Protein AF-0000000067285996 (afdb_homodimer)

Radius of gyration: 26.03 Å; Cα contacts (8 Å, |Δi|>4): 715; chains: 2; bounding box: 60×91×58 Å

pLDDT: mean 80.39, std 13.48, range [35.53, 97.31]

Solvent-accessible surface area (backbone atoms only — not comparable to full-atom values): 30098 Å² total; per-residue (Å²): 131,58,70,68,56,52,49,50,49,49,51,52,22,50,51,48,36,58,74,63,41,40,65,49,49,14,27,18,41,25,42,35,34,70,61,9,48,38,36,42,49,50,52,30,30,53,57,38,12,72,75,68,32,52,69,53,30,47,50,54,50,44,55,53,36,25,64,70,54,32,63,59,27,27,48,53,48,48,51,46,34,54,61,64,65,50,62,49,90,51,72,65,44,39,52,50,44,49,51,49,28,56,58,27,33,35,46,32,46,51,47,48,25,50,47,46,14,56,71,71,39,24,39,70,49,84,89,41,63,67,63,49,50,53,50,48,50,52,50,34,51,49,48,48,50,48,51,29,47,53,49,48,53,48,48,50,51,51,51,52,48,50,52,49,43,64,65,37,55,82,72,45,94,58,51,63,59,55,45,52,50,50,51,49,51,51,52,46,52,51,44,19,50,48,46,22,47,48,65,52,62,53,26,53,40,45,65,58,66,70,45,36,46,55,20,12,45,51,25,31,51,53,45,53,52,45,49,54,54,47,33,55,45,54,73,66,41,52,51,37,71,75,46,37,52,34,29,15,51,52,47,45,39,51,50,41,26,50,52,35,43,42,49,51,47,20,51,36,36,25,50,52,45,12,62,72,77,48,62,60,77,38,52,28,94,67,25,36,44,44,74,60,45,57,53,52,56,47,53,47,56,74,72,93,131,58,70,66,56,52,51,51,50,48,51,51,22,50,52,49,37,57,73,64,41,40,68,49,48,15,27,18,41,24,42,34,34,70,60,9,48,38,37,41,48,51,52,31,29,53,57,34,13,73,74,68,32,50,69,54,30,45,49,53,52,44,54,52,35,27,65,68,54,33,64,58,28,27,48,53,50,50,52,45,33,53,62,64,63,50,62,49,90,51,71,63,44,38,51,49,43,49,51,48,30,57,58,27,35,35,48,32,46,51,46,48,26,52,45,45,13,57,71,70,39,24,38,70,46,85,88,42,64,67,62,51,50,53,50,47,50,52,49,34,51,50,48,47,49,48,50,29,46,53,49,47,52,49,49,51,52,50,51,51,48,51,52,48,43,65,66,38,57,83,72,44,94,59,51,64,58,56,44,52,50,52,52,49,51,49,51,45,50,51,44,18,50,50,45,22,47,47,65,54,62,53,27,52,40,45,65,57,65,72,44,37,45,54,20,12,43,52,25,31,52,52,45,54,51,44,50,53,52,46,36,54,45,54,74,64,42,52,53,36,70,75,46,37,52,34,30,15,51,53,47,46,39,50,48,41,26,51,52,35,44,42,48,51,47,19,51,36,36,26,51,51,43,12,62,74,76,49,63,60,75,39,52,26,93,68,24,37,44,44,75,60,46,56,54,53,56,49,54,46,55,73,72,92

Foldseek 3Di:
DDPVVVVVLLVQLVVLCVVLPLLVLLLQLLVLCLQQVLLLLLVLLVVLCVPVNSVVSLVLVLVVQCLQQNNLLSVLSVVSNVVLPPQPPDPVSNVVSVVSSLVSNLRNLVSLQVSLCSSLQKFFDPDPVVVVVVVSSVLSVVLSVLVSVLSNVLVVVVVVLVVVCVVCVVPDDCSVVVSVVVNVVSQLVSQLVSLLCSLCPRYQKHDDSVLSSVLSNQLSVVVVVVSVVVSVVSVPDCQCVVVPSVSSSVSSSVSSSSSSSSSSSSSSSSQSCCVPPRPHIGGHPRMDGNVVVVVVVVVVVVVD/DDPVVVVVLLVQLVVLCVVLPLLVLLLQLLVLCLQQVLLLLLVLLVVLCVPVNSVVSLVLVLVVQCLQQNNLLSVLSVVSNVVLPPQDPDPVSNVVSVVSSLVSNLRNLVSLQVSLCSSLQKFFDPPPVVVVVVVSSVLSVVLSVLVSVLSNVLVVVVVVLVVVCVVCVVPDDCSVVVSVVVNVVSQLVSQLVSLLCSLCPRYQKHDDSVLSSVLSNQLSVVLVVVSVVVSVCNVPDCQCVVVPSVSSSVSSSVSSSSSSSSSSSSSSSSQSCCVPPRPHIGGHPRMDGNVVVVVVVVVVVVVD

Organism: NCBI:txid741277

Structure (mmCIF, N/CA/C/O backbone):
data_AF-0000000067285996-model_v1
#
loop_
_entity.id
_entity.type
_entity.pdbx_description
1 polymer 'Ribonuclease BN'
#
loop_
_atom_site.group_PDB
_atom_site.id
_atom_site.type_symbol
_atom_site.label_atom_id
_atom_site.label_alt_id
_atom_site.label_comp_id
_atom_site.label_asym_id
_atom_site.label_entity_id
_atom_site.label_seq_id
_atom_site.pdbx_PDB_ins_code
_atom_site.Cartn_x
_atom_site.Cartn_y
_atom_site.Cartn_z
_atom_site.occupancy
_atom_site.B_iso_or_equiv
_atom_site.auth_seq_id
_atom_site.auth_comp_id
_atom_site.auth_asym_id
_atom_site.auth_atom_id
_atom_site.pdbx_PDB_model_num
ATOM 1 N N . MET A 1 1 ? 18.703 -31.875 -0.59 1 63.88 1 MET A N 1
ATOM 2 C CA . MET A 1 1 ? 19.344 -30.812 0.192 1 63.88 1 MET A CA 1
ATOM 3 C C . MET A 1 1 ? 19.156 -31.047 1.686 1 63.88 1 MET A C 1
ATOM 5 O O . MET A 1 1 ? 18.078 -31.5 2.113 1 63.88 1 MET A O 1
ATOM 9 N N . LYS A 1 2 ? 20.156 -31.047 2.496 1 77.06 2 LYS A N 1
ATOM 10 C CA . LYS A 1 2 ? 20.094 -31.266 3.938 1 77.06 2 LYS A CA 1
ATOM 11 C C . LYS A 1 2 ? 19.25 -30.203 4.625 1 77.06 2 LYS A C 1
ATOM 13 O O . LYS A 1 2 ? 19.156 -29.078 4.145 1 77.06 2 LYS A O 1
ATOM 18 N N . LEU A 1 3 ? 18.484 -30.578 5.629 1 82.88 3 LEU A N 1
ATOM 19 C CA . LEU A 1 3 ? 17.609 -29.719 6.402 1 82.88 3 LEU A CA 1
ATOM 20 C C . LEU A 1 3 ? 18.344 -28.484 6.902 1 82.88 3 LEU A C 1
ATOM 22 O O . LEU A 1 3 ? 17.781 -27.391 6.941 1 82.88 3 LEU A O 1
ATOM 26 N N . THR A 1 4 ? 19.547 -28.672 7.191 1 85.06 4 THR A N 1
ATOM 27 C CA . THR A 1 4 ? 20.359 -27.562 7.699 1 85.06 4 THR A CA 1
ATOM 28 C C . THR A 1 4 ? 20.578 -26.516 6.617 1 85.06 4 THR A C 1
ATOM 30 O O . THR A 1 4 ? 20.609 -25.312 6.902 1 85.06 4 THR A O 1
ATOM 33 N N . VAL A 1 5 ? 20.719 -27.047 5.441 1 84 5 VAL A N 1
ATOM 34 C CA . VAL A 1 5 ? 20.953 -26.141 4.316 1 84 5 VAL A CA 1
ATOM 35 C C . VAL A 1 5 ? 19.688 -25.344 4.027 1 84 5 VAL A C 1
ATOM 37 O O . VAL A 1 5 ? 19.766 -24.125 3.791 1 84 5 VAL A O 1
ATOM 40 N N . ILE A 1 6 ? 18.609 -25.984 4.195 1 85.19 6 ILE A N 1
ATOM 41 C CA . ILE A 1 6 ? 17.328 -25.328 3.949 1 85.19 6 ILE A CA 1
ATOM 42 C C . ILE A 1 6 ? 17.094 -24.234 5.004 1 85.19 6 ILE A C 1
ATOM 44 O O . ILE A 1 6 ? 16.609 -23.156 4.688 1 85.19 6 ILE A O 1
ATOM 48 N N . TRP A 1 7 ? 17.469 -24.578 6.184 1 88.88 7 TRP A N 1
ATOM 49 C CA . TRP A 1 7 ? 17.297 -23.625 7.281 1 88.88 7 TRP A CA 1
ATOM 50 C C . TRP A 1 7 ? 18.156 -22.375 7.062 1 88.88 7 TRP A C 1
ATOM 52 O O . TRP A 1 7 ? 17.703 -21.25 7.305 1 88.88 7 TRP A O 1
ATOM 62 N N . ASP A 1 8 ? 19.312 -22.641 6.621 1 90.25 8 ASP A N 1
ATOM 63 C CA . ASP A 1 8 ? 20.219 -21.531 6.352 1 90.25 8 ASP A CA 1
ATOM 64 C C . ASP A 1 8 ? 19.688 -20.656 5.211 1 90.25 8 ASP A C 1
ATOM 66 O O . ASP A 1 8 ? 19.812 -19.438 5.254 1 90.25 8 ASP A O 1
ATOM 70 N N . LEU A 1 9 ? 19.219 -21.328 4.273 1 90.69 9 LEU A N 1
ATOM 71 C CA . LEU A 1 9 ? 18.641 -20.609 3.143 1 90.69 9 LEU A CA 1
ATOM 72 C C . LEU A 1 9 ? 17.453 -19.75 3.584 1 90.69 9 LEU A C 1
ATOM 74 O O . LEU A 1 9 ? 17.312 -18.609 3.154 1 90.69 9 LEU A O 1
ATOM 78 N N . LEU A 1 10 ? 16.672 -20.266 4.465 1 92.56 10 LEU A N 1
ATOM 79 C CA . LEU A 1 10 ? 15.484 -19.562 4.941 1 92.56 10 LEU A CA 1
ATOM 80 C C . LEU A 1 10 ? 15.875 -18.375 5.809 1 92.56 10 LEU A C 1
ATOM 82 O O . LEU A 1 10 ? 15.242 -17.312 5.738 1 92.56 10 LEU A O 1
ATOM 86 N N . LYS A 1 11 ? 16.859 -18.547 6.574 1 92.62 11 LYS A N 1
ATOM 87 C CA . LYS A 1 11 ? 17.328 -17.469 7.434 1 92.62 11 LYS A CA 1
ATOM 88 C C . LYS A 1 11 ? 17.859 -16.312 6.605 1 92.62 11 LYS A C 1
ATOM 90 O O . LYS A 1 11 ? 17.562 -15.141 6.887 1 92.62 11 LYS A O 1
ATOM 95 N N . GLU A 1 12 ? 18.641 -16.672 5.676 1 92.88 12 GLU A N 1
ATOM 96 C CA . GLU A 1 12 ? 19.172 -15.633 4.797 1 92.88 12 GLU A CA 1
ATOM 97 C C . GLU A 1 12 ? 18.062 -14.961 3.998 1 92.88 12 GLU A C 1
ATOM 99 O O . GLU A 1 12 ? 18.094 -13.742 3.777 1 92.88 12 GLU A O 1
ATOM 104 N N . THR A 1 13 ? 17.172 -15.781 3.578 1 94.5 13 THR A N 1
ATOM 105 C CA . THR A 1 13 ? 16.031 -15.258 2.844 1 94.5 13 THR A CA 1
ATOM 106 C C . THR A 1 13 ? 15.242 -14.266 3.699 1 94.5 13 THR A C 1
ATOM 108 O O . THR A 1 13 ? 14.867 -13.195 3.229 1 94.5 13 THR A O 1
ATOM 111 N N . PHE A 1 14 ? 15.047 -14.609 4.91 1 93.31 14 PHE A N 1
ATOM 112 C CA . PHE A 1 14 ? 14.297 -13.758 5.824 1 93.31 14 PHE A CA 1
ATOM 113 C C . PHE A 1 14 ? 15.047 -12.453 6.082 1 93.31 14 PHE A C 1
ATOM 115 O O . PHE A 1 14 ? 14.43 -11.383 6.141 1 93.31 14 PHE A O 1
ATOM 122 N N . ASN A 1 15 ? 16.312 -12.523 6.258 1 90.19 15 ASN A N 1
ATOM 123 C CA . ASN A 1 15 ? 17.125 -11.328 6.461 1 90.19 15 ASN A CA 1
ATOM 124 C C . ASN A 1 15 ? 17.047 -10.391 5.258 1 90.19 15 ASN A C 1
ATOM 126 O O . ASN A 1 15 ? 16.906 -9.18 5.418 1 90.19 15 ASN A O 1
ATOM 130 N N . GLU A 1 16 ? 17.125 -10.93 4.098 1 91.62 16 GLU A N 1
ATOM 131 C CA . GLU A 1 16 ? 17.047 -10.125 2.881 1 91.62 16 GLU A CA 1
ATOM 132 C C . GLU A 1 16 ? 15.641 -9.547 2.688 1 91.62 16 GLU A C 1
ATOM 134 O O . GLU A 1 16 ? 15.492 -8.43 2.203 1 91.62 16 GLU A O 1
ATOM 139 N N . TRP A 1 17 ? 14.727 -10.43 3.018 1 93.12 17 TRP A N 1
ATOM 140 C CA . TRP A 1 17 ? 13.328 -10 2.963 1 93.12 17 TRP A CA 1
ATOM 141 C C . TRP A 1 17 ? 13.102 -8.781 3.846 1 93.12 17 TRP A C 1
ATOM 143 O O . TRP A 1 17 ? 12.391 -7.852 3.457 1 93.12 17 TRP A O 1
ATOM 153 N N . GLN A 1 18 ? 13.742 -8.719 4.977 1 88.88 18 GLN A N 1
ATOM 154 C CA . GLN A 1 18 ? 13.656 -7.594 5.895 1 88.88 18 GLN A CA 1
ATOM 155 C C . GLN A 1 18 ? 14.43 -6.391 5.359 1 88.88 18 GLN A C 1
ATOM 157 O O . GLN A 1 18 ? 13.938 -5.262 5.406 1 88.88 18 GLN A O 1
ATOM 162 N N . GLN A 1 19 ? 15.523 -6.633 4.867 1 85.38 19 GLN A N 1
ATOM 163 C CA . GLN A 1 19 ? 16.406 -5.57 4.387 1 85.38 19 GLN A CA 1
ATOM 164 C C . GLN A 1 19 ? 15.797 -4.863 3.174 1 85.38 19 GLN A C 1
ATOM 166 O O . GLN A 1 19 ? 15.961 -3.654 3.008 1 85.38 19 GLN A O 1
ATOM 171 N N . ASP A 1 20 ? 15.117 -5.676 2.406 1 90.5 20 ASP A N 1
ATOM 172 C CA . ASP A 1 20 ? 14.539 -5.121 1.188 1 90.5 20 ASP A CA 1
ATOM 173 C C . ASP A 1 20 ? 13.172 -4.504 1.462 1 90.5 20 ASP A C 1
ATOM 175 O O . ASP A 1 20 ? 12.484 -4.062 0.536 1 90.5 20 ASP A O 1
ATOM 179 N N . LYS A 1 21 ? 12.789 -4.465 2.721 1 91.81 21 LYS A N 1
ATOM 180 C CA . LYS A 1 21 ? 11.508 -3.895 3.129 1 91.81 21 LYS A CA 1
ATOM 181 C C . LYS A 1 21 ? 10.359 -4.492 2.324 1 91.81 21 LYS A C 1
ATOM 183 O O . LYS A 1 21 ? 9.539 -3.762 1.769 1 91.81 21 LYS A O 1
ATOM 188 N N . ALA A 1 22 ? 10.375 -5.832 2.271 1 94.5 22 ALA A N 1
ATOM 189 C CA . ALA A 1 22 ? 9.398 -6.559 1.465 1 94.5 22 ALA A CA 1
ATOM 190 C C . ALA A 1 22 ? 7.977 -6.297 1.96 1 94.5 22 ALA A C 1
ATOM 192 O O . ALA A 1 22 ? 7.023 -6.332 1.178 1 94.5 22 ALA A O 1
ATOM 193 N N . SER A 1 23 ? 7.848 -5.992 3.217 1 94.75 23 SER A N 1
ATOM 194 C CA . SER A 1 23 ? 6.531 -5.691 3.764 1 94.75 23 SER A CA 1
ATOM 195 C C . SER A 1 23 ? 5.961 -4.41 3.16 1 94.75 23 SER A C 1
ATOM 197 O O . SER A 1 23 ? 4.762 -4.32 2.9 1 94.75 23 SER A O 1
ATOM 199 N N . ARG A 1 24 ? 6.809 -3.453 2.943 1 94.62 24 ARG A N 1
ATOM 200 C CA . ARG A 1 24 ? 6.395 -2.215 2.291 1 94.62 24 ARG A CA 1
ATOM 201 C C . ARG A 1 24 ? 5.98 -2.469 0.846 1 94.62 24 ARG A C 1
ATOM 203 O O . ARG A 1 24 ? 4.977 -1.928 0.377 1 94.62 24 ARG A O 1
ATOM 210 N N . LEU A 1 25 ? 6.777 -3.27 0.142 1 96.44 25 LEU A N 1
ATOM 211 C CA . LEU A 1 25 ? 6.457 -3.629 -1.236 1 96.44 25 LEU A CA 1
ATOM 212 C C . LEU A 1 25 ? 5.113 -4.344 -1.315 1 96.44 25 LEU A C 1
ATOM 214 O O . LEU A 1 25 ? 4.312 -4.07 -2.213 1 96.44 25 LEU A O 1
ATOM 218 N N . ALA A 1 26 ? 4.914 -5.215 -0.333 1 97.19 26 ALA A N 1
ATOM 219 C CA . ALA A 1 26 ? 3.668 -5.98 -0.293 1 97.19 26 ALA A CA 1
ATOM 220 C C . ALA A 1 26 ? 2.471 -5.062 -0.044 1 97.19 26 ALA A C 1
ATOM 222 O O . ALA A 1 26 ? 1.406 -5.25 -0.637 1 97.19 26 ALA A O 1
ATOM 223 N N . ALA A 1 27 ? 2.664 -4.094 0.838 1 96.62 27 ALA A N 1
ATOM 224 C CA . ALA A 1 27 ? 1.597 -3.145 1.139 1 96.62 27 ALA A CA 1
ATOM 225 C C . ALA A 1 27 ? 1.241 -2.312 -0.092 1 96.62 27 ALA A C 1
ATOM 227 O O . ALA A 1 27 ? 0.062 -2.1 -0.385 1 96.62 27 ALA A O 1
ATOM 228 N N . ALA A 1 28 ? 2.234 -1.868 -0.782 1 96.81 28 ALA A N 1
ATOM 229 C CA . ALA A 1 28 ? 2.004 -1.102 -2.004 1 96.81 28 ALA A CA 1
ATOM 230 C C . ALA A 1 28 ? 1.27 -1.939 -3.047 1 96.81 28 ALA A C 1
ATOM 232 O O . ALA A 1 28 ? 0.35 -1.451 -3.709 1 96.81 28 ALA A O 1
ATOM 233 N N . LEU A 1 29 ? 1.683 -3.141 -3.137 1 96.31 29 LEU A N 1
ATOM 234 C CA . LEU A 1 29 ? 1.046 -4.031 -4.102 1 96.31 29 LEU A CA 1
ATOM 235 C C . LEU A 1 29 ? -0.42 -4.258 -3.748 1 96.31 29 LEU A C 1
ATOM 237 O O . LEU A 1 29 ? -1.272 -4.336 -4.637 1 96.31 29 LEU A O 1
ATOM 241 N N . ALA A 1 30 ? -0.668 -4.449 -2.508 1 96.5 30 ALA A N 1
ATOM 242 C CA . ALA A 1 30 ? -2.047 -4.625 -2.057 1 96.5 30 ALA A CA 1
ATOM 243 C C . ALA A 1 30 ? -2.904 -3.418 -2.436 1 96.5 30 ALA A C 1
ATOM 245 O O . ALA A 1 30 ? -4.043 -3.574 -2.877 1 96.5 30 ALA A O 1
ATOM 246 N N . TYR A 1 31 ? -2.367 -2.281 -2.299 1 95.25 31 TYR A N 1
ATOM 247 C CA . TYR A 1 31 ? -3.076 -1.064 -2.676 1 95.25 31 TYR A CA 1
ATOM 248 C C . TYR A 1 31 ? -3.4 -1.061 -4.164 1 95.25 31 TYR A C 1
ATOM 250 O O . TYR A 1 31 ? -4.555 -0.869 -4.555 1 95.25 31 TYR A O 1
ATOM 258 N N . TYR A 1 32 ? -2.43 -1.292 -4.996 1 93.69 32 TYR A N 1
ATOM 259 C CA . TYR A 1 32 ? -2.625 -1.23 -6.438 1 93.69 32 TYR A CA 1
ATOM 260 C C . TYR A 1 32 ? -3.555 -2.344 -6.91 1 93.69 32 TYR A C 1
ATOM 262 O O . TYR A 1 32 ? -4.277 -2.18 -7.895 1 93.69 32 TYR A O 1
ATOM 270 N N . THR A 1 33 ? -3.541 -3.416 -6.227 1 93.62 33 THR A N 1
ATOM 271 C CA . THR A 1 33 ? -4.422 -4.523 -6.594 1 93.62 33 THR A CA 1
ATOM 272 C C . THR A 1 33 ? -5.887 -4.109 -6.484 1 93.62 33 THR A C 1
ATOM 274 O O . THR A 1 33 ? -6.707 -4.484 -7.32 1 93.62 33 THR A O 1
ATOM 277 N N . ILE A 1 34 ? -6.207 -3.369 -5.438 1 91 34 ILE A N 1
ATOM 278 C CA . ILE A 1 34 ? -7.59 -2.951 -5.219 1 91 34 ILE A CA 1
ATOM 279 C C . ILE A 1 34 ? -8.109 -2.221 -6.457 1 91 34 ILE A C 1
ATOM 281 O O . ILE A 1 34 ? -9.258 -2.398 -6.855 1 91 34 ILE A O 1
ATOM 285 N N . PHE A 1 35 ? -7.293 -1.519 -7.137 1 87.88 35 PHE A N 1
ATOM 286 C CA . PHE A 1 35 ? -7.723 -0.696 -8.266 1 87.88 35 PHE A CA 1
ATOM 287 C C . PHE A 1 35 ? -7.586 -1.458 -9.578 1 87.88 35 PHE A C 1
ATOM 289 O O . PHE A 1 35 ? -8.234 -1.123 -10.562 1 87.88 35 PHE A O 1
ATOM 296 N N . SER A 1 36 ? -6.82 -2.457 -9.531 1 89.94 36 SER A N 1
ATOM 297 C CA . SER A 1 36 ? -6.527 -3.162 -10.781 1 89.94 36 SER A CA 1
ATOM 298 C C . SER A 1 36 ? -7.371 -4.426 -10.914 1 89.94 36 SER A C 1
ATOM 300 O O . SER A 1 36 ? -7.531 -4.957 -12.008 1 89.94 36 SER A O 1
ATOM 302 N N . ILE A 1 37 ? -7.844 -4.934 -9.828 1 88.69 37 ILE A N 1
ATOM 303 C CA . ILE A 1 37 ? -8.438 -6.266 -9.812 1 88.69 37 ILE A CA 1
ATOM 304 C C . ILE A 1 37 ? -9.656 -6.293 -10.727 1 88.69 37 ILE A C 1
ATOM 306 O O . ILE A 1 37 ? -9.852 -7.246 -11.484 1 88.69 37 ILE A O 1
ATOM 310 N N . ALA A 1 38 ? -10.5 -5.258 -10.656 1 85.75 38 ALA A N 1
ATOM 311 C CA . ALA A 1 38 ? -11.719 -5.25 -11.461 1 85.75 38 ALA A CA 1
ATOM 312 C C . ALA A 1 38 ? -11.391 -5.199 -12.953 1 85.75 38 ALA A C 1
ATOM 314 O O . ALA A 1 38 ? -11.828 -6.062 -13.719 1 85.75 38 ALA A O 1
ATOM 315 N N . PRO A 1 39 ? -10.617 -4.25 -13.352 1 84.75 39 PRO A N 1
ATOM 316 C CA . PRO A 1 39 ? -10.242 -4.227 -14.766 1 84.75 39 PRO A CA 1
ATOM 317 C C . PRO A 1 39 ? -9.57 -5.523 -15.219 1 84.75 39 PRO A C 1
ATOM 319 O O . PRO A 1 39 ? -9.836 -6.008 -16.328 1 84.75 39 PRO A O 1
ATOM 322 N N . LEU A 1 40 ? -8.758 -6.086 -14.453 1 86.12 40 LEU A N 1
ATOM 323 C CA . LEU A 1 40 ? -8.047 -7.312 -14.797 1 86.12 40 LEU A CA 1
ATOM 324 C C . LEU A 1 40 ? -9.016 -8.469 -14.992 1 86.12 40 LEU A C 1
ATOM 326 O O . LEU A 1 40 ? -8.906 -9.227 -15.961 1 86.12 40 LEU A O 1
ATOM 330 N N . LEU A 1 41 ? -9.922 -8.609 -14.086 1 87.75 41 LEU A N 1
ATOM 331 C CA . LEU A 1 41 ? -10.852 -9.734 -14.148 1 87.75 41 LEU A CA 1
ATOM 332 C C . LEU A 1 41 ? -11.812 -9.578 -15.312 1 87.75 41 LEU A C 1
ATOM 334 O O . LEU A 1 41 ? -12.258 -10.57 -15.898 1 87.75 41 LEU A O 1
ATOM 338 N N . ILE A 1 42 ? -12.125 -8.312 -15.617 1 85.19 42 ILE A N 1
ATOM 339 C CA . ILE A 1 42 ? -12.961 -8.07 -16.797 1 85.19 42 ILE A CA 1
ATOM 340 C C . ILE A 1 42 ? -12.266 -8.609 -18.031 1 85.19 42 ILE A C 1
ATOM 342 O O . ILE A 1 42 ? -12.891 -9.281 -18.859 1 85.19 42 ILE A O 1
ATOM 346 N N . ILE A 1 43 ? -11.008 -8.352 -18.141 1 83.12 43 ILE A N 1
ATOM 347 C CA . ILE A 1 43 ? -10.242 -8.82 -19.297 1 83.12 43 ILE A CA 1
ATOM 348 C C . ILE A 1 43 ? -10.148 -10.344 -19.281 1 83.12 43 ILE A C 1
ATOM 350 O O . ILE A 1 43 ? -10.336 -11 -20.297 1 83.12 43 ILE A O 1
ATOM 354 N N . VAL A 1 44 ? -9.914 -10.914 -18.172 1 85.75 44 VAL A N 1
ATOM 355 C CA . VAL A 1 44 ? -9.789 -12.359 -18.031 1 85.75 44 VAL A CA 1
ATOM 356 C C . VAL A 1 44 ? -11.117 -13.031 -18.391 1 85.75 44 VAL A C 1
ATOM 358 O O . VAL A 1 44 ? -11.141 -14.062 -19.047 1 85.75 44 VAL A O 1
ATOM 361 N N . ILE A 1 45 ? -12.188 -12.477 -17.906 1 85.25 45 ILE A N 1
ATOM 362 C CA . ILE A 1 45 ? -13.508 -13.023 -18.172 1 85.25 45 ILE A CA 1
ATOM 363 C C . ILE A 1 45 ? -13.805 -12.93 -19.672 1 85.25 45 ILE A C 1
ATOM 365 O O . ILE A 1 45 ? -14.406 -13.844 -20.25 1 85.25 45 ILE A O 1
ATOM 369 N N . ALA A 1 46 ? -13.406 -11.789 -20.219 1 83.69 46 ALA A N 1
ATOM 370 C CA . ALA A 1 46 ? -13.602 -11.625 -21.656 1 83.69 46 ALA A CA 1
ATOM 371 C C . ALA A 1 46 ? -12.852 -12.703 -22.438 1 83.69 46 ALA A C 1
ATOM 373 O O . ALA A 1 46 ? -13.391 -13.289 -23.375 1 83.69 46 ALA A O 1
ATOM 374 N N . ILE A 1 47 ? -11.711 -13 -22.078 1 82.62 47 ILE A N 1
ATOM 375 C CA . ILE A 1 47 ? -10.875 -13.977 -22.766 1 82.62 47 ILE A CA 1
ATOM 376 C C . ILE A 1 47 ? -11.438 -15.375 -22.547 1 82.62 47 ILE A C 1
ATOM 378 O O . ILE A 1 47 ? -11.641 -16.125 -23.5 1 82.62 47 ILE A O 1
ATOM 382 N N . ALA A 1 48 ? -11.633 -15.75 -21.328 1 82.38 48 ALA A N 1
ATOM 383 C CA . ALA A 1 48 ? -12.164 -17.078 -21.016 1 82.38 48 ALA A CA 1
ATOM 384 C C . ALA A 1 48 ? -13.586 -17.234 -21.562 1 82.38 48 ALA A C 1
ATOM 386 O O . ALA A 1 48 ? -13.977 -18.328 -21.969 1 82.38 48 ALA A O 1
ATOM 387 N N . GLY A 1 49 ? -14.289 -16.125 -21.453 1 85.31 49 GLY A N 1
ATOM 388 C CA . GLY A 1 49 ? -15.656 -16.141 -21.953 1 85.31 49 GLY A CA 1
ATOM 389 C C . GLY A 1 49 ? -15.758 -16.359 -23.438 1 85.31 49 GLY A C 1
ATOM 390 O O . GLY A 1 49 ? -16.734 -16.938 -23.922 1 85.31 49 GLY A O 1
ATOM 391 N N . ALA A 1 50 ? -14.781 -15.922 -24.125 1 83.88 50 ALA A N 1
ATOM 392 C CA . ALA A 1 50 ? -14.75 -16.125 -25.578 1 83.88 50 ALA A CA 1
ATOM 393 C C . ALA A 1 50 ? -14.656 -17.609 -25.922 1 83.88 50 ALA A C 1
ATOM 395 O O . ALA A 1 50 ? -15.133 -18.031 -26.969 1 83.88 50 ALA A O 1
ATOM 396 N N . VAL A 1 51 ? -14.18 -18.406 -25.016 1 81.25 51 VAL A N 1
ATOM 397 C CA . VAL A 1 51 ? -13.977 -19.828 -25.266 1 81.25 51 VAL A CA 1
ATOM 398 C C . VAL A 1 51 ? -15.07 -20.641 -24.578 1 81.25 51 VAL A C 1
ATOM 400 O O . VAL A 1 51 ? -15.656 -21.531 -25.188 1 81.25 51 VAL A O 1
ATOM 403 N N . PHE A 1 52 ? -15.492 -20.312 -23.375 1 79.62 52 PHE A N 1
ATOM 404 C CA . PHE A 1 52 ? -16.375 -21.156 -22.578 1 79.62 52 PHE A CA 1
ATOM 405 C C . PHE A 1 52 ? -17.734 -20.469 -22.375 1 79.62 52 PHE A C 1
ATOM 407 O O . PHE A 1 52 ? -18.656 -21.078 -21.828 1 79.62 52 PHE A O 1
ATOM 414 N N . GLY A 1 53 ? -17.781 -19.266 -22.844 1 82.31 53 GLY A N 1
ATOM 415 C CA . GLY A 1 53 ? -18.969 -18.484 -22.531 1 82.31 53 GLY A CA 1
ATOM 416 C C . GLY A 1 53 ? -18.766 -17.547 -21.359 1 82.31 53 GLY A C 1
ATOM 417 O O . GLY A 1 53 ? -18.078 -17.891 -20.391 1 82.31 53 GLY A O 1
ATOM 418 N N . GLU A 1 54 ? -19.328 -16.391 -21.438 1 85.25 54 GLU A N 1
ATOM 419 C CA . GLU A 1 54 ? -19.125 -15.359 -20.422 1 85.25 54 GLU A CA 1
ATOM 420 C C . GLU A 1 54 ? -19.641 -15.805 -19.062 1 85.25 54 GLU A C 1
ATOM 422 O O . GLU A 1 54 ? -18.984 -15.602 -18.047 1 85.25 54 GLU A O 1
ATOM 427 N N . ALA A 1 55 ? -20.875 -16.391 -19.062 1 86.56 55 ALA A N 1
ATOM 428 C CA . ALA A 1 55 ? -21.5 -16.812 -17.812 1 86.56 55 ALA A CA 1
ATOM 429 C C . ALA A 1 55 ? -20.656 -17.875 -17.109 1 86.56 55 ALA A C 1
ATOM 431 O O . ALA A 1 55 ? -20.484 -17.844 -15.891 1 86.56 55 ALA A O 1
ATOM 432 N N . ALA A 1 56 ? -20.188 -18.766 -17.906 1 83 56 ALA A N 1
ATOM 433 C CA . ALA A 1 56 ? -19.359 -19.828 -17.359 1 83 56 ALA A CA 1
ATOM 434 C C . ALA A 1 56 ? -18.062 -19.266 -16.781 1 83 56 ALA A C 1
ATOM 436 O O . ALA A 1 56 ? -17.625 -19.672 -15.695 1 83 56 ALA A O 1
ATOM 437 N N . ALA A 1 57 ? -17.469 -18.359 -17.516 1 84.25 57 ALA A N 1
ATOM 438 C CA . ALA A 1 57 ? -16.219 -17.75 -17.062 1 84.25 57 ALA A CA 1
ATOM 439 C C . ALA A 1 57 ? -16.438 -16.953 -15.789 1 84.25 57 ALA A C 1
ATOM 441 O O . ALA A 1 57 ? -15.656 -17.047 -14.844 1 84.25 57 ALA A O 1
ATOM 442 N N . ARG A 1 58 ? -17.469 -16.219 -15.75 1 87.81 58 ARG A N 1
ATOM 443 C CA . ARG A 1 58 ? -17.781 -15.391 -14.586 1 87.81 58 ARG A CA 1
ATOM 444 C C . ARG A 1 58 ? -18.047 -16.25 -13.359 1 87.81 58 ARG A C 1
ATOM 446 O O . ARG A 1 58 ? -17.578 -15.938 -12.266 1 87.81 58 ARG A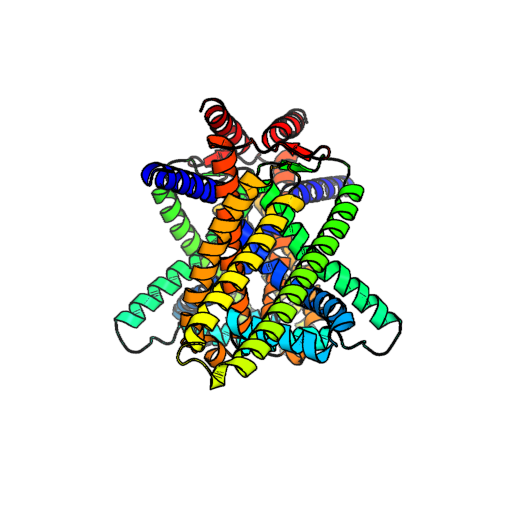 O 1
ATOM 453 N N . ASN A 1 59 ? -18.781 -17.266 -13.562 1 85.62 59 ASN A N 1
ATOM 454 C CA . ASN A 1 59 ? -19.094 -18.156 -12.453 1 85.62 59 ASN A CA 1
ATOM 455 C C . ASN A 1 59 ? -17.828 -18.844 -11.922 1 85.62 59 ASN A C 1
ATOM 457 O O . ASN A 1 59 ? -17.688 -19.031 -10.711 1 85.62 59 ASN A O 1
ATOM 461 N N . ALA A 1 60 ? -17.047 -19.266 -12.82 1 82.12 60 ALA A N 1
ATOM 462 C CA . ALA A 1 60 ? -15.797 -19.922 -12.414 1 82.12 60 ALA A CA 1
ATOM 463 C C . ALA A 1 60 ? -14.922 -18.984 -11.594 1 82.12 60 ALA A C 1
ATOM 465 O O . ALA A 1 60 ? -14.359 -19.375 -10.57 1 82.12 60 ALA A O 1
ATOM 466 N N . ILE A 1 61 ? -14.852 -17.75 -12.008 1 87.06 61 ILE A N 1
ATOM 467 C CA . ILE A 1 61 ? -14.039 -16.75 -11.328 1 87.06 61 ILE A CA 1
ATOM 468 C C . ILE A 1 61 ? -14.656 -16.438 -9.969 1 87.06 61 ILE A C 1
ATOM 470 O O . ILE A 1 61 ? -13.938 -16.344 -8.961 1 87.06 61 ILE A O 1
ATOM 474 N N . PHE A 1 62 ? -15.938 -16.328 -9.953 1 86.88 62 PHE A N 1
ATOM 475 C CA . PHE A 1 62 ? -16.625 -16.031 -8.711 1 86.88 62 PHE A CA 1
ATOM 476 C C . PHE A 1 62 ? -16.422 -17.141 -7.688 1 86.88 62 PHE A C 1
ATOM 478 O O . PHE A 1 62 ? -16.188 -16.875 -6.508 1 86.88 62 PHE A O 1
ATOM 485 N N . THR A 1 63 ? -16.547 -18.328 -8.117 1 82.31 63 THR A N 1
ATOM 486 C CA . THR A 1 63 ? -16.375 -19.484 -7.23 1 82.31 63 THR A CA 1
ATOM 487 C C . THR A 1 63 ? -14.961 -19.516 -6.664 1 82.31 63 THR A C 1
ATOM 489 O O . THR A 1 63 ? -14.766 -19.781 -5.48 1 82.31 63 THR A O 1
ATOM 492 N N . GLN A 1 64 ? -14.023 -19.203 -7.504 1 78.19 64 GLN A N 1
ATOM 493 C CA . GLN A 1 64 ? -12.633 -19.172 -7.055 1 78.19 64 GLN A CA 1
ATOM 494 C C . GLN A 1 64 ? -12.422 -18.047 -6.035 1 78.19 64 GLN A C 1
ATOM 496 O O . GLN A 1 64 ? -11.719 -18.25 -5.039 1 78.19 64 GLN A O 1
ATOM 501 N N . LEU A 1 65 ? -12.961 -16.891 -6.27 1 85.94 65 LEU A N 1
ATOM 502 C CA . LEU A 1 65 ? -12.82 -15.758 -5.371 1 85.94 65 LEU A CA 1
ATOM 503 C C . LEU A 1 65 ? -13.445 -16.047 -4.012 1 85.94 65 LEU A C 1
ATOM 505 O O . LEU A 1 65 ? -12.898 -15.68 -2.977 1 85.94 65 LEU A O 1
ATOM 509 N N . GLN A 1 66 ? -14.602 -16.719 -4.062 1 84.12 66 GLN A N 1
ATOM 510 C CA . GLN A 1 66 ? -15.266 -17.078 -2.816 1 84.12 66 GLN A CA 1
ATOM 511 C C . GLN A 1 66 ? -14.383 -17.969 -1.944 1 84.12 66 GLN A C 1
ATOM 513 O O . GLN A 1 66 ? -14.383 -17.844 -0.718 1 84.12 66 GLN A O 1
ATOM 518 N N . GLY A 1 67 ? -13.711 -18.859 -2.564 1 78.62 67 GLY A N 1
ATOM 519 C CA . GLY A 1 67 ? -12.82 -19.734 -1.838 1 78.62 67 GLY A CA 1
ATOM 520 C C . GLY A 1 67 ? -11.617 -19.016 -1.244 1 78.62 67 GLY A C 1
ATOM 521 O O . GLY A 1 67 ? -11.078 -19.453 -0.222 1 78.62 67 GLY A O 1
ATOM 522 N N . LEU A 1 68 ? -11.25 -17.891 -1.817 1 79.56 68 LEU A N 1
ATOM 523 C CA . LEU A 1 68 ? -10.039 -17.203 -1.41 1 79.56 68 LEU A CA 1
ATOM 524 C C . LEU A 1 68 ? -10.352 -16.109 -0.385 1 79.56 68 LEU A C 1
ATOM 526 O O . LEU A 1 68 ? -9.641 -15.969 0.613 1 79.56 68 LEU A O 1
ATOM 530 N N . ILE A 1 69 ? -11.445 -15.328 -0.608 1 82.38 69 ILE A N 1
ATOM 531 C CA . ILE A 1 69 ? -11.664 -14.133 0.211 1 82.38 69 ILE A CA 1
ATOM 532 C C . ILE A 1 69 ? -13.062 -14.172 0.821 1 82.38 69 ILE A C 1
ATOM 534 O O . ILE A 1 69 ? -13.5 -13.211 1.454 1 82.38 69 ILE A O 1
ATOM 538 N N . GLY A 1 70 ? -13.867 -15.305 0.626 1 79.31 70 GLY A N 1
ATOM 539 C CA . GLY A 1 70 ? -15.203 -15.438 1.178 1 79.31 70 GLY A CA 1
ATOM 540 C C . GLY A 1 70 ? -16.281 -14.867 0.278 1 79.31 70 GLY A C 1
ATOM 541 O O . GLY A 1 70 ? -15.984 -14.125 -0.662 1 79.31 70 GLY A O 1
ATOM 542 N N . PRO A 1 71 ? -17.5 -15.219 0.559 1 82.5 71 PRO A N 1
ATOM 543 C CA . PRO A 1 71 ? -18.609 -14.781 -0.294 1 82.5 71 PRO A CA 1
ATOM 544 C C . PRO A 1 71 ? -18.766 -13.266 -0.331 1 82.5 71 PRO A C 1
ATOM 546 O O . PRO A 1 71 ? -19.016 -12.695 -1.393 1 82.5 71 PRO A O 1
ATOM 549 N N . ALA A 1 72 ? -18.594 -12.633 0.78 1 83.06 72 ALA A N 1
ATOM 550 C CA . ALA A 1 72 ? -18.75 -11.188 0.838 1 83.06 72 ALA A CA 1
ATOM 551 C C . ALA A 1 72 ? -17.672 -10.484 0.027 1 83.06 72 ALA A C 1
ATOM 553 O O . ALA A 1 72 ? -17.938 -9.5 -0.67 1 83.06 72 ALA A O 1
ATOM 554 N N . GLY A 1 73 ? -16.484 -10.945 0.167 1 85.12 73 GLY A N 1
ATOM 555 C CA . GLY A 1 73 ? -15.406 -10.398 -0.631 1 85.12 73 GLY A CA 1
ATOM 556 C C . GLY A 1 73 ? -15.594 -10.609 -2.121 1 85.12 73 GLY A C 1
ATOM 557 O O . GLY A 1 73 ? -15.359 -9.695 -2.918 1 85.12 73 GLY A O 1
ATOM 558 N N . ALA A 1 74 ? -16.062 -11.805 -2.465 1 87.31 74 ALA A N 1
ATOM 559 C CA . ALA A 1 74 ? -16.312 -12.117 -3.871 1 87.31 74 ALA A CA 1
ATOM 560 C C . ALA A 1 74 ? -17.406 -11.219 -4.438 1 87.31 74 ALA A C 1
ATOM 562 O O . ALA A 1 74 ? -17.328 -10.781 -5.59 1 87.31 74 ALA A O 1
ATOM 563 N N . GLU A 1 75 ? -18.359 -10.961 -3.658 1 86.06 75 GLU A N 1
ATOM 564 C CA . GLU A 1 75 ? -19.469 -10.102 -4.078 1 86.06 75 GLU A CA 1
ATOM 565 C C . GLU A 1 75 ? -18.984 -8.672 -4.336 1 86.06 75 GLU A C 1
ATOM 567 O O . GLU A 1 75 ? -19.453 -8.016 -5.266 1 86.06 75 GLU A O 1
ATOM 572 N N . VAL A 1 76 ? -18.125 -8.219 -3.52 1 83.94 76 VAL A N 1
ATOM 573 C CA . VAL A 1 76 ? -17.578 -6.883 -3.697 1 83.94 76 VAL A CA 1
ATOM 574 C C . VAL A 1 76 ? -16.875 -6.789 -5.051 1 83.94 76 VAL A C 1
ATOM 576 O O . VAL A 1 76 ? -17.047 -5.816 -5.785 1 83.94 76 VAL A O 1
ATOM 579 N N . ILE A 1 77 ? -16.109 -7.777 -5.375 1 86.5 77 ILE A N 1
ATOM 580 C CA . ILE A 1 77 ? -15.383 -7.789 -6.637 1 86.5 77 ILE A CA 1
ATOM 581 C C . ILE A 1 77 ? -16.359 -7.914 -7.801 1 86.5 77 ILE A C 1
ATOM 583 O O . ILE A 1 77 ? -16.219 -7.242 -8.828 1 86.5 77 ILE A O 1
ATOM 587 N N . GLN A 1 78 ? -17.344 -8.742 -7.605 1 85.94 78 GLN A N 1
ATOM 588 C CA . GLN A 1 78 ? -18.359 -8.891 -8.641 1 85.94 78 GLN A CA 1
ATOM 589 C C . GLN A 1 78 ? -19.078 -7.57 -8.898 1 85.94 78 GLN A C 1
ATOM 591 O O . GLN A 1 78 ? -19.344 -7.219 -10.055 1 85.94 78 GLN A O 1
ATOM 596 N N . ASN A 1 79 ? -19.422 -6.883 -7.891 1 83.31 79 ASN A N 1
ATOM 597 C CA . ASN A 1 79 ? -20.062 -5.578 -8.031 1 83.31 79 ASN A CA 1
ATOM 598 C C . ASN A 1 79 ? -19.156 -4.582 -8.734 1 83.31 79 ASN A C 1
ATOM 600 O O . ASN A 1 79 ? -19.625 -3.77 -9.539 1 83.31 79 ASN A O 1
ATOM 604 N N . ALA A 1 80 ? -17.953 -4.668 -8.43 1 80.5 80 ALA A N 1
ATOM 605 C CA . ALA A 1 80 ? -16.984 -3.789 -9.078 1 80.5 80 ALA A CA 1
ATOM 606 C C . ALA A 1 80 ? -16.891 -4.082 -10.57 1 80.5 80 ALA A C 1
ATOM 608 O O . ALA A 1 80 ? -16.812 -3.164 -11.391 1 80.5 80 ALA A O 1
ATOM 609 N N . ILE A 1 81 ? -16.906 -5.324 -10.906 1 83.75 81 ILE A N 1
ATOM 610 C CA . ILE A 1 81 ? -16.875 -5.75 -12.297 1 83.75 81 ILE A CA 1
ATOM 611 C C . ILE A 1 81 ? -18.125 -5.25 -13.023 1 83.75 81 ILE A C 1
ATOM 613 O O . ILE A 1 81 ? -18.047 -4.715 -14.125 1 83.75 81 ILE A O 1
ATOM 617 N N . GLU A 1 82 ? -19.234 -5.414 -12.406 1 80.62 82 GLU A N 1
ATOM 618 C CA . GLU A 1 82 ? -20.5 -5.016 -13.008 1 80.62 82 GLU A CA 1
ATOM 619 C C . GLU A 1 82 ? -20.562 -3.506 -13.219 1 80.62 82 GLU A C 1
ATOM 621 O O . GLU A 1 82 ? -21.078 -3.033 -14.234 1 80.62 82 GLU A O 1
ATOM 626 N N . SER A 1 83 ? -20.031 -2.814 -12.336 1 74.25 83 SER A N 1
ATOM 627 C CA . SER A 1 83 ? -20.031 -1.359 -12.43 1 74.25 83 SER A CA 1
ATOM 628 C C . SER A 1 83 ? -19.078 -0.881 -13.523 1 74.25 83 SER A C 1
ATOM 630 O O . SER A 1 83 ? -19.328 0.13 -14.18 1 74.25 83 SER A O 1
ATOM 632 N N . ALA A 1 84 ? -18.062 -1.588 -13.656 1 69.12 84 ALA A N 1
ATOM 633 C CA . ALA A 1 84 ? -17.047 -1.201 -14.633 1 69.12 84 ALA A CA 1
ATOM 634 C C . ALA A 1 84 ? -17.453 -1.631 -16.031 1 69.12 84 ALA A C 1
ATOM 636 O O . ALA A 1 84 ? -16.969 -1.065 -17.031 1 69.12 84 ALA A O 1
ATOM 637 N N . SER A 1 85 ? -18.172 -2.676 -16.125 1 66.31 85 SER A N 1
ATOM 638 C CA . SER A 1 85 ? -18.547 -3.234 -17.406 1 66.31 85 SER A CA 1
ATOM 639 C C . SER A 1 85 ? -19.766 -2.512 -17.984 1 66.31 85 SER A C 1
ATOM 641 O O . SER A 1 85 ? -20.109 -2.684 -19.156 1 66.31 85 SER A O 1
ATOM 643 N N . GLN A 1 86 ? -20.453 -1.768 -17.109 1 60.59 86 GLN A N 1
ATOM 644 C CA . GLN A 1 86 ? -21.656 -1.13 -17.641 1 60.59 86 GLN A CA 1
ATOM 645 C C . GLN A 1 86 ? -21.297 0.059 -18.531 1 60.59 86 GLN A C 1
ATOM 647 O O . GLN A 1 86 ? -20.75 1.054 -18.062 1 60.59 86 GLN A O 1
ATOM 652 N N . PRO A 1 87 ? -21.141 -0.215 -19.812 1 51.69 87 PRO A N 1
ATOM 653 C CA . PRO A 1 87 ? -20.938 0.906 -20.719 1 51.69 87 PRO A CA 1
ATOM 654 C C . PRO A 1 87 ? -21.906 2.057 -20.484 1 51.69 87 PRO A C 1
ATOM 656 O O . PRO A 1 87 ? -23.094 1.827 -20.25 1 51.69 87 PRO A O 1
ATOM 659 N N . ARG A 1 88 ? -21.516 2.994 -19.594 1 50.91 88 ARG A N 1
ATOM 660 C CA . ARG A 1 88 ? -22.453 4.105 -19.703 1 50.91 88 ARG A CA 1
ATOM 661 C C . ARG A 1 88 ? -22.797 4.387 -21.156 1 50.91 88 ARG A C 1
ATOM 663 O O . ARG A 1 88 ? -22 4.125 -22.062 1 50.91 88 ARG A O 1
ATOM 670 N N . ALA A 1 89 ? -24.047 4.742 -21.312 1 51.69 89 ALA A N 1
ATOM 671 C CA . ALA A 1 89 ? -24.578 5.168 -22.594 1 51.69 89 ALA A CA 1
ATOM 672 C C . ALA A 1 89 ? -23.766 6.305 -23.188 1 51.69 89 ALA A C 1
ATOM 674 O O . ALA A 1 89 ? -23.438 7.27 -22.5 1 51.69 89 ALA A O 1
ATOM 675 N N . GLY A 1 90 ? -23.062 6 -24.344 1 58.12 90 GLY A N 1
ATOM 676 C CA . GLY A 1 90 ? -22.406 6.953 -25.219 1 58.12 90 GLY A CA 1
ATOM 677 C C . GLY A 1 90 ? -20.984 6.566 -25.547 1 58.12 90 GLY A C 1
ATOM 678 O O . GLY A 1 90 ? -20.328 5.848 -24.781 1 58.12 90 GLY A O 1
ATOM 679 N N . THR A 1 91 ? -20.609 6.668 -26.641 1 55.44 91 THR A N 1
ATOM 680 C CA . THR A 1 91 ? -19.328 6.34 -27.266 1 55.44 91 THR A CA 1
ATOM 681 C C . THR A 1 91 ? -18.156 6.848 -26.422 1 55.44 91 THR A C 1
ATOM 683 O O . THR A 1 91 ? -17.188 6.137 -26.203 1 55.44 91 THR A O 1
ATOM 686 N N . ILE A 1 92 ? -18.422 7.93 -25.828 1 58.44 92 ILE A N 1
ATOM 687 C CA . ILE A 1 92 ? -17.328 8.547 -25.094 1 58.44 92 ILE A CA 1
ATOM 688 C C . ILE A 1 92 ? -17.141 7.824 -23.75 1 58.44 92 ILE A C 1
ATOM 690 O O . ILE A 1 92 ? -16 7.578 -23.328 1 58.44 92 ILE A O 1
ATOM 694 N N . ALA A 1 93 ? -18.203 7.465 -23.266 1 58.72 93 ALA A N 1
ATOM 695 C CA . ALA A 1 93 ? -18.141 6.766 -21.984 1 58.72 93 ALA A CA 1
ATOM 696 C C . ALA A 1 93 ? -17.5 5.395 -22.141 1 58.72 93 ALA A C 1
ATOM 698 O O . ALA A 1 93 ? -16.734 4.961 -21.266 1 58.72 93 ALA A O 1
ATOM 699 N N . SER A 1 94 ? -17.781 4.879 -23.25 1 62.59 94 SER A N 1
ATOM 700 C CA . SER A 1 94 ? -17.203 3.574 -23.547 1 62.59 94 SER A CA 1
ATOM 701 C C . SER A 1 94 ? -15.695 3.672 -23.734 1 62.59 94 SER A C 1
ATOM 703 O O . SER A 1 94 ? -14.945 2.818 -23.25 1 62.59 94 SER A O 1
ATOM 705 N N . LEU A 1 95 ? -15.32 4.672 -24.406 1 63.47 95 LEU A N 1
ATOM 706 C CA . LEU A 1 95 ? -13.891 4.859 -24.641 1 63.47 95 LEU A CA 1
ATOM 707 C C . LEU A 1 95 ? -13.164 5.148 -23.328 1 63.47 95 LEU A C 1
ATOM 709 O O . LEU A 1 95 ? -12.062 4.633 -23.109 1 63.47 95 LEU A O 1
ATOM 713 N N . ILE A 1 96 ? -13.773 5.824 -22.516 1 64.88 96 ILE A N 1
ATOM 714 C CA . ILE A 1 96 ? -13.18 6.164 -21.219 1 64.88 96 ILE A CA 1
ATOM 715 C C . ILE A 1 96 ? -13.055 4.906 -20.359 1 64.88 96 ILE A C 1
ATOM 717 O O . ILE A 1 96 ? -12.039 4.695 -19.703 1 64.88 96 ILE A O 1
ATOM 721 N N . SER A 1 97 ? -14.109 4.16 -20.609 1 64.38 97 SER A N 1
ATOM 722 C CA . SER A 1 97 ? -14.102 2.924 -19.828 1 64.38 97 SER A CA 1
ATOM 723 C C . SER A 1 97 ? -12.953 2.014 -20.25 1 64.38 97 SER A C 1
ATOM 725 O O . SER A 1 97 ? -12.328 1.372 -19.406 1 64.38 97 SER A O 1
ATOM 727 N N . ILE A 1 98 ? -12.703 2.037 -21.5 1 69.69 98 ILE A N 1
ATOM 728 C CA . ILE A 1 98 ? -11.625 1.206 -22.016 1 69.69 98 ILE A CA 1
ATOM 729 C C . ILE A 1 98 ? -10.281 1.728 -21.516 1 69.69 98 ILE A C 1
ATOM 731 O O . ILE A 1 98 ? -9.43 0.949 -21.078 1 69.69 98 ILE A O 1
ATOM 735 N N . VAL A 1 99 ? -10.164 2.961 -21.547 1 70.69 99 VAL A N 1
ATOM 736 C CA . VAL A 1 99 ? -8.922 3.584 -21.109 1 70.69 99 VAL A CA 1
ATOM 737 C C . VAL A 1 99 ? -8.719 3.322 -19.609 1 70.69 99 VAL A C 1
ATOM 739 O O . VAL A 1 99 ? -7.625 2.951 -19.188 1 70.69 99 VAL A O 1
ATOM 742 N N . VAL A 1 100 ? -9.781 3.359 -18.906 1 68.69 100 VAL A N 1
ATOM 743 C CA . VAL A 1 100 ? -9.727 3.139 -17.453 1 68.69 100 VAL A CA 1
ATOM 744 C C . VAL A 1 100 ? -9.391 1.676 -17.172 1 68.69 100 VAL A C 1
ATOM 746 O O . VAL A 1 100 ? -8.633 1.375 -16.25 1 68.69 100 VAL A O 1
ATOM 749 N N . LEU A 1 101 ? -9.898 0.95 -18.078 1 71.44 101 LEU A N 1
ATOM 750 C CA . LEU A 1 101 ? -9.656 -0.477 -17.906 1 71.44 101 LEU A CA 1
ATOM 751 C C . LEU A 1 101 ? -8.195 -0.817 -18.172 1 71.44 101 LEU A C 1
ATOM 753 O O . LEU A 1 101 ? -7.562 -1.539 -17.406 1 71.44 101 LEU A O 1
ATOM 757 N N . ILE A 1 102 ? -7.715 -0.264 -19.219 1 72.31 102 ILE A N 1
ATOM 758 C CA . ILE A 1 102 ? -6.348 -0.579 -19.625 1 72.31 102 ILE A CA 1
ATOM 759 C C . ILE A 1 102 ? -5.359 -0.006 -18.625 1 72.31 102 ILE A C 1
ATOM 761 O O . ILE A 1 102 ? -4.473 -0.714 -18.141 1 72.31 102 ILE A O 1
ATOM 765 N N . PHE A 1 103 ? -5.59 1.19 -18.219 1 74.31 103 PHE A N 1
ATOM 766 C CA . PHE A 1 103 ? -4.688 1.839 -17.266 1 74.31 103 PHE A CA 1
ATOM 767 C C . PHE A 1 103 ? -4.859 1.261 -15.875 1 74.31 103 PHE A C 1
ATOM 769 O O . PHE A 1 103 ? -3.883 1.106 -15.133 1 74.31 103 PHE A O 1
ATOM 776 N N . GLY A 1 104 ? -6.059 0.882 -15.672 1 76 104 GLY A N 1
ATOM 777 C CA . GLY A 1 104 ? -6.352 0.347 -14.352 1 76 104 GLY A CA 1
ATOM 778 C C . GLY A 1 104 ? -5.758 -1.029 -14.117 1 76 104 GLY A C 1
ATOM 779 O O . GLY A 1 104 ? -5.344 -1.352 -13.008 1 76 104 GLY A O 1
ATOM 780 N N . ALA A 1 105 ? -5.594 -1.734 -15.219 1 79.69 105 ALA A N 1
ATOM 781 C CA . ALA A 1 105 ? -5.121 -3.111 -15.102 1 79.69 105 ALA A CA 1
ATOM 782 C C . ALA A 1 105 ? -3.6 -3.162 -15 1 79.69 105 ALA A C 1
ATOM 784 O O . ALA A 1 105 ? -3.039 -4.141 -14.5 1 79.69 105 ALA A O 1
ATOM 785 N N . THR A 1 106 ? -2.947 -2.098 -15.383 1 84.62 106 THR A N 1
ATOM 786 C CA . THR A 1 106 ? -1.497 -2.164 -15.531 1 84.62 106 THR A CA 1
ATOM 787 C C . THR A 1 106 ? -0.805 -1.809 -14.219 1 84.62 106 THR A C 1
ATOM 789 O O . THR A 1 106 ? 0.346 -2.189 -13.992 1 84.62 106 THR A O 1
ATOM 792 N N . GLY A 1 107 ? -1.494 -1.13 -13.328 1 86.56 107 GLY A N 1
ATOM 793 C CA . GLY A 1 107 ? -0.875 -0.644 -12.109 1 86.56 107 GLY A CA 1
ATOM 794 C C . GLY A 1 107 ? -0.297 -1.753 -11.25 1 86.56 107 GLY A C 1
ATOM 795 O O . GLY A 1 107 ? 0.818 -1.633 -10.742 1 86.56 107 GLY A O 1
ATOM 796 N N . LEU A 1 108 ? -1.05 -2.795 -11.148 1 90.62 108 LEU A N 1
ATOM 797 C CA . LEU A 1 108 ? -0.627 -3.92 -10.32 1 90.62 108 LEU A CA 1
ATOM 798 C C . LEU A 1 108 ? 0.63 -4.57 -10.891 1 90.62 108 LEU A C 1
ATOM 800 O O . LEU A 1 108 ? 1.552 -4.906 -10.141 1 90.62 108 LEU A O 1
ATOM 804 N N . PHE A 1 109 ? 0.748 -4.754 -12.164 1 90.62 109 PHE A N 1
ATOM 805 C CA . PHE A 1 109 ? 1.876 -5.445 -12.773 1 90.62 109 PHE A CA 1
ATOM 806 C C . PHE A 1 109 ? 3.111 -4.555 -12.797 1 90.62 109 PHE A C 1
ATOM 808 O O . PHE A 1 109 ? 4.238 -5.039 -12.664 1 90.62 109 PHE A O 1
ATOM 815 N N . THR A 1 110 ? 2.83 -3.283 -12.977 1 89.75 110 THR A N 1
ATOM 816 C CA . THR A 1 110 ? 3.945 -2.348 -12.898 1 89.75 110 THR A CA 1
ATOM 817 C C . THR A 1 110 ? 4.574 -2.373 -11.508 1 89.75 110 THR A C 1
ATOM 819 O O . THR A 1 110 ? 5.801 -2.43 -11.375 1 89.75 110 THR A O 1
ATOM 822 N N . GLU A 1 111 ? 3.738 -2.33 -10.539 1 92.62 111 GLU A N 1
ATOM 823 C CA . GLU A 1 111 ? 4.234 -2.389 -9.164 1 92.62 111 GLU A CA 1
ATOM 824 C C . GLU A 1 111 ? 4.902 -3.729 -8.875 1 92.62 111 GLU A C 1
ATOM 826 O O . GLU A 1 111 ? 5.938 -3.781 -8.211 1 92.62 111 GLU A O 1
ATOM 831 N N . LEU A 1 112 ? 4.27 -4.762 -9.352 1 94.44 112 LEU A N 1
ATOM 832 C CA . LEU A 1 112 ? 4.824 -6.094 -9.148 1 94.44 112 LEU A CA 1
ATOM 833 C C . LEU A 1 112 ? 6.199 -6.215 -9.789 1 94.44 112 LEU A C 1
ATOM 835 O O . LEU A 1 112 ? 7.137 -6.727 -9.164 1 94.44 112 LEU A O 1
ATOM 839 N N . GLN A 1 113 ? 6.305 -5.797 -10.992 1 92.75 113 GLN A N 1
ATOM 840 C CA . GLN A 1 113 ? 7.59 -5.82 -11.68 1 92.75 113 GLN A CA 1
ATOM 841 C C . GLN A 1 113 ? 8.633 -5.004 -10.93 1 92.75 113 GLN A C 1
ATOM 843 O O . GLN A 1 113 ? 9.766 -5.465 -10.727 1 92.75 113 GLN A O 1
ATOM 848 N N . ASP A 1 114 ? 8.266 -3.822 -10.57 1 92.12 114 ASP A N 1
ATOM 849 C CA . ASP A 1 114 ? 9.195 -2.943 -9.867 1 92.12 114 ASP A CA 1
ATOM 850 C C . ASP A 1 114 ? 9.625 -3.553 -8.539 1 92.12 114 ASP A C 1
ATOM 852 O O . ASP A 1 114 ? 10.773 -3.406 -8.125 1 92.12 114 ASP A O 1
ATOM 856 N N . SER A 1 115 ? 8.711 -4.125 -7.832 1 95.5 115 SER A N 1
ATOM 857 C CA . SER A 1 115 ? 9.023 -4.781 -6.566 1 95.5 115 SER A CA 1
ATOM 858 C C . SER A 1 115 ? 10.008 -5.93 -6.762 1 95.5 115 SER A C 1
ATOM 860 O O . SER A 1 115 ? 10.977 -6.059 -6.008 1 95.5 115 SER A O 1
ATOM 862 N N . LEU A 1 116 ? 9.781 -6.742 -7.773 1 94.88 116 LEU A N 1
ATOM 863 C CA . LEU A 1 116 ? 10.672 -7.863 -8.047 1 94.88 116 LEU A CA 1
ATOM 864 C C . LEU A 1 116 ? 12.047 -7.367 -8.477 1 94.88 116 LEU A C 1
ATOM 866 O O . LEU A 1 116 ? 13.07 -7.957 -8.109 1 94.88 116 LEU A O 1
ATOM 870 N N . ASN A 1 117 ? 12.055 -6.285 -9.305 1 92.56 117 ASN A N 1
ATOM 871 C CA . ASN A 1 117 ? 13.32 -5.66 -9.672 1 92.56 117 ASN A CA 1
ATOM 872 C C . ASN A 1 117 ? 14.094 -5.188 -8.438 1 92.56 117 ASN A C 1
ATOM 874 O O . ASN A 1 117 ? 15.312 -5.328 -8.375 1 92.56 117 ASN A O 1
ATOM 878 N N . THR A 1 118 ? 13.367 -4.609 -7.516 1 91.88 118 THR A N 1
ATOM 879 C CA . THR A 1 118 ? 13.984 -4.145 -6.277 1 91.88 118 THR A CA 1
ATOM 880 C C . THR A 1 118 ? 14.578 -5.316 -5.496 1 91.88 118 THR A C 1
ATOM 882 O O . THR A 1 118 ? 15.711 -5.234 -5.016 1 91.88 118 THR A O 1
ATOM 885 N N . ILE A 1 119 ? 13.859 -6.367 -5.422 1 92.94 119 ILE A N 1
ATOM 886 C CA . ILE A 1 119 ? 14.289 -7.551 -4.68 1 92.94 119 ILE A CA 1
ATOM 887 C C . ILE A 1 119 ? 15.508 -8.172 -5.355 1 92.94 119 ILE A C 1
ATOM 889 O O . ILE A 1 119 ? 16.453 -8.578 -4.684 1 92.94 119 ILE A O 1
ATOM 893 N N . TRP A 1 120 ? 15.492 -8.234 -6.625 1 91.69 120 TRP A N 1
ATOM 894 C CA . TRP A 1 120 ? 16.578 -8.875 -7.363 1 91.69 120 TRP A CA 1
ATOM 895 C C . TRP A 1 120 ? 17.672 -7.867 -7.707 1 91.69 120 TRP A C 1
ATOM 897 O O . TRP A 1 120 ? 18.641 -8.203 -8.391 1 91.69 120 TRP A O 1
ATOM 907 N N . GLU A 1 121 ? 17.438 -6.566 -7.293 1 89.12 121 GLU A N 1
ATOM 908 C CA . GLU A 1 121 ? 18.438 -5.512 -7.363 1 89.12 121 GLU A CA 1
ATOM 909 C C . GLU A 1 121 ? 18.781 -5.164 -8.812 1 89.12 121 GLU A C 1
ATOM 911 O O . GLU A 1 121 ? 19.953 -5.078 -9.172 1 89.12 121 GLU A O 1
ATOM 916 N N . VAL A 1 122 ? 17.797 -5.102 -9.609 1 88 122 VAL A N 1
ATOM 917 C CA . VAL A 1 122 ? 17.938 -4.668 -10.992 1 88 122 VAL A CA 1
ATOM 918 C C . VAL A 1 122 ? 17 -3.5 -11.273 1 88 122 VAL A C 1
ATOM 920 O O . VAL A 1 122 ? 16.031 -3.281 -10.531 1 88 122 VAL A O 1
ATOM 923 N N . GLN A 1 123 ? 17.297 -2.717 -12.219 1 84.44 123 GLN A N 1
ATOM 924 C CA . GLN A 1 123 ? 16.438 -1.622 -12.648 1 84.44 123 GLN A CA 1
ATOM 925 C C . GLN A 1 123 ? 16.562 -1.381 -14.156 1 84.44 123 GLN A C 1
ATOM 927 O O . GLN A 1 123 ? 17.609 -1.66 -14.742 1 84.44 123 GLN A O 1
ATOM 932 N N . PRO A 1 124 ? 15.445 -0.862 -14.688 1 81.12 124 PRO A N 1
ATOM 933 C CA . PRO A 1 124 ? 15.562 -0.529 -16.109 1 81.12 124 PRO A CA 1
ATOM 934 C C . PRO A 1 124 ? 16.578 0.57 -16.375 1 81.12 124 PRO A C 1
ATOM 936 O O . PRO A 1 124 ? 16.781 1.449 -15.539 1 81.12 124 PRO A O 1
ATOM 939 N N . LYS A 1 125 ? 17.234 0.403 -17.484 1 79.44 125 LYS A N 1
ATOM 940 C CA . LYS A 1 125 ? 18.188 1.43 -17.859 1 79.44 125 LYS A CA 1
ATOM 941 C C . LYS A 1 125 ? 17.547 2.811 -17.891 1 79.44 125 LYS A C 1
ATOM 943 O O . LYS A 1 125 ? 16.406 2.959 -18.328 1 79.44 125 LYS A O 1
ATOM 948 N N . PRO A 1 126 ? 18.281 3.729 -17.375 1 73.12 126 PRO A N 1
ATOM 949 C CA . PRO A 1 126 ? 17.75 5.094 -17.344 1 73.12 126 PRO A CA 1
ATOM 950 C C . PRO A 1 126 ? 17.562 5.688 -18.734 1 73.12 126 PRO A C 1
ATOM 952 O O . PRO A 1 126 ? 18.281 5.324 -19.672 1 73.12 126 PRO A O 1
ATOM 955 N N . GLY A 1 127 ? 16.578 6.594 -18.969 1 68.25 127 GLY A N 1
ATOM 956 C CA . GLY A 1 127 ? 16.438 7.367 -20.188 1 68.25 127 GLY A CA 1
ATOM 957 C C . GLY A 1 127 ? 15.43 6.777 -21.156 1 68.25 127 GLY A C 1
ATOM 958 O O . GLY A 1 127 ? 15.141 7.367 -22.203 1 68.25 127 GLY A O 1
ATOM 959 N N . LYS A 1 128 ? 15.062 5.672 -20.938 1 68.75 128 LYS A N 1
ATOM 960 C CA . LYS A 1 128 ? 14.125 5.082 -21.891 1 68.75 128 LYS A CA 1
ATOM 961 C C . LYS A 1 128 ? 12.742 4.898 -21.266 1 68.75 128 LYS A C 1
ATOM 963 O O . LYS A 1 128 ? 12.188 3.797 -21.281 1 68.75 128 LYS A O 1
ATOM 968 N N . MET A 1 129 ? 12.25 5.973 -20.812 1 71.12 129 MET A N 1
ATOM 969 C CA . MET A 1 129 ? 11 5.934 -20.062 1 71.12 129 MET A CA 1
ATOM 970 C C . MET A 1 129 ? 9.859 5.406 -20.922 1 71.12 129 MET A C 1
ATOM 972 O O . MET A 1 129 ? 9.086 4.559 -20.469 1 71.12 129 MET A O 1
ATOM 976 N N . VAL A 1 130 ? 9.883 5.891 -22.172 1 72.69 130 VAL A N 1
ATOM 977 C CA . VAL A 1 130 ? 8.781 5.531 -23.062 1 72.69 130 VAL A CA 1
ATOM 978 C C . VAL A 1 130 ? 8.859 4.043 -23.406 1 72.69 130 VAL A C 1
ATOM 980 O O . VAL A 1 130 ? 7.844 3.34 -23.375 1 72.69 130 VAL A O 1
ATOM 983 N N . LYS A 1 131 ? 10.008 3.592 -23.734 1 75.69 131 LYS A N 1
ATOM 984 C CA . LYS A 1 131 ? 10.188 2.186 -24.078 1 75.69 131 LYS A CA 1
ATOM 985 C C . LYS A 1 131 ? 9.844 1.278 -22.906 1 75.69 131 LYS A C 1
ATOM 987 O O . LYS A 1 131 ? 9.242 0.219 -23.078 1 75.69 131 LYS A O 1
ATOM 992 N N . ASN A 1 132 ? 10.18 1.783 -21.781 1 79.12 132 ASN A N 1
ATOM 993 C CA . ASN A 1 132 ? 9.891 1.015 -20.578 1 79.12 132 ASN A CA 1
ATOM 994 C C . ASN A 1 132 ? 8.398 0.942 -20.297 1 79.12 132 ASN A C 1
ATOM 996 O O . ASN A 1 132 ? 7.887 -0.099 -19.875 1 79.12 132 ASN A O 1
ATOM 1000 N N . MET A 1 133 ? 7.777 2.004 -20.609 1 77.12 133 MET A N 1
ATOM 1001 C CA . MET A 1 133 ? 6.332 2.043 -20.406 1 77.12 133 MET A CA 1
ATOM 1002 C C . MET A 1 133 ? 5.621 1.088 -21.359 1 77.12 133 MET A C 1
ATOM 1004 O O . MET A 1 133 ? 4.688 0.388 -20.969 1 77.12 133 MET A O 1
ATOM 1008 N N . VAL A 1 134 ? 6.043 1.078 -22.562 1 81.44 134 VAL A N 1
ATOM 1009 C CA . VAL A 1 134 ? 5.445 0.208 -23.562 1 81.44 134 VAL A CA 1
ATOM 1010 C C . VAL A 1 134 ? 5.699 -1.254 -23.203 1 81.44 134 VAL A C 1
ATOM 1012 O O . VAL A 1 134 ? 4.809 -2.096 -23.328 1 81.44 134 VAL A O 1
ATOM 1015 N N . ARG A 1 135 ? 6.84 -1.488 -22.828 1 82.12 135 ARG A N 1
ATOM 1016 C CA . ARG A 1 135 ? 7.188 -2.846 -22.422 1 82.12 135 ARG A CA 1
ATOM 1017 C C . ARG A 1 135 ? 6.336 -3.293 -21.234 1 82.12 135 ARG A C 1
ATOM 1019 O O . ARG A 1 135 ? 5.879 -4.438 -21.188 1 82.12 135 ARG A O 1
ATOM 1026 N N . GLN A 1 136 ? 6.152 -2.434 -20.359 1 79.62 136 GLN A N 1
ATOM 1027 C CA . GLN A 1 136 ? 5.359 -2.734 -19.172 1 79.62 136 GLN A CA 1
ATOM 1028 C C . GLN A 1 136 ? 3.918 -3.07 -19.531 1 79.62 136 GLN A C 1
ATOM 1030 O O . GLN A 1 136 ? 3.307 -3.955 -18.938 1 79.62 136 GLN A O 1
ATOM 1035 N N . ARG A 1 137 ? 3.465 -2.379 -20.453 1 78.38 137 ARG A N 1
ATOM 1036 C CA . ARG A 1 137 ? 2.096 -2.629 -20.891 1 78.38 137 ARG A CA 1
ATOM 1037 C C . ARG A 1 137 ? 1.977 -3.992 -21.562 1 78.38 137 ARG A C 1
ATOM 1039 O O . ARG A 1 137 ? 1.02 -4.73 -21.328 1 78.38 137 ARG A O 1
ATOM 1046 N N . PHE A 1 138 ? 2.924 -4.293 -22.344 1 83.69 138 PHE A N 1
ATOM 1047 C CA . PHE A 1 138 ? 2.934 -5.586 -23.031 1 83.69 138 PHE A CA 1
ATOM 1048 C C . PHE A 1 138 ? 3.07 -6.723 -22.016 1 83.69 138 PHE A C 1
ATOM 1050 O O . PHE A 1 138 ? 2.412 -7.754 -22.156 1 83.69 138 PHE A O 1
ATOM 1057 N N . LEU A 1 139 ? 3.912 -6.504 -21.094 1 83.94 139 LEU A N 1
ATOM 1058 C CA . LEU A 1 139 ? 4.109 -7.52 -20.062 1 83.94 139 LEU A CA 1
ATOM 1059 C C . LEU A 1 139 ? 2.83 -7.73 -19.266 1 83.94 139 LEU A C 1
ATOM 1061 O O . LEU A 1 139 ? 2.471 -8.867 -18.953 1 83.94 139 LEU A O 1
ATOM 1065 N N . SER A 1 140 ? 2.258 -6.633 -18.969 1 80.81 140 SER A N 1
ATOM 1066 C CA . SER A 1 140 ? 0.994 -6.719 -18.234 1 80.81 140 SER A CA 1
ATOM 1067 C C . SER A 1 140 ? -0.045 -7.504 -19.031 1 80.81 140 SER A C 1
ATOM 1069 O O . SER A 1 140 ? -0.723 -8.375 -18.484 1 80.81 140 SER A O 1
ATOM 1071 N N . PHE A 1 141 ? -0.093 -7.242 -20.219 1 80.94 141 PHE A N 1
ATOM 1072 C CA . PHE A 1 141 ? -1.028 -7.941 -21.094 1 80.94 141 PHE A CA 1
ATOM 1073 C C . PHE A 1 141 ? -0.683 -9.422 -21.172 1 80.94 141 PHE A C 1
ATOM 1075 O O . PHE A 1 141 ? -1.571 -10.281 -21.125 1 80.94 141 PHE A O 1
ATOM 1082 N N . ALA A 1 142 ? 0.53 -9.656 -21.281 1 84.75 142 ALA A N 1
ATOM 1083 C CA . ALA A 1 142 ? 0.975 -11.047 -21.359 1 84.75 142 ALA A CA 1
ATOM 1084 C C . ALA A 1 142 ? 0.624 -11.805 -20.078 1 84.75 142 ALA A C 1
ATOM 1086 O O . ALA A 1 142 ? 0.218 -12.969 -20.125 1 84.75 142 ALA A O 1
ATOM 1087 N N . MET A 1 143 ? 0.802 -11.125 -19 1 85.75 143 MET A N 1
ATOM 1088 C CA . MET A 1 143 ? 0.497 -11.758 -17.719 1 85.75 143 MET A CA 1
ATOM 1089 C C . MET A 1 143 ? -0.999 -12.016 -17.594 1 85.75 143 MET A C 1
ATOM 1091 O O . MET A 1 143 ? -1.406 -13.07 -17.094 1 85.75 143 MET A O 1
ATOM 1095 N N . VAL A 1 144 ? -1.775 -11.117 -18 1 82.94 144 VAL A N 1
ATOM 1096 C CA . VAL A 1 144 ? -3.225 -11.281 -17.969 1 82.94 144 VAL A CA 1
ATOM 1097 C C . VAL A 1 144 ? -3.639 -12.469 -18.828 1 82.94 144 VAL A C 1
ATOM 1099 O O . VAL A 1 144 ? -4.488 -13.266 -18.438 1 82.94 144 VAL A O 1
ATOM 1102 N N . LEU A 1 145 ? -3.031 -12.57 -19.953 1 83.38 145 LEU A N 1
ATOM 1103 C CA . LEU A 1 145 ? -3.289 -13.695 -20.859 1 83.38 145 LEU A CA 1
ATOM 1104 C C . LEU A 1 145 ? -2.857 -15.008 -20.219 1 83.38 145 LEU A C 1
ATOM 1106 O O . LEU A 1 145 ? -3.557 -16.016 -20.344 1 83.38 145 LEU A O 1
ATOM 1110 N N . ALA A 1 146 ? -1.73 -14.93 -19.625 1 84.62 146 ALA A N 1
ATOM 1111 C CA . ALA A 1 146 ? -1.23 -16.125 -18.969 1 84.62 146 ALA A CA 1
ATOM 1112 C C . ALA A 1 146 ? -2.17 -16.578 -17.844 1 84.62 146 ALA A C 1
ATOM 1114 O O . ALA A 1 146 ? -2.473 -17.766 -17.719 1 84.62 146 ALA A O 1
ATOM 1115 N N . ILE A 1 147 ? -2.598 -15.672 -17.109 1 82.12 147 ILE A N 1
ATOM 1116 C CA . ILE A 1 147 ? -3.533 -15.953 -16.031 1 82.12 147 ILE A CA 1
ATOM 1117 C C . ILE A 1 147 ? -4.836 -16.516 -16.594 1 82.12 147 ILE A C 1
ATOM 1119 O O . ILE A 1 147 ? -5.348 -17.516 -16.125 1 82.12 147 ILE A O 1
ATOM 1123 N N . GLY A 1 148 ? -5.328 -15.82 -17.562 1 77.19 148 GLY A N 1
ATOM 1124 C CA . GLY A 1 148 ? -6.52 -16.312 -18.234 1 77.19 148 GLY A CA 1
ATOM 1125 C C . GLY A 1 148 ? -6.355 -17.719 -18.781 1 77.19 148 GLY A C 1
ATOM 1126 O O . GLY A 1 148 ? -7.242 -18.562 -18.625 1 77.19 148 GLY A O 1
ATOM 1127 N N . PHE A 1 149 ? -5.223 -17.969 -19.328 1 81.94 149 PHE A N 1
ATOM 1128 C CA . PHE A 1 149 ? -4.941 -19.281 -19.891 1 81.94 149 PHE A CA 1
ATOM 1129 C C . PHE A 1 149 ? -4.891 -20.328 -18.781 1 81.94 149 PHE A C 1
ATOM 1131 O O . PHE A 1 149 ? -5.465 -21.422 -18.922 1 81.94 149 PHE A O 1
ATOM 1138 N N . LEU A 1 150 ? -4.164 -20.016 -17.75 1 81.75 150 LEU A N 1
ATOM 1139 C CA . LEU A 1 150 ? -4.059 -20.969 -16.656 1 81.75 150 LEU A CA 1
ATOM 1140 C C . LEU A 1 150 ? -5.43 -21.234 -16.031 1 81.75 150 LEU A C 1
ATOM 1142 O O . LEU A 1 150 ? -5.719 -22.375 -15.633 1 81.75 150 LEU A O 1
ATOM 1146 N N . LEU A 1 151 ? -6.211 -20.219 -15.992 1 74.75 151 LEU A N 1
ATOM 1147 C CA . LEU A 1 151 ? -7.582 -20.391 -15.523 1 74.75 151 LEU A CA 1
ATOM 1148 C C . LEU A 1 151 ? -8.352 -21.344 -16.453 1 74.75 151 LEU A C 1
ATOM 1150 O O . LEU A 1 151 ? -9.078 -22.219 -15.977 1 74.75 151 LEU A O 1
ATOM 1154 N N . LEU A 1 152 ? -8.266 -21.141 -17.766 1 79.31 152 LEU A N 1
ATOM 1155 C CA . LEU A 1 152 ? -8.922 -22 -18.75 1 79.31 152 LEU A CA 1
ATOM 1156 C C . LEU A 1 152 ? -8.484 -23.453 -18.594 1 79.31 152 LEU A C 1
ATOM 1158 O O . LEU A 1 152 ? -9.32 -24.359 -18.594 1 79.31 152 LEU A O 1
ATOM 1162 N N . VAL A 1 153 ? -7.242 -23.578 -18.469 1 81 153 VAL A N 1
ATOM 1163 C CA . VAL A 1 153 ? -6.703 -24.922 -18.281 1 81 153 VAL A CA 1
ATOM 1164 C C . VAL A 1 153 ? -7.27 -25.547 -17.016 1 81 153 VAL A C 1
ATOM 1166 O O . VAL A 1 153 ? -7.648 -26.719 -17 1 81 153 VAL A O 1
ATOM 1169 N N . SER A 1 154 ? -7.289 -24.719 -15.984 1 75.75 154 SER A N 1
ATOM 1170 C CA . SER A 1 154 ? -7.836 -25.188 -14.711 1 75.75 154 SER A CA 1
ATOM 1171 C C . SER A 1 154 ? -9.297 -25.594 -14.859 1 75.75 154 SER A C 1
ATOM 1173 O O . SER A 1 154 ? -9.719 -26.609 -14.32 1 75.75 154 SER A O 1
ATOM 1175 N N . LEU A 1 155 ? -10.023 -24.859 -15.57 1 71.56 155 LEU A N 1
ATOM 1176 C CA . LEU A 1 155 ? -11.438 -25.125 -15.781 1 71.56 155 LEU A CA 1
ATOM 1177 C C . LEU A 1 155 ? -11.641 -26.391 -16.594 1 71.56 155 LEU A C 1
ATOM 1179 O O . LEU A 1 155 ? -12.508 -27.203 -16.281 1 71.56 155 LEU A O 1
ATOM 1183 N N . VAL A 1 156 ? -10.938 -26.531 -17.594 1 77.25 156 VAL A N 1
ATOM 1184 C CA . VAL A 1 156 ? -11.031 -27.719 -18.453 1 77.25 156 VAL A CA 1
ATOM 1185 C C . VAL A 1 156 ? -10.711 -28.969 -17.641 1 77.25 156 VAL A C 1
ATOM 1187 O O . VAL A 1 156 ? -11.461 -29.953 -17.672 1 77.25 156 VAL A O 1
ATOM 1190 N N . ILE A 1 157 ? -9.656 -28.891 -16.922 1 77.94 157 ILE A N 1
ATOM 1191 C CA . ILE A 1 157 ? -9.242 -30.031 -16.141 1 77.94 157 ILE A CA 1
ATOM 1192 C C . ILE A 1 157 ? -10.305 -30.344 -15.078 1 77.94 157 ILE A C 1
ATOM 1194 O O . ILE A 1 157 ? -10.641 -31.5 -14.852 1 77.94 157 ILE A O 1
ATOM 1198 N N . SER A 1 158 ? -10.758 -29.266 -14.453 1 70.88 158 SER A N 1
ATOM 1199 C CA . SER A 1 158 ? -11.781 -29.438 -13.438 1 70.88 158 SER A CA 1
ATOM 1200 C C . SER A 1 158 ? -13.039 -30.078 -14.016 1 70.88 158 SER A C 1
ATOM 1202 O O . SER A 1 158 ? -13.656 -30.938 -13.375 1 70.88 158 SER A O 1
ATOM 1204 N N . THR A 1 159 ? -13.414 -29.703 -15.203 1 70.81 159 THR A N 1
ATOM 1205 C CA . THR A 1 159 ? -14.594 -30.234 -15.875 1 70.81 159 THR A CA 1
ATOM 1206 C C . THR A 1 159 ? -14.391 -31.703 -16.25 1 70.81 159 THR A C 1
ATOM 1208 O O . THR A 1 159 ? -15.289 -32.531 -16.062 1 70.81 159 THR A O 1
ATOM 1211 N N . VAL A 1 160 ? -13.273 -31.953 -16.75 1 76.19 160 VAL A N 1
ATOM 1212 C CA . VAL A 1 160 ? -12.953 -33.312 -17.156 1 76.19 160 VAL A CA 1
ATOM 1213 C C . VAL A 1 160 ? -12.945 -34.219 -15.922 1 76.19 160 VAL A C 1
ATOM 1215 O O . VAL A 1 160 ? -13.492 -35.344 -15.953 1 76.19 160 VAL A O 1
ATOM 1218 N N . LEU A 1 161 ? -12.305 -33.75 -14.891 1 74.62 161 LEU A N 1
ATOM 1219 C CA . LEU A 1 161 ? -12.234 -34.5 -13.656 1 74.62 161 LEU A CA 1
ATOM 1220 C C . LEU A 1 161 ? -13.625 -34.75 -13.07 1 74.62 161 LEU A C 1
ATOM 1222 O O . LEU A 1 161 ? -13.93 -35.812 -12.586 1 74.62 161 LEU A O 1
ATOM 1226 N N . ALA A 1 162 ? -14.375 -33.719 -13.047 1 72.56 162 ALA A N 1
ATOM 1227 C CA . ALA A 1 162 ? -15.75 -33.875 -12.57 1 72.56 162 ALA A CA 1
ATOM 1228 C C . ALA A 1 162 ? -16.516 -34.906 -13.383 1 72.56 162 ALA A C 1
ATOM 1230 O O . ALA A 1 162 ? -17.281 -35.688 -12.828 1 72.56 162 ALA A O 1
ATOM 1231 N N . ALA A 1 163 ? -16.328 -34.875 -14.633 1 73.75 163 ALA A N 1
ATOM 1232 C CA . ALA A 1 163 ? -17 -35.812 -15.516 1 73.75 163 ALA A CA 1
ATOM 1233 C C . ALA A 1 163 ? -16.531 -37.25 -15.227 1 73.75 163 ALA A C 1
ATOM 1235 O O . ALA A 1 163 ? -17.344 -38.188 -15.227 1 73.75 163 ALA A O 1
ATOM 1236 N N . LEU A 1 164 ? -15.297 -37.344 -14.969 1 74.94 164 LEU A N 1
ATOM 1237 C CA . LEU A 1 164 ? -14.734 -38.656 -14.68 1 74.94 164 LEU A CA 1
ATOM 1238 C C . LEU A 1 164 ? -15.25 -39.188 -13.352 1 74.94 164 LEU A C 1
ATOM 1240 O O . LEU A 1 164 ? -15.547 -40.406 -13.227 1 74.94 164 LEU A O 1
ATOM 1244 N N . VAL A 1 165 ? -15.281 -38.375 -12.328 1 74.25 165 VAL A N 1
ATOM 1245 C CA . VAL A 1 165 ? -15.789 -38.75 -11.016 1 74.25 165 VAL A CA 1
ATOM 1246 C C . VAL A 1 165 ? -17.25 -39.188 -11.133 1 74.25 165 VAL A C 1
ATOM 1248 O O . VAL A 1 165 ? -17.656 -40.188 -10.547 1 74.25 165 VAL A O 1
ATOM 1251 N N . ASN A 1 166 ? -17.953 -38.344 -11.836 1 72.56 166 ASN A N 1
ATOM 1252 C CA . ASN A 1 166 ? -19.359 -38.688 -12.031 1 72.56 166 ASN A CA 1
ATOM 1253 C C . ASN A 1 166 ? -19.531 -40.031 -12.75 1 72.56 166 ASN A C 1
ATOM 1255 O O . ASN A 1 166 ? -20.453 -40.781 -12.445 1 72.56 166 ASN A O 1
ATOM 1259 N N . TYR A 1 167 ? -18.656 -40.219 -13.57 1 71.62 167 TYR A N 1
ATOM 1260 C CA . TYR A 1 167 ? -18.719 -41.469 -14.328 1 71.62 167 TYR A CA 1
ATOM 1261 C C . TYR A 1 167 ? -18.312 -42.656 -13.461 1 71.62 167 TYR A C 1
ATOM 1263 O O . TYR A 1 167 ? -18.938 -43.719 -13.516 1 71.62 167 TYR A O 1
ATOM 1271 N N . PHE A 1 168 ? -17.328 -42.375 -12.617 1 66.19 168 PHE A N 1
ATOM 1272 C CA . PHE A 1 168 ? -16.781 -43.5 -11.836 1 66.19 168 PHE A CA 1
ATOM 1273 C C . PHE A 1 168 ? -17.422 -43.562 -10.461 1 66.19 168 PHE A C 1
ATOM 1275 O O . PHE A 1 168 ? -17.188 -44.5 -9.695 1 66.19 168 PHE A O 1
ATOM 1282 N N . GLN A 1 169 ? -17.953 -42.406 -9.914 1 64.19 169 GLN A N 1
ATOM 1283 C CA . GLN A 1 169 ? -18.562 -42.344 -8.594 1 64.19 169 GLN A CA 1
ATOM 1284 C C . GLN A 1 169 ? -19.359 -43.625 -8.305 1 64.19 169 GLN A C 1
ATOM 1286 O O . GLN A 1 169 ? -19.406 -44.062 -7.16 1 64.19 169 GLN A O 1
ATOM 1291 N N . ASN A 1 170 ? -20.016 -44.156 -9.219 1 61.75 170 ASN A N 1
ATOM 1292 C CA . ASN A 1 170 ? -20.797 -45.375 -8.977 1 61.75 170 ASN A CA 1
ATOM 1293 C C . ASN A 1 170 ? -19.906 -46.594 -8.883 1 61.75 170 ASN A C 1
ATOM 1295 O O . ASN A 1 170 ? -20.344 -47.656 -8.391 1 61.75 170 ASN A O 1
ATOM 1299 N N . LEU A 1 171 ? -18.812 -46.531 -9.383 1 56.28 171 LEU A N 1
ATOM 1300 C CA . LEU A 1 171 ? -18.047 -47.75 -9.484 1 56.28 171 LEU A CA 1
ATOM 1301 C C . LEU A 1 171 ? -17.047 -47.875 -8.328 1 56.28 171 LEU A C 1
ATOM 1303 O O . LEU A 1 171 ? -16.609 -48.969 -8 1 56.28 171 LEU A O 1
ATOM 1307 N N . LEU A 1 172 ? -16.375 -46.969 -7.719 1 58.28 172 LEU A N 1
ATOM 1308 C CA . LEU A 1 172 ? -15.312 -47.125 -6.734 1 58.28 172 LEU A CA 1
ATOM 1309 C C . LEU A 1 172 ? -15.562 -46.219 -5.52 1 58.28 172 LEU A C 1
ATOM 1311 O O . LEU A 1 172 ? -15.742 -45.031 -5.656 1 58.28 172 LEU A O 1
ATOM 1315 N N . PRO A 1 173 ? -15.805 -46.781 -4.344 1 57.31 173 PRO A N 1
ATOM 1316 C CA . PRO A 1 173 ? -15.789 -46.188 -3.01 1 57.31 173 PRO A CA 1
ATOM 1317 C C . PRO A 1 173 ? -14.461 -45.5 -2.689 1 57.31 173 PRO A C 1
ATOM 1319 O O . PRO A 1 173 ? -13.398 -46.031 -3.023 1 57.31 173 PRO A O 1
ATOM 1322 N N . GLY A 1 174 ? -14.266 -44.062 -2.604 1 62.22 174 GLY A N 1
ATOM 1323 C CA . GLY A 1 174 ? -13.016 -43.375 -2.279 1 62.22 174 GLY A CA 1
ATOM 1324 C C . GLY A 1 174 ? -12.586 -42.375 -3.34 1 62.22 174 GLY A C 1
ATOM 1325 O O . GLY A 1 174 ? -11.539 -41.75 -3.213 1 62.22 174 GLY A O 1
ATOM 1326 N N . VAL A 1 175 ? -13.352 -42.5 -4.305 1 63.72 175 VAL A N 1
ATOM 1327 C CA . VAL A 1 175 ? -13.102 -41.625 -5.457 1 63.72 175 VAL A CA 1
ATOM 1328 C C . VAL A 1 175 ? -13.047 -40.156 -5.012 1 63.72 175 VAL A C 1
ATOM 1330 O O . VAL A 1 175 ? -12.273 -39.375 -5.559 1 63.72 175 VAL A O 1
ATOM 1333 N N . ASP A 1 176 ? -13.719 -39.969 -3.859 1 71.81 176 ASP A N 1
ATOM 1334 C CA . ASP A 1 176 ? -13.742 -38.594 -3.369 1 71.81 176 ASP A CA 1
ATOM 1335 C C . ASP A 1 176 ? -12.359 -38.156 -2.877 1 71.81 176 ASP A C 1
ATOM 1337 O O . ASP A 1 176 ? -11.93 -37.031 -3.117 1 71.81 176 ASP A O 1
ATOM 1341 N N . PHE A 1 177 ? -11.75 -39.125 -2.174 1 76.69 177 PHE A N 1
ATOM 1342 C CA . PHE A 1 177 ? -10.422 -38.812 -1.658 1 76.69 177 PHE A CA 1
ATOM 1343 C C . PHE A 1 177 ? -9.438 -38.594 -2.799 1 76.69 177 PHE A C 1
ATOM 1345 O O . PHE A 1 177 ? -8.609 -37.688 -2.752 1 76.69 177 PHE A O 1
ATOM 1352 N N . VAL A 1 178 ? -9.477 -39.5 -3.781 1 77.25 178 VAL A N 1
ATOM 1353 C CA . VAL A 1 178 ? -8.594 -39.375 -4.938 1 77.25 178 VAL A CA 1
ATOM 1354 C C . VAL A 1 178 ? -8.836 -38.062 -5.656 1 77.25 178 VAL A C 1
ATOM 1356 O O . VAL A 1 178 ? -7.887 -37.406 -6.082 1 77.25 178 VAL A O 1
ATOM 1359 N N . TRP A 1 179 ? -10.062 -37.688 -5.57 1 75.06 179 TRP A N 1
ATOM 1360 C CA . TRP A 1 179 ? -10.445 -36.406 -6.195 1 75.06 179 TRP A CA 1
ATOM 1361 C C . TRP A 1 179 ? -9.828 -35.219 -5.457 1 75.06 179 TRP A C 1
ATOM 1363 O O . TRP A 1 179 ? -9.359 -34.281 -6.082 1 75.06 179 TRP A O 1
ATOM 1373 N N . GLN A 1 180 ? -9.859 -35.344 -4.281 1 78.12 180 GLN A N 1
ATOM 1374 C CA . GLN A 1 180 ? -9.289 -34.25 -3.467 1 78.12 180 GLN A CA 1
ATOM 1375 C C . GLN A 1 180 ? -7.785 -34.125 -3.701 1 78.12 180 GLN A C 1
ATOM 1377 O O . GLN A 1 180 ? -7.258 -33.031 -3.77 1 78.12 180 GLN A O 1
ATOM 1382 N N . ILE A 1 181 ? -7.188 -35.219 -3.879 1 84.12 181 ILE A N 1
ATOM 1383 C CA . ILE A 1 181 ? -5.746 -35.219 -4.086 1 84.12 181 ILE A CA 1
ATOM 1384 C C . ILE A 1 181 ? -5.422 -34.656 -5.469 1 84.12 181 ILE A C 1
ATOM 1386 O O . ILE A 1 181 ? -4.492 -33.875 -5.625 1 84.12 181 ILE A O 1
ATOM 1390 N N . ILE A 1 182 ? -6.172 -35.094 -6.426 1 82.56 182 ILE A N 1
ATOM 1391 C CA . ILE A 1 182 ? -5.945 -34.625 -7.793 1 82.56 182 ILE A CA 1
ATOM 1392 C C . ILE A 1 182 ? -6.172 -33.125 -7.879 1 82.56 182 ILE A C 1
ATOM 1394 O O . ILE A 1 182 ? -5.387 -32.406 -8.508 1 82.56 182 ILE A O 1
ATOM 1398 N N . ASN A 1 183 ? -7.203 -32.625 -7.207 1 77.31 183 ASN A N 1
ATOM 1399 C CA . ASN A 1 183 ? -7.488 -31.203 -7.195 1 77.31 183 ASN A CA 1
ATOM 1400 C C . ASN A 1 183 ? -6.371 -30.406 -6.52 1 77.31 183 ASN A C 1
ATOM 1402 O O . ASN A 1 183 ? -6.027 -29.312 -6.965 1 77.31 183 ASN A O 1
ATOM 1406 N N . PHE A 1 184 ? -5.848 -30.953 -5.555 1 82.81 184 PHE A N 1
ATOM 1407 C CA . PHE A 1 184 ? -4.758 -30.297 -4.844 1 82.81 184 PHE A CA 1
ATOM 1408 C C . PHE A 1 184 ? -3.512 -30.219 -5.715 1 82.81 184 PHE A C 1
ATOM 1410 O O . PHE A 1 184 ? -2.867 -29.172 -5.793 1 82.81 184 PHE A O 1
ATOM 1417 N N . ILE A 1 185 ? -3.219 -31.312 -6.359 1 88.12 185 ILE A N 1
ATOM 1418 C CA . ILE A 1 185 ? -2.029 -31.375 -7.203 1 88.12 185 ILE A CA 1
ATOM 1419 C C . ILE A 1 185 ? -2.188 -30.422 -8.391 1 88.12 185 ILE A C 1
ATOM 1421 O O . ILE A 1 185 ? -1.247 -29.719 -8.75 1 88.12 185 ILE A O 1
ATOM 1425 N N . LEU A 1 186 ? -3.334 -30.453 -8.922 1 84.06 186 LEU A N 1
ATOM 1426 C CA . LEU A 1 186 ? -3.6 -29.562 -10.055 1 84.06 186 LEU A CA 1
ATOM 1427 C C . LEU A 1 186 ? -3.469 -28.109 -9.648 1 84.06 186 LEU A C 1
ATOM 1429 O O . LEU A 1 186 ? -2.846 -27.312 -10.352 1 84.06 186 LEU A O 1
ATOM 1433 N N . GLY A 1 187 ? -4.098 -27.781 -8.531 1 84.75 187 GLY A N 1
ATOM 1434 C CA . GLY A 1 187 ? -3.975 -26.422 -8.016 1 84.75 187 GLY A CA 1
ATOM 1435 C C . GLY A 1 187 ? -2.539 -26.016 -7.742 1 84.75 187 GLY A C 1
ATOM 1436 O O . GLY A 1 187 ? -2.129 -24.906 -8.078 1 84.75 187 GLY A O 1
ATOM 1437 N N . PHE A 1 188 ? -1.851 -26.969 -7.223 1 90.31 188 PHE A N 1
ATOM 1438 C CA . PHE A 1 188 ? -0.453 -26.719 -6.883 1 90.31 188 PHE A CA 1
ATOM 1439 C C . PHE A 1 188 ? 0.375 -26.484 -8.141 1 90.31 188 PHE A C 1
ATOM 1441 O O . PHE A 1 188 ? 1.188 -25.562 -8.195 1 90.31 188 PHE A O 1
ATOM 1448 N N . VAL A 1 189 ? 0.17 -27.297 -9.125 1 91.94 189 VAL A N 1
ATOM 1449 C CA . VAL A 1 189 ? 0.924 -27.188 -10.375 1 91.94 189 VAL A CA 1
ATOM 1450 C C . VAL A 1 189 ? 0.586 -25.875 -11.07 1 91.94 189 VAL A C 1
ATOM 1452 O O . VAL A 1 189 ? 1.478 -25.188 -11.57 1 91.94 189 VAL A O 1
ATOM 1455 N N . ILE A 1 190 ? -0.642 -25.516 -11.078 1 87.62 190 ILE A N 1
ATOM 1456 C CA . ILE A 1 190 ? -1.085 -24.297 -11.742 1 87.62 190 ILE A CA 1
ATOM 1457 C C . ILE A 1 190 ? -0.481 -23.078 -11.047 1 87.62 190 ILE A C 1
ATOM 1459 O O . ILE A 1 190 ? 0.043 -22.188 -11.703 1 87.62 190 ILE A O 1
ATOM 1463 N N . THR A 1 191 ? -0.537 -23.078 -9.734 1 90.56 191 THR A N 1
ATOM 1464 C CA . THR A 1 191 ? 0.003 -21.938 -8.992 1 90.56 191 THR A CA 1
ATOM 1465 C C . THR A 1 191 ? 1.521 -21.875 -9.133 1 90.56 191 THR A C 1
ATOM 1467 O O . THR A 1 191 ? 2.096 -20.781 -9.203 1 90.56 191 THR A O 1
ATOM 1470 N N . THR A 1 192 ? 2.129 -23.047 -9.156 1 94.88 192 THR A N 1
ATOM 1471 C CA . THR A 1 192 ? 3.576 -23.078 -9.344 1 94.88 192 THR A CA 1
ATOM 1472 C C . THR A 1 192 ? 3.959 -22.5 -10.695 1 94.88 192 THR A C 1
ATOM 1474 O O . THR A 1 192 ? 4.918 -21.734 -10.805 1 94.88 192 THR A O 1
ATOM 1477 N N . LEU A 1 193 ? 3.197 -22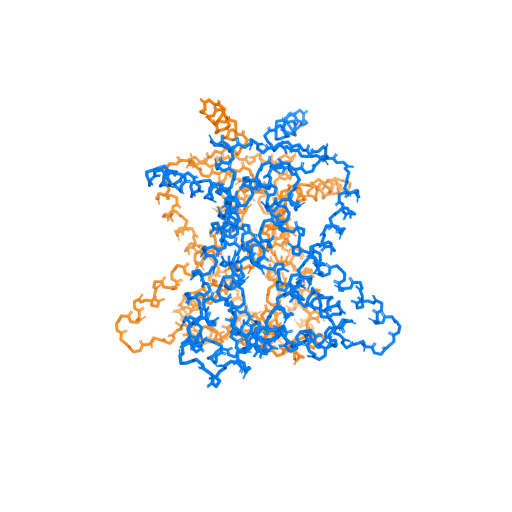.859 -11.68 1 93.38 193 LEU A N 1
ATOM 1478 C CA . LEU A 1 193 ? 3.453 -22.344 -13.016 1 93.38 193 LEU A CA 1
ATOM 1479 C C . LEU A 1 193 ? 3.215 -20.828 -13.062 1 93.38 193 LEU A C 1
ATOM 1481 O O . LEU A 1 193 ? 3.965 -20.094 -13.711 1 93.38 193 LEU A O 1
ATOM 1485 N N . LEU A 1 194 ? 2.227 -20.406 -12.398 1 91.62 194 LEU A N 1
ATOM 1486 C CA . LEU A 1 194 ? 1.915 -18.984 -12.375 1 91.62 194 LEU A CA 1
ATOM 1487 C C . LEU A 1 194 ? 3.035 -18.188 -11.703 1 91.62 194 LEU A C 1
ATOM 1489 O O . LEU A 1 194 ? 3.504 -17.188 -12.25 1 91.62 194 LEU A O 1
ATOM 1493 N N . PHE A 1 195 ? 3.414 -18.625 -10.469 1 95.31 195 PHE A N 1
ATOM 1494 C CA . PHE A 1 195 ? 4.496 -17.953 -9.766 1 95.31 195 PHE A CA 1
ATOM 1495 C C . PHE A 1 195 ? 5.797 -18.047 -10.547 1 95.31 195 PHE A C 1
ATOM 1497 O O . PHE A 1 195 ? 6.594 -17.109 -10.555 1 95.31 195 PHE A O 1
ATOM 1504 N N . GLY A 1 196 ? 6.008 -19.203 -11.164 1 94.81 196 GLY A N 1
ATOM 1505 C CA . GLY A 1 196 ? 7.172 -19.344 -12.016 1 94.81 196 GLY A CA 1
ATOM 1506 C C . GLY A 1 196 ? 7.199 -18.359 -13.164 1 94.81 196 GLY A C 1
ATOM 1507 O O . GLY A 1 196 ? 8.242 -17.766 -13.453 1 94.81 196 GLY A O 1
ATOM 1508 N N . LEU A 1 197 ? 6.086 -18.188 -13.82 1 93.06 197 LEU A N 1
ATOM 1509 C CA . LEU A 1 197 ? 5.984 -17.219 -14.906 1 93.06 197 LEU A CA 1
ATOM 1510 C C . LEU A 1 197 ? 6.234 -15.797 -14.398 1 93.06 197 LEU A C 1
ATOM 1512 O O . LEU A 1 197 ? 6.879 -14.992 -15.07 1 93.06 197 LEU A O 1
ATOM 1516 N N . ILE A 1 198 ? 5.723 -15.492 -13.258 1 94.25 198 ILE A N 1
ATOM 1517 C CA . ILE A 1 198 ? 5.906 -14.172 -12.664 1 94.25 198 ILE A CA 1
ATOM 1518 C C . ILE A 1 198 ? 7.395 -13.922 -12.414 1 94.25 198 ILE A C 1
ATOM 1520 O O . ILE A 1 198 ? 7.922 -12.875 -12.789 1 94.25 198 ILE A O 1
ATOM 1524 N N . PHE A 1 199 ? 8.07 -14.922 -11.875 1 94.31 199 PHE A N 1
ATOM 1525 C CA . PHE A 1 199 ? 9.484 -14.781 -11.539 1 94.31 199 PHE A CA 1
ATOM 1526 C C . PHE A 1 199 ? 10.328 -14.719 -12.805 1 94.31 199 PHE A C 1
ATOM 1528 O O . PHE A 1 199 ? 11.367 -14.047 -12.836 1 94.31 199 PHE A O 1
ATOM 1535 N N . LYS A 1 200 ? 9.914 -15.398 -13.797 1 92.38 200 LYS A N 1
ATOM 1536 C CA . LYS A 1 200 ? 10.734 -15.57 -14.992 1 92.38 200 LYS A CA 1
ATOM 1537 C C . LYS A 1 200 ? 10.57 -14.391 -15.938 1 92.38 200 LYS A C 1
ATOM 1539 O O . LYS A 1 200 ? 11.531 -13.961 -16.578 1 92.38 200 LYS A O 1
ATOM 1544 N N . VAL A 1 201 ? 9.414 -13.883 -16 1 89.75 201 VAL A N 1
ATOM 1545 C CA . VAL A 1 201 ? 9.086 -13 -17.125 1 89.75 201 VAL A CA 1
ATOM 1546 C C . VAL A 1 201 ? 9.039 -11.555 -16.641 1 89.75 201 VAL A C 1
ATOM 1548 O O . VAL A 1 201 ? 9.438 -10.641 -17.359 1 89.75 201 VAL A O 1
ATOM 1551 N N . LEU A 1 202 ? 8.586 -11.266 -15.461 1 90.19 202 LEU A N 1
ATOM 1552 C CA . LEU A 1 202 ? 8.266 -9.898 -15.055 1 90.19 202 LEU A CA 1
ATOM 1553 C C . LEU A 1 202 ? 9.531 -9.117 -14.734 1 90.19 202 LEU A C 1
ATOM 1555 O O . LEU A 1 202 ? 9.688 -7.973 -15.172 1 90.19 202 LEU A O 1
ATOM 1559 N N . PRO A 1 203 ? 10.391 -9.695 -13.969 1 91.31 203 PRO A N 1
ATOM 1560 C CA . PRO A 1 203 ? 11.57 -8.898 -13.609 1 91.31 203 PRO A CA 1
ATOM 1561 C C . PRO A 1 203 ? 12.477 -8.625 -14.797 1 91.31 203 PRO A C 1
ATOM 1563 O O . PRO A 1 203 ? 12.523 -9.414 -15.75 1 91.31 203 PRO A O 1
ATOM 1566 N N . ASP A 1 204 ? 13.172 -7.52 -14.68 1 89.81 204 ASP A N 1
ATOM 1567 C CA . ASP A 1 204 ? 14.164 -7.168 -15.688 1 89.81 204 ASP A CA 1
ATOM 1568 C C . ASP A 1 204 ? 15.477 -7.914 -15.453 1 89.81 204 ASP A C 1
ATOM 1570 O O . ASP A 1 204 ? 16.547 -7.301 -15.383 1 89.81 204 ASP A O 1
ATOM 1574 N N . ALA A 1 205 ? 15.398 -9.156 -15.305 1 89.5 205 ALA A N 1
ATOM 1575 C CA . ALA A 1 205 ? 16.547 -10.016 -15.016 1 89.5 205 ALA A CA 1
ATOM 1576 C C . ALA A 1 205 ? 16.438 -11.336 -15.773 1 89.5 205 ALA A C 1
ATOM 1578 O O . ALA A 1 205 ? 15.336 -11.773 -16.125 1 89.5 205 ALA A O 1
ATOM 1579 N N . LYS A 1 206 ? 17.562 -11.914 -16 1 89.06 206 LYS A N 1
ATOM 1580 C CA . LYS A 1 206 ? 17.641 -13.234 -16.609 1 89.06 206 LYS A CA 1
ATOM 1581 C C . LYS A 1 206 ? 17.922 -14.312 -15.57 1 89.06 206 LYS A C 1
ATOM 1583 O O . LYS A 1 206 ? 18.891 -14.219 -14.828 1 89.06 206 LYS A O 1
ATOM 1588 N N . ILE A 1 207 ? 17.062 -15.195 -15.523 1 88.5 207 ILE A N 1
ATOM 1589 C CA . ILE A 1 207 ? 17.219 -16.312 -14.594 1 88.5 207 ILE A CA 1
ATOM 1590 C C . ILE A 1 207 ? 16.797 -17.609 -15.273 1 88.5 207 ILE A C 1
ATOM 1592 O O . ILE A 1 207 ? 15.922 -17.609 -16.141 1 88.5 207 ILE A O 1
ATOM 1596 N N . VAL A 1 208 ? 17.438 -18.688 -14.938 1 91.5 208 VAL A N 1
ATOM 1597 C CA . VAL A 1 208 ? 17.156 -19.969 -15.578 1 91.5 208 VAL A CA 1
ATOM 1598 C C . VAL A 1 208 ? 15.914 -20.609 -14.969 1 91.5 208 VAL A C 1
ATOM 1600 O O . VAL A 1 208 ? 15.617 -20.406 -13.789 1 91.5 208 VAL A O 1
ATOM 1603 N N . TRP A 1 209 ? 15.227 -21.406 -15.703 1 92.56 209 TRP A N 1
ATOM 1604 C CA . TRP A 1 209 ? 13.945 -22 -15.312 1 92.56 209 TRP A CA 1
ATOM 1605 C C . TRP A 1 209 ? 14.125 -22.938 -14.133 1 92.56 209 TRP A C 1
ATOM 1607 O O . TRP A 1 209 ? 13.242 -23.047 -13.266 1 92.56 209 TRP A O 1
ATOM 1617 N N . LYS A 1 210 ? 15.211 -23.578 -14.07 1 91.75 210 LYS A N 1
ATOM 1618 C CA . LYS A 1 210 ? 15.43 -24.547 -13 1 91.75 210 LYS A CA 1
ATOM 1619 C C . LYS A 1 210 ? 15.383 -23.875 -11.633 1 91.75 210 LYS A C 1
ATOM 1621 O O . LYS A 1 210 ? 14.75 -24.375 -10.703 1 91.75 210 LYS A O 1
ATOM 1626 N N . ASP A 1 211 ? 16.047 -22.75 -11.547 1 92 211 ASP A N 1
ATOM 1627 C CA . ASP A 1 211 ? 16.078 -22 -10.289 1 92 211 ASP A CA 1
ATOM 1628 C C . ASP A 1 211 ? 14.711 -21.375 -9.992 1 92 211 ASP A C 1
ATOM 1630 O O . ASP A 1 211 ? 14.266 -21.359 -8.844 1 92 211 ASP A O 1
ATOM 1634 N N . VAL A 1 212 ? 14.086 -20.938 -11.039 1 93.62 212 VAL A N 1
ATOM 1635 C CA . VAL A 1 212 ? 12.789 -20.281 -10.922 1 93.62 212 VAL A CA 1
ATOM 1636 C C . VAL A 1 212 ? 11.75 -21.266 -10.414 1 93.62 212 VAL A C 1
ATOM 1638 O O . VAL A 1 212 ? 10.922 -20.938 -9.562 1 93.62 212 VAL A O 1
ATOM 1641 N N . LEU A 1 213 ? 11.82 -22.484 -10.875 1 94.19 213 LEU A N 1
ATOM 1642 C CA . LEU A 1 213 ? 10.812 -23.484 -10.539 1 94.19 213 LEU A CA 1
ATOM 1643 C C . LEU A 1 213 ? 10.945 -23.922 -9.078 1 94.19 213 LEU A C 1
ATOM 1645 O O . LEU A 1 213 ? 9.945 -24.219 -8.422 1 94.19 213 LEU A O 1
ATOM 1649 N N . ILE A 1 214 ? 12.141 -23.922 -8.602 1 92.31 214 ILE A N 1
ATOM 1650 C CA . ILE A 1 214 ? 12.344 -24.25 -7.195 1 92.31 214 ILE A CA 1
ATOM 1651 C C . ILE A 1 214 ? 11.727 -23.156 -6.316 1 92.31 214 ILE A C 1
ATOM 1653 O O . ILE A 1 214 ? 11.016 -23.469 -5.359 1 92.31 214 ILE A O 1
ATOM 1657 N N . GLY A 1 215 ? 12.023 -21.922 -6.68 1 93.44 215 GLY A N 1
ATOM 1658 C CA . GLY A 1 215 ? 11.422 -20.828 -5.953 1 93.44 215 GLY A CA 1
ATOM 1659 C C . GLY A 1 215 ? 9.906 -20.781 -6.066 1 93.44 215 GLY A C 1
ATOM 1660 O O . GLY A 1 215 ? 9.211 -20.531 -5.082 1 93.44 215 GLY A O 1
ATOM 1661 N N . ALA A 1 216 ? 9.453 -21.078 -7.219 1 96.5 216 ALA A N 1
ATOM 1662 C CA . ALA A 1 216 ? 8.016 -21.062 -7.477 1 96.5 216 ALA A CA 1
ATOM 1663 C C . ALA A 1 216 ? 7.305 -22.156 -6.695 1 96.5 216 ALA A C 1
ATOM 1665 O O . ALA A 1 216 ? 6.195 -21.969 -6.199 1 96.5 216 ALA A O 1
ATOM 1666 N N . ALA A 1 217 ? 7.953 -23.297 -6.578 1 95.5 217 ALA A N 1
ATOM 1667 C CA . ALA A 1 217 ? 7.371 -24.422 -5.848 1 95.5 217 ALA A CA 1
ATOM 1668 C C . ALA A 1 217 ? 7.242 -24.109 -4.363 1 95.5 217 ALA A C 1
ATOM 1670 O O . ALA A 1 217 ? 6.211 -24.391 -3.746 1 95.5 217 ALA A O 1
ATOM 1671 N N . ILE A 1 218 ? 8.25 -23.5 -3.861 1 93.5 218 ILE A N 1
ATOM 1672 C CA . ILE A 1 218 ? 8.219 -23.141 -2.449 1 93.5 218 ILE A CA 1
ATOM 1673 C C . ILE A 1 218 ? 7.152 -22.062 -2.219 1 93.5 218 ILE A C 1
ATOM 1675 O O . ILE A 1 218 ? 6.449 -22.094 -1.208 1 93.5 218 ILE A O 1
ATOM 1679 N N . THR A 1 219 ? 7.109 -21.141 -3.119 1 94.88 219 THR A N 1
ATOM 1680 C CA . THR A 1 219 ? 6.098 -20.094 -3.029 1 94.88 219 THR A CA 1
ATOM 1681 C C . THR A 1 219 ? 4.695 -20.688 -3.074 1 94.88 219 THR A C 1
ATOM 1683 O O . THR A 1 219 ? 3.82 -20.281 -2.301 1 94.88 219 THR A O 1
ATOM 1686 N N . SER A 1 220 ? 4.535 -21.656 -3.945 1 94.69 220 SER A N 1
ATOM 1687 C CA . SER A 1 220 ? 3.242 -22.312 -4.078 1 94.69 220 SER A CA 1
ATOM 1688 C C . SER A 1 220 ? 2.885 -23.094 -2.816 1 94.69 220 SER A C 1
ATOM 1690 O O . SER A 1 220 ? 1.719 -23.141 -2.422 1 94.69 220 SER A O 1
ATOM 1692 N N . LEU A 1 221 ? 3.822 -23.688 -2.234 1 93.06 221 LEU A N 1
ATOM 1693 C CA . LEU A 1 221 ? 3.6 -24.406 -0.986 1 93.06 221 LEU A CA 1
ATOM 1694 C C . LEU A 1 221 ? 3.168 -23.453 0.124 1 93.06 221 LEU A C 1
ATOM 1696 O O . LEU A 1 221 ? 2.215 -23.75 0.853 1 93.06 221 LEU A O 1
ATOM 1700 N N . LEU A 1 222 ? 3.924 -22.391 0.25 1 91.81 222 LEU A N 1
ATOM 1701 C CA . LEU A 1 222 ? 3.58 -21.391 1.254 1 91.81 222 LEU A CA 1
ATOM 1702 C C . LEU A 1 222 ? 2.199 -20.797 0.982 1 91.81 222 LEU A C 1
ATOM 1704 O O . LEU A 1 222 ? 1.444 -20.516 1.917 1 91.81 222 LEU A O 1
ATOM 1708 N N . PHE A 1 223 ? 1.933 -20.594 -0.27 1 91.25 223 PHE A N 1
ATOM 1709 C CA . PHE A 1 223 ? 0.627 -20.078 -0.667 1 91.25 223 PHE A CA 1
ATOM 1710 C C . PHE A 1 223 ? -0.481 -21.047 -0.27 1 91.25 223 PHE A C 1
ATOM 1712 O O . PHE A 1 223 ? -1.526 -20.641 0.231 1 91.25 223 PHE A O 1
ATOM 1719 N N . SER A 1 224 ? -0.29 -22.281 -0.564 1 87.94 224 SER A N 1
ATOM 1720 C CA . SER A 1 224 ? -1.275 -23.297 -0.212 1 87.94 224 SER A CA 1
ATOM 1721 C C . SER A 1 224 ? -1.517 -23.344 1.294 1 87.94 224 SER A C 1
ATOM 1723 O O . SER A 1 224 ? -2.654 -23.5 1.742 1 87.94 224 SER A O 1
ATOM 1725 N N . LEU A 1 225 ? -0.489 -23.156 2.01 1 84.94 225 LEU A N 1
ATOM 1726 C CA . LEU A 1 225 ? -0.613 -23.109 3.463 1 84.94 225 LEU A CA 1
ATOM 1727 C C . LEU A 1 225 ? -1.378 -21.875 3.9 1 84.94 225 LEU A C 1
ATOM 1729 O O . LEU A 1 225 ? -2.168 -21.922 4.848 1 84.94 225 LEU A O 1
ATOM 1733 N N . GLY A 1 226 ? -1.07 -20.781 3.24 1 79.44 226 GLY A N 1
ATOM 1734 C CA . GLY A 1 226 ? -1.792 -19.562 3.533 1 79.44 226 GLY A CA 1
ATOM 1735 C C . GLY A 1 226 ? -3.273 -19.641 3.217 1 79.44 226 GLY A C 1
ATOM 1736 O O . GLY A 1 226 ? -4.105 -19.156 3.982 1 79.44 226 GLY A O 1
ATOM 1737 N N . ARG A 1 227 ? -3.535 -20.188 2.092 1 80.69 227 ARG A N 1
ATOM 1738 C CA . ARG A 1 227 ? -4.93 -20.375 1.709 1 80.69 227 ARG A CA 1
ATOM 1739 C C . ARG A 1 227 ? -5.684 -21.188 2.766 1 80.69 227 ARG A C 1
ATOM 1741 O O . ARG A 1 227 ? -6.84 -20.891 3.072 1 80.69 227 ARG A O 1
ATOM 1748 N N . TYR A 1 228 ? -5.074 -22.156 3.234 1 77 228 TYR A N 1
ATOM 1749 C CA . TYR A 1 228 ? -5.684 -22.984 4.27 1 77 228 TYR A CA 1
ATOM 1750 C C . TYR A 1 228 ? -5.859 -22.203 5.562 1 77 228 TYR A C 1
ATOM 1752 O O . TYR A 1 228 ? -6.91 -22.281 6.203 1 77 228 TYR A O 1
ATOM 1760 N N . ALA A 1 229 ? -4.895 -21.438 5.914 1 77.12 229 ALA A N 1
ATOM 1761 C CA . ALA A 1 229 ? -4.93 -20.656 7.152 1 77.12 229 ALA A CA 1
ATOM 1762 C C . ALA A 1 229 ? -5.988 -19.562 7.082 1 77.12 229 ALA A C 1
ATOM 1764 O O . ALA A 1 229 ? -6.785 -19.406 8.008 1 77.12 229 ALA A O 1
ATOM 1765 N N . LEU A 1 230 ? -5.992 -18.859 6 1 73.25 230 LEU A N 1
ATOM 1766 C CA . LEU A 1 230 ? -6.941 -17.75 5.871 1 73.25 230 LEU A CA 1
ATOM 1767 C C . LEU A 1 230 ? -8.352 -18.281 5.633 1 73.25 230 LEU A C 1
ATOM 1769 O O . LEU A 1 230 ? -9.328 -17.688 6.098 1 73.25 230 LEU A O 1
ATOM 1773 N N . GLY A 1 231 ? -8.438 -19.375 4.883 1 68.19 231 GLY A N 1
ATOM 1774 C CA . GLY A 1 231 ? -9.742 -19.984 4.695 1 68.19 231 GLY A CA 1
ATOM 1775 C C . GLY A 1 231 ? -10.406 -20.391 6 1 68.19 231 GLY A C 1
ATOM 1776 O O . GLY A 1 231 ? -11.602 -20.156 6.191 1 68.19 231 GLY A O 1
ATOM 1777 N N . HIS A 1 232 ? -9.641 -20.859 6.773 1 67.19 232 HIS A N 1
ATOM 1778 C CA . HIS A 1 232 ? -10.164 -21.25 8.078 1 67.19 232 HIS A CA 1
ATOM 1779 C C . HIS A 1 232 ? -10.508 -20.016 8.922 1 67.19 232 HIS A C 1
ATOM 1781 O O . HIS A 1 232 ? -11.492 -20.031 9.664 1 67.19 232 HIS A O 1
ATOM 1787 N N . TYR A 1 233 ? -9.734 -19.062 8.773 1 64.81 233 TYR A N 1
ATOM 1788 C CA . TYR A 1 233 ? -9.984 -17.844 9.531 1 64.81 233 TYR A CA 1
ATOM 1789 C C . TYR A 1 233 ? -11.227 -17.125 9.016 1 64.81 233 TYR A C 1
ATOM 1791 O O . TYR A 1 233 ? -12.062 -16.672 9.805 1 64.81 233 TYR A O 1
ATOM 1799 N N . LEU A 1 234 ? -11.297 -16.953 7.762 1 63.03 234 LEU A N 1
ATOM 1800 C CA . LEU A 1 234 ? -12.414 -16.234 7.152 1 63.03 234 LEU A CA 1
ATOM 1801 C C . LEU A 1 234 ? -13.688 -17.062 7.219 1 63.03 234 LEU A C 1
ATOM 1803 O O . LEU A 1 234 ? -14.789 -16.516 7.254 1 63.03 234 LEU A O 1
ATOM 1807 N N . GLY A 1 235 ? -13.492 -18.266 6.984 1 57.22 235 GLY A N 1
ATOM 1808 C CA . GLY A 1 235 ? -14.656 -19.141 7.133 1 57.22 235 GLY A CA 1
ATOM 1809 C C . GLY A 1 235 ? -15.289 -19.062 8.508 1 57.22 235 GLY A C 1
ATOM 1810 O O . GLY A 1 235 ? -16.5 -19.203 8.648 1 57.22 235 GLY A O 1
ATOM 1811 N N . ASN A 1 236 ? -14.438 -18.812 9.398 1 52.62 236 ASN A N 1
ATOM 1812 C CA . ASN A 1 236 ? -14.953 -18.734 10.766 1 52.62 236 ASN A CA 1
ATOM 1813 C C . ASN A 1 236 ? -15.18 -17.281 11.188 1 52.62 236 ASN A C 1
ATOM 1815 O O . ASN A 1 236 ? -15.828 -17.031 12.203 1 52.62 236 ASN A O 1
ATOM 1819 N N . ALA A 1 237 ? -14.438 -16.453 10.586 1 53.88 237 ALA A N 1
ATOM 1820 C CA . ALA A 1 237 ? -14.477 -15.078 11.07 1 53.88 237 ALA A CA 1
ATOM 1821 C C . ALA A 1 237 ? -15.633 -14.312 10.438 1 53.88 237 ALA A C 1
ATOM 1823 O O . ALA A 1 237 ? -15.953 -14.516 9.266 1 53.88 237 ALA A O 1
ATOM 1824 N N . THR A 1 238 ? -16.547 -13.977 11.125 1 49.78 238 THR A N 1
ATOM 1825 C CA . THR A 1 238 ? -17.672 -13.086 10.875 1 49.78 238 THR A CA 1
ATOM 1826 C C . THR A 1 238 ? -17.188 -11.727 10.367 1 49.78 238 THR A C 1
ATOM 1828 O O . THR A 1 238 ? -17.938 -10.758 10.352 1 49.78 238 THR A O 1
ATOM 1831 N N . PHE A 1 239 ? -16 -11.609 10.078 1 50.88 239 PHE A N 1
ATOM 1832 C CA . PHE A 1 239 ? -15.461 -10.289 9.781 1 50.88 239 PHE A CA 1
ATOM 1833 C C . PHE A 1 239 ? -16.219 -9.633 8.641 1 50.88 239 PHE A C 1
ATOM 1835 O O . PHE A 1 239 ? -16.5 -8.43 8.688 1 50.88 239 PHE A O 1
ATOM 1842 N N . GLY A 1 240 ? -16.516 -10.398 7.539 1 51.84 240 GLY A N 1
ATOM 1843 C CA . GLY A 1 240 ? -17.344 -9.828 6.484 1 51.84 240 GLY A CA 1
ATOM 1844 C C . GLY A 1 240 ? -18.75 -9.484 6.941 1 51.84 240 GLY A C 1
ATOM 1845 O O . GLY A 1 240 ? -19.312 -8.477 6.52 1 51.84 240 GLY A O 1
ATOM 1846 N N . SER A 1 241 ? -19.203 -10.367 7.734 1 52.91 241 SER A N 1
ATOM 1847 C CA . SER A 1 241 ? -20.594 -10.18 8.141 1 52.91 241 SER A CA 1
ATOM 1848 C C . SER A 1 241 ? -20.734 -9.039 9.148 1 52.91 241 SER A C 1
ATOM 1850 O O . SER A 1 241 ? -21.688 -8.258 9.078 1 52.91 241 SER A O 1
ATOM 1852 N N . THR A 1 242 ? -19.703 -8.914 9.969 1 50.66 242 THR A N 1
ATOM 1853 C CA . THR A 1 242 ? -19.844 -7.922 11.031 1 50.66 242 THR A CA 1
ATOM 1854 C C . THR A 1 242 ? -19.562 -6.52 10.492 1 50.66 242 THR A C 1
ATOM 1856 O O . THR A 1 242 ? -20.188 -5.551 10.922 1 50.66 242 THR A O 1
ATOM 1859 N N . TYR A 1 243 ? -18.781 -6.535 9.453 1 57.97 243 TYR A N 1
ATOM 1860 C CA . TYR A 1 243 ? -18.375 -5.191 9.055 1 57.97 243 TYR A CA 1
ATOM 1861 C C . TYR A 1 243 ? -18.891 -4.867 7.656 1 57.97 243 TYR A C 1
ATOM 1863 O O . TYR A 1 243 ? -18.672 -3.764 7.148 1 57.97 243 TYR A O 1
ATOM 1871 N N . GLY A 1 244 ? -19.797 -5.82 7.195 1 64.44 244 GLY A N 1
ATOM 1872 C CA . GLY A 1 244 ? -20.453 -5.578 5.926 1 64.44 244 GLY A CA 1
ATOM 1873 C C . GLY A 1 244 ? -19.484 -5.457 4.762 1 64.44 244 GLY A C 1
ATOM 1874 O O . GLY A 1 244 ? -18.453 -6.117 4.742 1 64.44 244 GLY A O 1
ATOM 1875 N N . ALA A 1 245 ? -19.906 -4.73 3.781 1 66.5 245 ALA A N 1
ATOM 1876 C CA . ALA A 1 245 ? -19.156 -4.559 2.539 1 66.5 245 ALA A CA 1
ATOM 1877 C C . ALA A 1 245 ? -17.812 -3.883 2.799 1 66.5 245 ALA A C 1
ATOM 1879 O O . ALA A 1 245 ? -16.797 -4.234 2.18 1 66.5 245 ALA A O 1
ATOM 1880 N N . ALA A 1 246 ? -17.781 -3.031 3.756 1 74.56 246 ALA A N 1
ATOM 1881 C CA . ALA A 1 246 ? -16.531 -2.361 4.105 1 74.56 246 ALA A CA 1
ATOM 1882 C C . ALA A 1 246 ? -15.516 -3.354 4.656 1 74.56 246 ALA A C 1
ATOM 1884 O O . ALA A 1 246 ? -14.344 -3.314 4.289 1 74.56 246 ALA A O 1
ATOM 1885 N N . GLY A 1 247 ? -16.016 -4.215 5.41 1 79.31 247 GLY A N 1
ATOM 1886 C CA . GLY A 1 247 ? -15.133 -5.234 5.969 1 79.31 247 GLY A CA 1
ATOM 1887 C C . GLY A 1 247 ? -14.547 -6.16 4.922 1 79.31 247 GLY A C 1
ATOM 1888 O O . GLY A 1 247 ? -13.438 -6.668 5.086 1 79.31 247 GLY A O 1
ATOM 1889 N N . SER A 1 248 ? -15.289 -6.324 3.836 1 83.5 248 SER A N 1
ATOM 1890 C CA . SER A 1 248 ? -14.844 -7.23 2.781 1 83.5 248 SER A CA 1
ATOM 1891 C C . SER A 1 248 ? -13.625 -6.664 2.047 1 83.5 248 SER A C 1
ATOM 1893 O O . SER A 1 248 ? -12.734 -7.414 1.644 1 83.5 248 SER A O 1
ATOM 1895 N N . ILE A 1 249 ? -13.586 -5.355 1.881 1 86.56 249 ILE A N 1
ATOM 1896 C CA . ILE A 1 249 ? -12.438 -4.738 1.236 1 86.56 249 ILE A CA 1
ATOM 1897 C C . ILE A 1 249 ? -11.195 -4.926 2.107 1 86.56 249 ILE A C 1
ATOM 1899 O O . ILE A 1 249 ? -10.102 -5.176 1.595 1 86.56 249 ILE A O 1
ATOM 1903 N N . VAL A 1 250 ? -11.375 -4.816 3.381 1 87.12 250 VAL A N 1
ATOM 1904 C CA . VAL A 1 250 ? -10.273 -4.996 4.312 1 87.12 250 VAL A CA 1
ATOM 1905 C C . VAL A 1 250 ? -9.75 -6.43 4.23 1 87.12 250 VAL A C 1
ATOM 1907 O O . VAL A 1 250 ? -8.539 -6.66 4.234 1 87.12 250 VAL A O 1
ATOM 1910 N N . VAL A 1 251 ? -10.695 -7.352 4.117 1 84.44 251 VAL A N 1
ATOM 1911 C CA . VAL A 1 251 ? -10.328 -8.758 3.984 1 84.44 251 VAL A CA 1
ATOM 1912 C C . VAL A 1 251 ? -9.523 -8.961 2.703 1 84.44 251 VAL A C 1
ATOM 1914 O O . VAL A 1 251 ? -8.523 -9.68 2.701 1 84.44 251 VAL A O 1
ATOM 1917 N N . ILE A 1 252 ? -9.938 -8.344 1.655 1 88.69 252 ILE A N 1
ATOM 1918 C CA . ILE A 1 252 ? -9.234 -8.453 0.379 1 88.69 252 ILE A CA 1
ATOM 1919 C C . ILE A 1 252 ? -7.828 -7.875 0.516 1 88.69 252 ILE A C 1
ATOM 1921 O O . ILE A 1 252 ? -6.855 -8.477 0.054 1 88.69 252 ILE A O 1
ATOM 1925 N N . LEU A 1 253 ? -7.738 -6.742 1.209 1 91.75 253 LEU A N 1
ATOM 1926 C CA . LEU A 1 253 ? -6.441 -6.105 1.411 1 91.75 253 LEU A CA 1
ATOM 1927 C C . LEU A 1 253 ? -5.5 -7.023 2.184 1 91.75 253 LEU A C 1
ATOM 1929 O O . LEU A 1 253 ? -4.336 -7.184 1.807 1 91.75 253 LEU A O 1
ATOM 1933 N N . VAL A 1 254 ? -6.047 -7.637 3.186 1 89.75 254 VAL A N 1
ATOM 1934 C CA . VAL A 1 254 ? -5.238 -8.516 4.02 1 89.75 254 VAL A CA 1
ATOM 1935 C C . VAL A 1 254 ? -4.789 -9.727 3.207 1 89.75 254 VAL A C 1
ATOM 1937 O O . VAL A 1 254 ? -3.627 -10.141 3.287 1 89.75 254 VAL A O 1
ATOM 1940 N N . TRP A 1 255 ? -5.695 -10.227 2.482 1 87.94 255 TRP A N 1
ATOM 1941 C CA . TRP A 1 255 ? -5.395 -11.406 1.676 1 87.94 255 TRP A CA 1
ATOM 1942 C C . TRP A 1 255 ? -4.332 -11.094 0.628 1 87.94 255 TRP A C 1
ATOM 1944 O O . TRP A 1 255 ? -3.41 -11.883 0.417 1 87.94 255 TRP A O 1
ATOM 1954 N N . VAL A 1 256 ? -4.508 -10.047 -0.051 1 92.62 256 VAL A N 1
ATOM 1955 C CA . VAL A 1 256 ? -3.555 -9.664 -1.087 1 92.62 256 VAL A CA 1
ATOM 1956 C C . VAL A 1 256 ? -2.193 -9.383 -0.457 1 92.62 256 VAL A C 1
ATOM 1958 O O . VAL A 1 256 ? -1.156 -9.75 -1.013 1 92.62 256 VAL A O 1
ATOM 1961 N N . TYR A 1 257 ? -2.215 -8.672 0.661 1 94 257 TYR A N 1
ATOM 1962 C CA . TYR A 1 257 ? -0.974 -8.375 1.369 1 94 257 TYR A CA 1
ATOM 1963 C C . TYR A 1 257 ? -0.244 -9.664 1.741 1 94 257 TYR A C 1
ATOM 1965 O O . TYR A 1 257 ? 0.963 -9.789 1.518 1 94 257 TYR A O 1
ATOM 1973 N N . TYR A 1 258 ? -0.975 -10.57 2.24 1 89.94 258 TYR A N 1
ATOM 1974 C CA . TYR A 1 258 ? -0.411 -11.859 2.633 1 89.94 258 TYR A CA 1
ATOM 1975 C C . TYR A 1 258 ? 0.181 -12.578 1.431 1 89.94 258 TYR A C 1
ATOM 1977 O O . TYR A 1 258 ? 1.3 -13.094 1.497 1 89.94 258 TYR A O 1
ATOM 1985 N N . THR A 1 259 ? -0.601 -12.672 0.386 1 92.56 259 THR A N 1
ATOM 1986 C CA . THR A 1 259 ? -0.143 -13.328 -0.832 1 92.56 259 THR A CA 1
ATOM 1987 C C . THR A 1 259 ? 1.116 -12.656 -1.37 1 92.56 259 THR A C 1
ATOM 1989 O O . THR A 1 259 ? 2.043 -13.328 -1.824 1 92.56 259 THR A O 1
ATOM 1992 N N . ALA A 1 260 ? 1.104 -11.344 -1.293 1 95.88 260 ALA A N 1
ATOM 1993 C CA . ALA A 1 260 ? 2.275 -10.602 -1.753 1 95.88 260 ALA A CA 1
ATOM 1994 C C . ALA A 1 260 ? 3.496 -10.914 -0.893 1 95.88 260 ALA A C 1
ATOM 1996 O O . ALA A 1 260 ? 4.609 -11.039 -1.406 1 95.88 260 ALA A O 1
ATOM 1997 N N . GLN A 1 261 ? 3.279 -11 0.379 1 95.12 261 GLN A N 1
ATOM 1998 C CA . GLN A 1 261 ? 4.367 -11.359 1.281 1 95.12 261 GLN A CA 1
ATOM 1999 C C . GLN A 1 261 ? 4.969 -12.711 0.903 1 95.12 261 GLN A C 1
ATOM 2001 O O . GLN A 1 261 ? 6.191 -12.859 0.869 1 95.12 261 GLN A O 1
ATOM 2006 N N . ILE A 1 262 ? 4.152 -13.633 0.635 1 94.69 262 ILE A N 1
ATOM 2007 C CA . ILE A 1 262 ? 4.594 -14.969 0.265 1 94.69 262 ILE A CA 1
ATOM 2008 C C . ILE A 1 262 ? 5.332 -14.922 -1.069 1 94.69 262 ILE A C 1
ATOM 2010 O O . ILE A 1 262 ? 6.371 -15.562 -1.235 1 94.69 262 ILE A O 1
ATOM 2014 N N . LEU A 1 263 ? 4.793 -14.227 -1.985 1 95.88 263 LEU A N 1
ATOM 2015 C CA . LEU A 1 263 ? 5.402 -14.086 -3.305 1 95.88 263 LEU A CA 1
ATOM 2016 C C . LEU A 1 263 ? 6.793 -13.477 -3.201 1 95.88 263 LEU A C 1
ATOM 2018 O O . LEU A 1 263 ? 7.742 -13.969 -3.812 1 95.88 263 LEU A O 1
ATOM 2022 N N . PHE A 1 264 ? 6.902 -12.406 -2.449 1 97.31 264 PHE A N 1
ATOM 2023 C CA . PHE A 1 264 ? 8.18 -11.719 -2.334 1 97.31 264 PHE A CA 1
ATOM 2024 C C . PHE A 1 264 ? 9.172 -12.547 -1.527 1 97.31 264 PHE A C 1
ATOM 2026 O O . PHE A 1 264 ? 10.375 -12.508 -1.792 1 97.31 264 PHE A O 1
ATOM 2033 N N . PHE A 1 265 ? 8.656 -13.25 -0.552 1 96.44 265 PHE A N 1
ATOM 2034 C CA . PHE A 1 265 ? 9.523 -14.18 0.158 1 96.44 265 PHE A CA 1
ATOM 2035 C C . PHE A 1 265 ? 10.062 -15.242 -0.786 1 96.44 265 PHE A C 1
ATOM 2037 O O . PHE A 1 265 ? 11.242 -15.602 -0.721 1 96.44 265 PHE A O 1
ATOM 2044 N N . GLY A 1 266 ? 9.219 -15.789 -1.588 1 95.62 266 GLY A N 1
ATOM 2045 C CA . GLY A 1 266 ? 9.648 -16.734 -2.604 1 95.62 266 GLY A CA 1
ATOM 2046 C C . GLY A 1 266 ? 10.68 -16.156 -3.561 1 95.62 266 GLY A C 1
ATOM 2047 O O . GLY A 1 266 ? 11.617 -16.859 -3.955 1 95.62 266 GLY A O 1
ATOM 2048 N N . ALA A 1 267 ? 10.445 -14.969 -3.982 1 95.5 267 ALA A N 1
ATOM 2049 C CA . ALA A 1 267 ? 11.406 -14.305 -4.859 1 95.5 267 ALA A CA 1
ATOM 2050 C C . ALA A 1 267 ? 12.766 -14.188 -4.188 1 95.5 267 ALA A C 1
ATOM 2052 O O . ALA A 1 267 ? 13.805 -14.406 -4.824 1 95.5 267 ALA A O 1
ATOM 2053 N N . GLU A 1 268 ? 12.727 -13.734 -2.932 1 95.75 268 GLU A N 1
ATOM 2054 C CA . GLU A 1 268 ? 13.969 -13.656 -2.17 1 95.75 268 GLU A CA 1
ATOM 2055 C C . GLU A 1 268 ? 14.648 -15.016 -2.07 1 95.75 268 GLU A C 1
ATOM 2057 O O . GLU A 1 268 ? 15.867 -15.125 -2.221 1 95.75 268 GLU A O 1
ATOM 2062 N N . PHE A 1 269 ? 13.852 -15.977 -1.787 1 94.88 269 PHE A N 1
ATOM 2063 C CA . PHE A 1 269 ? 14.375 -17.344 -1.698 1 94.88 269 PHE A CA 1
ATOM 2064 C C . PHE A 1 269 ? 15.023 -17.75 -3.012 1 94.88 269 PHE A C 1
ATOM 2066 O O . PHE A 1 269 ? 16.094 -18.359 -3.014 1 94.88 269 PHE A O 1
ATOM 2073 N N . THR A 1 270 ? 14.359 -17.516 -4.066 1 93.56 270 THR A N 1
ATOM 2074 C CA . THR A 1 270 ? 14.867 -17.844 -5.391 1 93.56 270 THR A CA 1
ATOM 2075 C C . THR A 1 270 ? 16.219 -17.172 -5.641 1 93.56 270 THR A C 1
ATOM 2077 O O . THR A 1 270 ? 17.141 -17.797 -6.188 1 93.56 270 THR A O 1
ATOM 2080 N N . GLN A 1 271 ? 16.25 -15.914 -5.297 1 92 271 GLN A N 1
ATOM 2081 C CA . GLN A 1 271 ? 17.5 -15.172 -5.469 1 92 271 GLN A CA 1
ATOM 2082 C C . GLN A 1 271 ? 18.625 -15.781 -4.633 1 92 271 GLN A C 1
ATOM 2084 O O . GLN A 1 271 ? 19.734 -15.945 -5.117 1 92 271 GLN A O 1
ATOM 2089 N N . VAL A 1 272 ? 18.344 -16.016 -3.389 1 91.94 272 VAL A N 1
ATOM 2090 C CA . VAL A 1 272 ? 19.344 -16.594 -2.486 1 91.94 272 VAL A CA 1
ATOM 2091 C C . VAL A 1 272 ? 19.766 -17.969 -2.994 1 91.94 272 VAL A C 1
ATOM 2093 O O . VAL A 1 272 ? 20.953 -18.297 -2.998 1 91.94 272 VAL A O 1
ATOM 2096 N N . TYR A 1 273 ? 18.828 -18.766 -3.402 1 91.25 273 TYR A N 1
ATOM 2097 C CA . TYR A 1 273 ? 19.094 -20.094 -3.93 1 91.25 273 TYR A CA 1
ATOM 2098 C C . TYR A 1 273 ? 19.953 -20.016 -5.188 1 91.25 273 TYR A C 1
ATOM 2100 O O . TYR A 1 273 ? 20.922 -20.781 -5.332 1 91.25 273 TYR A O 1
ATOM 2108 N N . ALA A 1 274 ? 19.578 -19.172 -6.086 1 89.06 274 ALA A N 1
ATOM 2109 C CA . ALA A 1 274 ? 20.312 -19 -7.336 1 89.06 274 ALA A CA 1
ATOM 2110 C C . ALA A 1 274 ? 21.75 -18.547 -7.074 1 89.06 274 ALA A C 1
ATOM 2112 O O . ALA A 1 274 ? 22.672 -18.953 -7.781 1 89.06 274 ALA A O 1
ATOM 2113 N N . ARG A 1 275 ? 21.891 -17.672 -6.145 1 87.06 275 ARG A N 1
ATOM 2114 C CA . ARG A 1 275 ? 23.203 -17.156 -5.801 1 87.06 275 ARG A CA 1
ATOM 2115 C C . ARG A 1 275 ? 24.078 -18.234 -5.176 1 87.06 275 ARG A C 1
ATOM 2117 O O . ARG A 1 275 ? 25.281 -18.328 -5.461 1 87.06 275 ARG A O 1
ATOM 2124 N N . ARG A 1 276 ? 23.516 -19.078 -4.406 1 87.81 276 ARG A N 1
ATOM 2125 C CA . ARG A 1 276 ? 24.281 -20.062 -3.66 1 87.81 276 ARG A CA 1
ATOM 2126 C C . ARG A 1 276 ? 24.453 -21.344 -4.469 1 87.81 276 ARG A C 1
ATOM 2128 O O . ARG A 1 276 ? 25.516 -21.969 -4.434 1 87.81 276 ARG A O 1
ATOM 2135 N N . TYR A 1 277 ? 23.422 -21.781 -5.102 1 84.69 277 TYR A N 1
ATOM 2136 C CA . TYR A 1 277 ? 23.438 -23.125 -5.676 1 84.69 277 TYR A CA 1
ATOM 2137 C C . TYR A 1 277 ? 23.109 -23.078 -7.164 1 84.69 277 TYR A C 1
ATOM 2139 O O . TYR A 1 277 ? 23.266 -24.094 -7.863 1 84.69 277 TYR A O 1
ATOM 2147 N N . GLY A 1 278 ? 22.594 -21.922 -7.555 1 82.06 278 GLY A N 1
ATOM 2148 C CA . GLY A 1 278 ? 22.125 -21.859 -8.93 1 82.06 278 GLY A CA 1
ATOM 2149 C C . GLY A 1 278 ? 22.938 -20.938 -9.805 1 82.06 278 GLY A C 1
ATOM 2150 O O . GLY A 1 278 ? 24.172 -20.875 -9.695 1 82.06 278 GLY A O 1
ATOM 2151 N N . SER A 1 279 ? 22.062 -20.406 -10.852 1 76.5 279 SER A N 1
ATOM 2152 C CA . SER A 1 279 ? 22.656 -19.453 -11.797 1 76.5 279 SER A CA 1
ATOM 2153 C C . SER A 1 279 ? 22.516 -18.031 -11.305 1 76.5 279 SER A C 1
ATOM 2155 O O . SER A 1 279 ? 21.547 -17.688 -10.609 1 76.5 279 SER A O 1
ATOM 2157 N N . ARG A 1 280 ? 23.438 -17.375 -10.984 1 82.12 280 ARG A N 1
ATOM 2158 C CA . ARG A 1 280 ? 23.375 -15.977 -10.578 1 82.12 280 ARG A CA 1
ATOM 2159 C C . ARG A 1 280 ? 22.391 -15.195 -11.43 1 82.12 280 ARG A C 1
ATOM 2161 O O . ARG A 1 280 ? 22.25 -15.461 -12.625 1 82.12 280 ARG A O 1
ATOM 2168 N N . ILE A 1 281 ? 21.562 -14.414 -10.812 1 81.81 281 ILE A N 1
ATOM 2169 C CA . ILE A 1 281 ? 20.625 -13.539 -11.531 1 81.81 281 ILE A CA 1
ATOM 2170 C C . ILE A 1 281 ? 21.391 -12.383 -12.156 1 81.81 281 ILE A C 1
ATOM 2172 O O . ILE A 1 281 ? 22.156 -11.688 -11.477 1 81.81 281 ILE A O 1
ATOM 2176 N N . VAL A 1 282 ? 21.219 -12.211 -13.461 1 81.88 282 VAL A N 1
ATOM 2177 C CA . VAL A 1 282 ? 21.906 -11.125 -14.164 1 81.88 282 VAL A CA 1
ATOM 2178 C C . VAL A 1 282 ? 20.875 -10.188 -14.789 1 81.88 282 VAL A C 1
ATOM 2180 O O . VAL A 1 282 ? 19.812 -10.625 -15.219 1 81.88 282 VAL A O 1
ATOM 2183 N N . PRO A 1 283 ? 21.203 -8.883 -14.766 1 83.88 283 PRO A N 1
ATOM 2184 C CA . PRO A 1 283 ? 20.281 -7.949 -15.398 1 83.88 283 PRO A CA 1
ATOM 2185 C C . PRO A 1 283 ? 20.016 -8.281 -16.875 1 83.88 283 PRO A C 1
ATOM 2187 O O . PRO A 1 283 ? 20.922 -8.75 -17.562 1 83.88 283 PRO A O 1
ATOM 2190 N N . ALA A 1 284 ? 18.797 -8.023 -17.297 1 81.56 284 ALA A N 1
ATOM 2191 C CA . ALA A 1 284 ? 18.469 -8.117 -18.719 1 81.56 284 ALA A CA 1
ATOM 2192 C C . ALA A 1 284 ? 19.25 -7.086 -19.516 1 81.56 284 ALA A C 1
ATOM 2194 O O . ALA A 1 284 ? 19.875 -6.188 -18.953 1 81.56 284 ALA A O 1
ATOM 2195 N N . ASP A 1 285 ? 19.172 -7.262 -20.797 1 78.25 285 ASP A N 1
ATOM 2196 C CA . ASP A 1 285 ? 19.953 -6.398 -21.672 1 78.25 285 ASP A CA 1
ATOM 2197 C C . ASP A 1 285 ? 19.531 -4.938 -21.531 1 78.25 285 ASP A C 1
ATOM 2199 O O . ASP A 1 285 ? 20.359 -4.031 -21.688 1 78.25 285 ASP A O 1
ATOM 2203 N N . TYR A 1 286 ? 18.312 -4.738 -21.172 1 78.94 286 TYR A N 1
ATOM 2204 C CA . TYR A 1 286 ? 17.781 -3.383 -21.078 1 78.94 286 TYR A CA 1
ATOM 2205 C C . TYR A 1 286 ? 17.734 -2.918 -19.625 1 78.94 286 TYR A C 1
ATOM 2207 O O . TYR A 1 286 ? 17.094 -1.923 -19.312 1 78.94 286 TYR A O 1
ATOM 2215 N N . ALA A 1 287 ? 18.516 -3.641 -18.781 1 82.12 287 ALA A N 1
ATOM 2216 C CA . ALA A 1 287 ? 18.5 -3.322 -17.359 1 82.12 287 ALA A CA 1
ATOM 2217 C C . ALA A 1 287 ? 19.922 -3.279 -16.781 1 82.12 287 ALA A C 1
ATOM 2219 O O . ALA A 1 287 ? 20.875 -3.658 -17.469 1 82.12 287 ALA A O 1
ATOM 2220 N N . VAL A 1 288 ? 20.062 -2.584 -15.617 1 78 288 VAL A N 1
ATOM 2221 C CA . VAL A 1 288 ? 21.344 -2.506 -14.922 1 78 288 VAL A CA 1
ATOM 2222 C C . VAL A 1 288 ? 21.172 -2.912 -13.461 1 78 288 VAL A C 1
ATOM 2224 O O . VAL A 1 288 ? 20.062 -2.902 -12.938 1 78 288 VAL A O 1
ATOM 2227 N N . SER A 1 289 ? 22.266 -3.291 -12.852 1 77.38 289 SER A N 1
ATOM 2228 C CA . SER A 1 289 ? 22.234 -3.65 -11.438 1 77.38 289 SER A CA 1
ATOM 2229 C C . SER A 1 289 ? 22.109 -2.412 -10.555 1 77.38 289 SER A C 1
ATOM 2231 O O . SER A 1 289 ? 22.688 -1.367 -10.859 1 77.38 289 SER A O 1
ATOM 2233 N N . LEU A 1 290 ? 21.266 -2.424 -9.555 1 69.75 290 LEU A N 1
ATOM 2234 C CA . LEU A 1 290 ? 21.062 -1.305 -8.641 1 69.75 290 LEU A CA 1
ATOM 2235 C C . LEU A 1 290 ? 22.375 -0.908 -7.969 1 69.75 290 LEU A C 1
ATOM 2237 O O . LEU A 1 290 ? 22.594 0.269 -7.672 1 69.75 290 LEU A O 1
ATOM 2241 N N . ASN A 1 291 ? 23.156 -1.84 -7.773 1 58.12 291 ASN A N 1
ATOM 2242 C CA . ASN A 1 291 ? 24.453 -1.545 -7.16 1 58.12 291 ASN A CA 1
ATOM 2243 C C . ASN A 1 291 ? 25.328 -0.68 -8.07 1 58.12 291 ASN A C 1
ATOM 2245 O O . ASN A 1 291 ? 26.078 0.171 -7.598 1 58.12 291 ASN A O 1
ATOM 2249 N N . GLU A 1 292 ? 25.312 -0.822 -9.328 1 48.97 292 GLU A N 1
ATOM 2250 C CA . GLU A 1 292 ? 26.109 -0.052 -10.273 1 48.97 292 GLU A CA 1
ATOM 2251 C C . GLU A 1 292 ? 25.547 1.352 -10.469 1 48.97 292 GLU A C 1
ATOM 2253 O O . GLU A 1 292 ? 26.297 2.316 -10.617 1 48.97 292 GLU A O 1
ATOM 2258 N N . THR A 1 293 ? 24.344 1.491 -10.477 1 47.12 293 THR A N 1
ATOM 2259 C CA . THR A 1 293 ? 23.688 2.77 -10.758 1 47.12 293 THR A CA 1
ATOM 2260 C C . THR A 1 293 ? 23.719 3.676 -9.531 1 47.12 293 THR A C 1
ATOM 2262 O O . THR A 1 293 ? 23.844 4.898 -9.664 1 47.12 293 THR A O 1
ATOM 2265 N N . ASP A 1 294 ? 23.453 3.182 -8.398 1 50.97 294 ASP A N 1
ATOM 2266 C CA . ASP A 1 294 ? 23.578 4.027 -7.211 1 50.97 294 ASP A CA 1
ATOM 2267 C C . ASP A 1 294 ? 24.953 4.68 -7.145 1 50.97 294 ASP A C 1
ATOM 2269 O O . ASP A 1 294 ? 25.094 5.82 -6.691 1 50.97 294 ASP A O 1
ATOM 2273 N N . LYS A 1 295 ? 25.969 4 -7.637 1 44.38 295 LYS A N 1
ATOM 2274 C CA . LYS A 1 295 ? 27.297 4.609 -7.727 1 44.38 295 LYS A CA 1
ATOM 2275 C C . LYS A 1 295 ? 27.297 5.746 -8.742 1 44.38 295 LYS A C 1
ATOM 2277 O O . LYS A 1 295 ? 27.891 6.801 -8.492 1 44.38 295 LYS A O 1
ATOM 2282 N N . GLU A 1 296 ? 26.734 5.531 -9.828 1 45.69 296 GLU A N 1
ATOM 2283 C CA . GLU A 1 296 ? 26.812 6.551 -10.867 1 45.69 296 GLU A CA 1
ATOM 2284 C C . GLU A 1 296 ? 25.938 7.754 -10.516 1 45.69 296 GLU A C 1
ATOM 2286 O O . GLU A 1 296 ? 26.344 8.898 -10.734 1 45.69 296 GLU A O 1
ATOM 2291 N N . THR A 1 297 ? 24.766 7.566 -10.117 1 46.94 297 THR A N 1
ATOM 2292 C CA . THR A 1 297 ? 23.875 8.672 -9.789 1 46.94 297 THR A CA 1
ATOM 2293 C C . THR A 1 297 ? 24.406 9.461 -8.602 1 46.94 297 THR A C 1
ATOM 2295 O O . THR A 1 297 ? 24.312 10.695 -8.578 1 46.94 297 THR A O 1
ATOM 2298 N N . LYS A 1 298 ? 24.969 8.883 -7.637 1 45.19 298 LYS A N 1
ATOM 2299 C CA . LYS A 1 298 ? 25.641 9.523 -6.508 1 45.19 298 LYS A CA 1
ATOM 2300 C C . LYS A 1 298 ? 26.828 10.352 -6.969 1 45.19 298 LYS A C 1
ATOM 2302 O O . LYS A 1 298 ? 27.094 11.438 -6.434 1 45.19 298 LYS A O 1
ATOM 2307 N N . GLN A 1 299 ? 27.609 9.836 -7.781 1 42.88 299 GLN A N 1
ATOM 2308 C CA . GLN A 1 299 ? 28.719 10.609 -8.352 1 42.88 299 GLN A CA 1
ATOM 2309 C C . GLN A 1 299 ? 28.203 11.875 -9.031 1 42.88 299 GLN A C 1
ATOM 2311 O O . GLN A 1 299 ? 28.844 12.922 -8.977 1 42.88 299 GLN A O 1
ATOM 2316 N N . LEU A 1 300 ? 27.094 11.719 -9.469 1 42 300 LEU A N 1
ATOM 2317 C CA . LEU A 1 300 ? 26.562 12.891 -10.156 1 42 300 LEU A CA 1
ATOM 2318 C C . LEU A 1 300 ? 25.984 13.891 -9.164 1 42 300 LEU A C 1
ATOM 2320 O O . LEU A 1 300 ? 26.094 15.102 -9.367 1 42 300 LEU A O 1
ATOM 2324 N N . LYS A 1 301 ? 25.281 13.5 -8.141 1 45 301 LYS A N 1
ATOM 2325 C CA . LYS A 1 301 ? 24.734 14.391 -7.129 1 45 301 LYS A CA 1
ATOM 2326 C C . LYS A 1 301 ? 25.844 15.117 -6.367 1 45 301 LYS A C 1
ATOM 2328 O O . LYS A 1 301 ? 25.672 16.266 -5.965 1 45 301 LYS A O 1
ATOM 2333 N N . ILE A 1 302 ? 27 14.531 -6.012 1 41.28 302 ILE A N 1
ATOM 2334 C CA . ILE A 1 302 ? 28.172 15.156 -5.406 1 41.28 302 ILE A CA 1
ATOM 2335 C C . ILE A 1 302 ? 28.812 16.109 -6.398 1 41.28 302 ILE A C 1
ATOM 2337 O O . ILE A 1 302 ? 29.453 17.094 -6 1 41.28 302 ILE A O 1
ATOM 2341 N N . LYS A 1 303 ? 28.812 15.695 -7.574 1 39.53 303 LYS A N 1
ATOM 2342 C CA . LYS A 1 303 ? 29.453 16.594 -8.531 1 39.53 303 LYS A CA 1
ATOM 2343 C C . LYS A 1 303 ? 28.609 17.844 -8.766 1 39.53 303 LYS A C 1
ATOM 2345 O O . LYS A 1 303 ? 29.094 18.828 -9.344 1 39.53 303 LYS A O 1
ATOM 2350 N N . ASN A 1 304 ? 27.328 17.578 -8.57 1 35.56 304 ASN A N 1
ATOM 2351 C CA . ASN A 1 304 ? 26.578 18.812 -8.844 1 35.56 304 ASN A CA 1
ATOM 2352 C C . ASN A 1 304 ? 26.266 19.562 -7.562 1 35.56 304 ASN A C 1
ATOM 2354 O O . ASN A 1 304 ? 25.812 18.969 -6.582 1 35.56 304 ASN A O 1
ATOM 2358 N N . MET B 1 1 ? 11.578 34.812 -3.65 1 63.78 1 MET B N 1
ATOM 2359 C CA . MET B 1 1 ? 12.18 33.906 -4.602 1 63.78 1 MET B CA 1
ATOM 2360 C C . MET B 1 1 ? 11.562 34.062 -5.984 1 63.78 1 MET B C 1
ATOM 2362 O O . MET B 1 1 ? 10.359 34.281 -6.113 1 63.78 1 MET B O 1
ATOM 2366 N N . LYS B 1 2 ? 12.32 34.219 -7.02 1 77.06 2 LYS B N 1
ATOM 2367 C CA . LYS B 1 2 ? 11.852 34.406 -8.391 1 77.06 2 LYS B CA 1
ATOM 2368 C C . LYS B 1 2 ? 11.086 33.156 -8.867 1 77.06 2 LYS B C 1
ATOM 2370 O O . LYS B 1 2 ? 11.344 32.062 -8.406 1 77.06 2 LYS B O 1
ATOM 2375 N N . LEU B 1 3 ? 10.039 33.344 -9.641 1 82.56 3 LEU B N 1
ATOM 2376 C CA . LEU B 1 3 ? 9.172 32.312 -10.188 1 82.56 3 LEU B CA 1
ATOM 2377 C C . LEU B 1 3 ? 9.984 31.234 -10.891 1 82.56 3 LEU B C 1
ATOM 2379 O O . LEU B 1 3 ? 9.656 30.047 -10.812 1 82.56 3 LEU B O 1
ATOM 2383 N N . THR B 1 4 ? 11.016 31.641 -11.477 1 84.81 4 THR B N 1
ATOM 2384 C CA . THR B 1 4 ? 11.875 30.703 -12.203 1 84.81 4 THR B CA 1
ATOM 2385 C C . THR B 1 4 ? 12.57 29.75 -11.242 1 84.81 4 THR B C 1
ATOM 2387 O O . THR B 1 4 ? 12.766 28.578 -11.555 1 84.81 4 THR B O 1
ATOM 2390 N N . VAL B 1 5 ? 12.906 30.328 -10.133 1 83.69 5 VAL B N 1
ATOM 2391 C CA . VAL B 1 5 ? 13.586 29.531 -9.125 1 83.69 5 VAL B CA 1
ATOM 2392 C C . VAL B 1 5 ? 12.625 28.5 -8.547 1 83.69 5 VAL B C 1
ATOM 2394 O O . VAL B 1 5 ? 12.992 27.328 -8.367 1 83.69 5 VAL B O 1
ATOM 2397 N N . ILE B 1 6 ? 11.43 28.922 -8.43 1 85 6 ILE B N 1
ATOM 2398 C CA . ILE B 1 6 ? 10.414 28.016 -7.883 1 85 6 ILE B CA 1
ATOM 2399 C C . ILE B 1 6 ? 10.133 26.891 -8.867 1 85 6 ILE B C 1
ATOM 2401 O O . ILE B 1 6 ? 9.977 25.734 -8.469 1 85 6 ILE B O 1
ATOM 2405 N N . TRP B 1 7 ? 10.117 27.25 -10.102 1 88.69 7 TRP B N 1
ATOM 2406 C CA . TRP B 1 7 ? 9.867 26.25 -11.141 1 88.69 7 TRP B CA 1
ATOM 2407 C C . TRP B 1 7 ? 10.977 25.203 -11.172 1 88.69 7 TRP B C 1
ATOM 2409 O O . TRP B 1 7 ? 10.711 24.016 -11.32 1 88.69 7 TRP B O 1
ATOM 2419 N N . ASP B 1 8 ? 12.125 25.703 -11.039 1 90.06 8 ASP B N 1
ATOM 2420 C CA . ASP B 1 8 ? 13.273 24.797 -11.031 1 90.06 8 ASP B CA 1
ATOM 2421 C C . ASP B 1 8 ? 13.234 23.875 -9.82 1 90.06 8 ASP B C 1
ATOM 2423 O O . ASP B 1 8 ? 13.578 22.703 -9.922 1 90.06 8 ASP B O 1
ATOM 2427 N N . LEU B 1 9 ? 12.891 24.453 -8.773 1 90.62 9 LEU B N 1
ATOM 2428 C CA . LEU B 1 9 ? 12.781 23.656 -7.555 1 90.62 9 LEU B CA 1
ATOM 2429 C C . LEU B 1 9 ? 11.711 22.594 -7.699 1 90.62 9 LEU B C 1
ATOM 2431 O O . LEU B 1 9 ? 11.914 21.438 -7.277 1 90.62 9 LEU B O 1
ATOM 2435 N N . LEU B 1 10 ? 10.648 22.922 -8.336 1 92.44 10 LEU B N 1
ATOM 2436 C CA . LEU B 1 10 ? 9.539 21.984 -8.508 1 92.44 10 LEU B CA 1
ATOM 2437 C C . LEU B 1 10 ? 9.922 20.859 -9.477 1 92.44 10 LEU B C 1
ATOM 2439 O O . LEU B 1 10 ? 9.555 19.703 -9.273 1 92.44 10 LEU B O 1
ATOM 2443 N N . LYS B 1 11 ? 10.625 21.203 -10.461 1 92.56 11 LYS B N 1
ATOM 2444 C CA . LYS B 1 11 ? 11.07 20.219 -11.438 1 92.56 11 LYS B CA 1
ATOM 2445 C C . LYS B 1 11 ? 12.016 19.203 -10.797 1 92.56 11 LYS B C 1
ATOM 2447 O O . LYS B 1 11 ? 11.891 18 -11.023 1 92.56 11 LYS B O 1
ATOM 2452 N N . GLU B 1 12 ? 12.914 19.734 -10.094 1 92.75 12 GLU B N 1
ATOM 2453 C CA . GLU B 1 12 ? 13.852 18.859 -9.398 1 92.75 12 GLU B CA 1
ATOM 2454 C C . GLU B 1 12 ? 13.133 18 -8.359 1 92.75 12 GLU B C 1
ATOM 2456 O O . GLU B 1 12 ? 13.461 16.812 -8.188 1 92.75 12 GLU B O 1
ATOM 2461 N N . THR B 1 13 ? 12.234 18.625 -7.719 1 94.44 13 THR B N 1
ATOM 2462 C CA . THR B 1 13 ? 11.438 17.906 -6.73 1 94.44 13 THR B CA 1
ATOM 2463 C C . THR B 1 13 ? 10.672 16.766 -7.383 1 94.44 13 THR B C 1
ATOM 2465 O O . THR B 1 13 ? 10.641 15.648 -6.859 1 94.44 13 THR B O 1
ATOM 2468 N N . PHE B 1 14 ? 10.125 17.031 -8.492 1 93.19 14 PHE B N 1
ATOM 2469 C CA . PHE B 1 14 ? 9.352 16.031 -9.203 1 93.19 14 PHE B CA 1
ATOM 2470 C C . PHE B 1 14 ? 10.25 14.891 -9.672 1 93.19 14 PHE B C 1
ATOM 2472 O O . PHE B 1 14 ? 9.867 13.719 -9.602 1 93.19 14 PHE B O 1
ATOM 2479 N N . ASN B 1 15 ? 11.375 15.195 -10.172 1 90.06 15 ASN B N 1
ATOM 2480 C CA . ASN B 1 15 ? 12.328 14.18 -10.602 1 90.06 15 ASN B CA 1
ATOM 2481 C C . ASN B 1 15 ? 12.75 13.281 -9.445 1 90.06 15 ASN B C 1
ATOM 2483 O O . ASN B 1 15 ? 12.812 12.062 -9.594 1 90.06 15 ASN B O 1
ATOM 2487 N N . GLU B 1 16 ? 13.008 13.867 -8.32 1 91.56 16 GLU B N 1
ATOM 2488 C CA . GLU B 1 16 ? 13.406 13.086 -7.152 1 91.56 16 GLU B CA 1
ATOM 2489 C C . GLU B 1 16 ? 12.242 12.258 -6.621 1 91.56 16 GLU B C 1
ATOM 2491 O O . GLU B 1 16 ? 12.438 11.133 -6.145 1 91.56 16 GLU B O 1
ATOM 2496 N N . TRP B 1 17 ? 11.117 12.922 -6.684 1 93.19 17 TRP B N 1
ATOM 2497 C CA . TRP B 1 17 ? 9.898 12.227 -6.289 1 93.19 17 TRP B CA 1
ATOM 2498 C C . TRP B 1 17 ? 9.695 10.961 -7.113 1 93.19 17 TRP B C 1
ATOM 2500 O O . TRP B 1 17 ? 9.297 9.922 -6.582 1 93.19 17 TRP B O 1
ATOM 2510 N N . GLN B 1 18 ? 10.016 11.008 -8.367 1 88.75 18 GLN B N 1
ATOM 2511 C CA . GLN B 1 18 ? 9.93 9.859 -9.266 1 88.75 18 GLN B CA 1
ATOM 2512 C C . GLN B 1 18 ? 11.031 8.844 -8.977 1 88.75 18 GLN B C 1
ATOM 2514 O O . GLN B 1 18 ? 10.781 7.641 -8.922 1 88.75 18 GLN B O 1
ATOM 2519 N N . GLN B 1 19 ? 12.141 9.305 -8.773 1 85.31 19 GLN B N 1
ATOM 2520 C CA . GLN B 1 19 ? 13.305 8.445 -8.555 1 85.31 19 GLN B CA 1
ATOM 2521 C C . GLN B 1 19 ? 13.18 7.672 -7.25 1 85.31 19 GLN B C 1
ATOM 2523 O O . GLN B 1 19 ? 13.617 6.52 -7.16 1 85.31 19 GLN B O 1
ATOM 2528 N N . ASP B 1 20 ? 12.57 8.359 -6.309 1 90.5 20 ASP B N 1
ATOM 2529 C CA . ASP B 1 20 ? 12.438 7.734 -4.996 1 90.5 20 ASP B CA 1
ATOM 2530 C C . ASP B 1 20 ? 11.195 6.852 -4.93 1 90.5 20 ASP B C 1
ATOM 2532 O O . ASP B 1 20 ? 10.867 6.309 -3.871 1 90.5 20 ASP B O 1
ATOM 2536 N N . LYS B 1 21 ? 10.531 6.699 -6.039 1 91.75 21 LYS B N 1
ATOM 2537 C CA . LYS B 1 21 ? 9.328 5.875 -6.125 1 91.75 21 LYS B CA 1
ATOM 2538 C C . LYS B 1 21 ? 8.328 6.258 -5.039 1 91.75 21 LYS B C 1
ATOM 2540 O O . LYS B 1 21 ? 7.836 5.395 -4.309 1 91.75 21 LYS B O 1
ATOM 2545 N N . ALA B 1 22 ? 8.086 7.582 -4.969 1 94.56 22 ALA B N 1
ATOM 2546 C CA . ALA B 1 22 ? 7.219 8.117 -3.922 1 94.56 22 ALA B CA 1
ATOM 2547 C C . ALA B 1 22 ? 5.801 7.574 -4.047 1 94.56 22 ALA B C 1
ATOM 2549 O O . ALA B 1 22 ? 5.09 7.441 -3.049 1 94.56 22 ALA B O 1
ATOM 2550 N N . SER B 1 23 ? 5.418 7.211 -5.238 1 94.69 23 SER B N 1
ATOM 2551 C CA . SER B 1 23 ? 4.09 6.645 -5.441 1 94.69 23 SER B CA 1
ATOM 2552 C C . SER B 1 23 ? 3.955 5.293 -4.746 1 94.69 23 SER B C 1
ATOM 2554 O O . SER B 1 23 ? 2.9 4.977 -4.191 1 94.69 23 SER B O 1
ATOM 2556 N N . ARG B 1 24 ? 5 4.527 -4.777 1 94.69 24 ARG B N 1
ATOM 2557 C CA . ARG B 1 24 ? 5.016 3.25 -4.074 1 94.69 24 ARG B CA 1
ATOM 2558 C C . ARG B 1 24 ? 4.941 3.453 -2.564 1 94.69 24 ARG B C 1
ATOM 2560 O O . ARG B 1 24 ? 4.215 2.74 -1.869 1 94.69 24 ARG B O 1
ATOM 2567 N N . LEU B 1 25 ? 5.711 4.418 -2.064 1 96.5 25 LEU B N 1
ATOM 2568 C CA . LEU B 1 25 ? 5.691 4.742 -0.642 1 96.5 25 LEU B CA 1
ATOM 2569 C C . LEU B 1 25 ? 4.297 5.184 -0.204 1 96.5 25 LEU B C 1
ATOM 2571 O O . LEU B 1 25 ? 3.822 4.781 0.861 1 96.5 25 LEU B O 1
ATOM 2575 N N . ALA B 1 26 ? 3.693 5.973 -1.089 1 97.19 26 ALA B N 1
ATOM 2576 C CA . ALA B 1 26 ? 2.355 6.477 -0.789 1 97.19 26 ALA B CA 1
ATOM 2577 C C . ALA B 1 26 ? 1.338 5.344 -0.749 1 97.19 26 ALA B C 1
ATOM 2579 O O . ALA B 1 26 ? 0.445 5.332 0.102 1 97.19 26 ALA B O 1
ATOM 2580 N N . ALA B 1 27 ? 1.479 4.402 -1.678 1 96.62 27 ALA B N 1
ATOM 2581 C CA . ALA B 1 27 ? 0.576 3.256 -1.718 1 96.62 27 ALA B CA 1
ATOM 2582 C C . ALA B 1 27 ? 0.713 2.406 -0.459 1 96.62 27 ALA B C 1
ATOM 2584 O O . ALA B 1 27 ? -0.288 1.978 0.121 1 96.62 27 ALA B O 1
ATOM 2585 N N . ALA B 1 28 ? 1.916 2.174 -0.065 1 96.88 28 ALA B N 1
ATOM 2586 C CA . ALA B 1 28 ? 2.154 1.409 1.155 1 96.88 28 ALA B CA 1
ATOM 2587 C C . ALA B 1 28 ? 1.56 2.115 2.371 1 96.88 28 ALA B C 1
ATOM 2589 O O . ALA B 1 28 ? 0.947 1.477 3.23 1 96.88 28 ALA B O 1
ATOM 2590 N N . LEU B 1 29 ? 1.751 3.383 2.395 1 96.38 29 LEU B N 1
ATOM 2591 C CA . LEU B 1 29 ? 1.219 4.16 3.51 1 96.38 29 LEU B CA 1
ATOM 2592 C C . LEU B 1 29 ? -0.304 4.082 3.549 1 96.38 29 LEU B C 1
ATOM 2594 O O . LEU B 1 29 ? -0.899 4.016 4.625 1 96.38 29 LEU B O 1
ATOM 2598 N N . ALA B 1 30 ? -0.896 4.188 2.406 1 96.38 30 ALA B N 1
ATOM 2599 C CA . ALA B 1 30 ? -2.35 4.078 2.328 1 96.38 30 ALA B CA 1
ATOM 2600 C C . ALA B 1 30 ? -2.83 2.738 2.881 1 96.38 30 ALA B C 1
ATOM 2602 O O . ALA B 1 30 ? -3.822 2.682 3.611 1 96.38 30 ALA B O 1
ATOM 2603 N N . TYR B 1 31 ? -2.125 1.729 2.59 1 95 31 TYR B N 1
ATOM 2604 C CA . TYR B 1 31 ? -2.461 0.408 3.107 1 95 31 TYR B CA 1
ATOM 2605 C C . TYR B 1 31 ? -2.385 0.384 4.629 1 95 31 TYR B C 1
ATOM 2607 O O . TYR B 1 31 ? -3.34 -0.019 5.301 1 95 31 TYR B O 1
ATOM 2615 N N . TYR B 1 32 ? -1.32 0.816 5.184 1 93.62 32 TYR B N 1
ATOM 2616 C CA . TYR B 1 32 ? -1.128 0.751 6.625 1 93.62 32 TYR B CA 1
ATOM 2617 C C . TYR B 1 32 ? -2.105 1.671 7.348 1 93.62 32 TYR B C 1
ATOM 2619 O O . TYR B 1 32 ? -2.51 1.392 8.477 1 93.62 32 TYR B O 1
ATOM 2627 N N . THR B 1 33 ? -2.467 2.711 6.703 1 93.69 33 THR B N 1
ATOM 2628 C CA . THR B 1 33 ? -3.422 3.633 7.312 1 93.69 33 THR B CA 1
ATOM 2629 C C . THR B 1 33 ? -4.754 2.938 7.566 1 93.69 33 THR B C 1
ATOM 2631 O O . THR B 1 33 ? -5.395 3.168 8.594 1 93.69 33 THR B O 1
ATOM 2634 N N . ILE B 1 34 ? -5.18 2.129 6.621 1 90.94 34 ILE B N 1
ATOM 2635 C CA . ILE B 1 34 ? -6.461 1.442 6.754 1 90.94 34 ILE B CA 1
ATOM 2636 C C . ILE B 1 34 ? -6.488 0.653 8.062 1 90.94 34 ILE B C 1
ATOM 2638 O O . ILE B 1 34 ? -7.516 0.614 8.742 1 90.94 34 ILE B O 1
ATOM 2642 N N . PHE B 1 35 ? -5.418 0.125 8.5 1 87.94 35 PHE B N 1
ATOM 2643 C CA . PHE B 1 35 ? -5.375 -0.739 9.672 1 87.94 35 PHE B CA 1
ATOM 2644 C C . PHE B 1 35 ? -5.055 0.067 10.922 1 87.94 35 PHE B C 1
ATOM 2646 O O . PHE B 1 35 ? -5.348 -0.369 12.039 1 87.94 35 PHE B O 1
ATOM 2653 N N . SER B 1 36 ? -4.547 1.199 10.719 1 90.12 36 SER B N 1
ATOM 2654 C CA . SER B 1 36 ? -4.086 1.974 11.859 1 90.12 36 SER B CA 1
ATOM 2655 C C . SER B 1 36 ? -5.098 3.053 12.242 1 90.12 36 SER 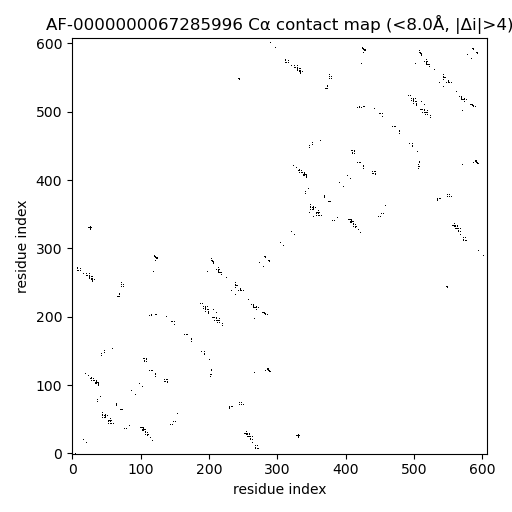B C 1
ATOM 2657 O O . SER B 1 36 ? -5.07 3.568 13.359 1 90.12 36 SER B O 1
ATOM 2659 N N . ILE B 1 37 ? -5.906 3.428 11.336 1 88.88 37 ILE B N 1
ATOM 2660 C CA . ILE B 1 37 ? -6.734 4.617 11.508 1 88.88 37 ILE B CA 1
ATOM 2661 C C . ILE B 1 37 ? -7.664 4.43 12.703 1 88.88 37 ILE B C 1
ATOM 2663 O O . ILE B 1 37 ? -7.84 5.348 13.516 1 88.88 37 ILE B O 1
ATOM 2667 N N . ALA B 1 38 ? -8.281 3.256 12.82 1 86 38 ALA B N 1
ATOM 2668 C CA . ALA B 1 38 ? -9.227 3.029 13.906 1 86 38 ALA B CA 1
ATOM 2669 C C . ALA B 1 38 ? -8.531 3.08 15.258 1 86 38 ALA B C 1
ATOM 2671 O O . ALA B 1 38 ? -8.922 3.857 16.141 1 86 38 ALA B O 1
ATOM 2672 N N . PRO B 1 39 ? -7.52 2.303 15.43 1 85 39 PRO B N 1
ATOM 2673 C CA . PRO B 1 39 ? -6.801 2.387 16.703 1 85 39 PRO B CA 1
ATOM 2674 C C . PRO B 1 39 ? -6.301 3.799 17 1 85 39 PRO B C 1
ATOM 2676 O O . PRO B 1 39 ? -6.363 4.246 18.156 1 85 39 PRO B O 1
ATOM 2679 N N . LEU B 1 40 ? -5.84 4.492 16.078 1 86.31 40 LEU B N 1
ATOM 2680 C CA . LEU B 1 40 ? -5.312 5.84 16.266 1 86.31 40 LEU B CA 1
ATOM 2681 C C . LEU B 1 40 ? -6.406 6.797 16.719 1 86.31 40 LEU B C 1
ATOM 2683 O O . LEU B 1 40 ? -6.199 7.582 17.656 1 86.31 40 LEU B O 1
ATOM 2687 N N . LEU B 1 41 ? -7.516 6.734 16.078 1 87.88 41 LEU B N 1
ATOM 2688 C CA . LEU B 1 41 ? -8.594 7.656 16.406 1 87.88 41 LEU B CA 1
ATOM 2689 C C . LEU B 1 41 ? -9.18 7.344 17.781 1 87.88 41 LEU B C 1
ATOM 2691 O O . LEU B 1 41 ? -9.648 8.242 18.484 1 87.88 41 LEU B O 1
ATOM 2695 N N . ILE B 1 42 ? -9.164 6.051 18.109 1 85.19 42 ILE B N 1
ATOM 2696 C CA . ILE B 1 42 ? -9.609 5.676 19.453 1 85.19 42 ILE B CA 1
ATOM 2697 C C . ILE B 1 42 ? -8.734 6.371 20.5 1 85.19 42 ILE B C 1
ATOM 2699 O O . ILE B 1 42 ? -9.242 6.926 21.469 1 85.19 42 ILE B O 1
ATOM 2703 N N . ILE B 1 43 ? -7.465 6.367 20.281 1 83.12 43 ILE B N 1
ATOM 2704 C CA . ILE B 1 43 ? -6.535 6.996 21.203 1 83.12 43 ILE B CA 1
ATOM 2705 C C . ILE B 1 43 ? -6.746 8.508 21.203 1 83.12 43 ILE B C 1
ATOM 2707 O O . ILE B 1 43 ? -6.789 9.141 22.266 1 83.12 43 ILE B O 1
ATOM 2711 N N . VAL B 1 44 ? -6.906 9.094 20.094 1 85.88 44 VAL B N 1
ATOM 2712 C CA . VAL B 1 44 ? -7.102 10.539 19.969 1 85.88 44 VAL B CA 1
ATOM 2713 C C . VAL B 1 44 ? -8.398 10.945 20.672 1 85.88 44 VAL B C 1
ATOM 2715 O O . VAL B 1 44 ? -8.445 11.977 21.344 1 85.88 44 VAL B O 1
ATOM 2718 N N . ILE B 1 45 ? -9.422 10.188 20.453 1 85.31 45 ILE B N 1
ATOM 2719 C CA . ILE B 1 45 ? -10.719 10.469 21.062 1 85.31 45 ILE B CA 1
ATOM 2720 C C . ILE B 1 45 ? -10.594 10.359 22.578 1 85.31 45 ILE B C 1
ATOM 2722 O O . ILE B 1 45 ? -11.188 11.148 23.312 1 85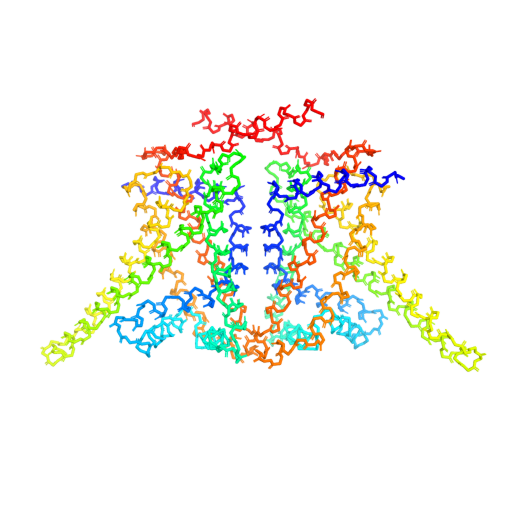.31 45 ILE B O 1
ATOM 2726 N N . ALA B 1 46 ? -9.875 9.32 22.969 1 83.62 46 ALA B N 1
ATOM 2727 C CA . ALA B 1 46 ? -9.656 9.156 24.406 1 83.62 46 ALA B CA 1
ATOM 2728 C C . ALA B 1 46 ? -8.953 10.375 25 1 83.62 46 ALA B C 1
ATOM 2730 O O . ALA B 1 46 ? -9.336 10.859 26.062 1 83.62 46 ALA B O 1
ATOM 2731 N N . ILE B 1 47 ? -8.023 10.875 24.359 1 82.69 47 ILE B N 1
ATOM 2732 C CA . ILE B 1 47 ? -7.242 12.008 24.844 1 82.69 47 ILE B CA 1
ATOM 2733 C C . ILE B 1 47 ? -8.094 13.273 24.812 1 82.69 47 ILE B C 1
ATOM 2735 O O . ILE B 1 47 ? -8.188 13.992 25.812 1 82.69 47 ILE B O 1
ATOM 2739 N N . ALA B 1 48 ? -8.656 13.578 23.703 1 82.62 48 ALA B N 1
ATOM 2740 C CA . ALA B 1 48 ? -9.492 14.766 23.578 1 82.62 48 ALA B CA 1
ATOM 2741 C C . ALA B 1 48 ? -10.734 14.664 24.469 1 82.62 48 ALA B C 1
ATOM 2743 O O . ALA B 1 48 ? -11.211 15.664 25 1 82.62 48 ALA B O 1
ATOM 2744 N N . GLY B 1 49 ? -11.211 13.445 24.516 1 85.5 49 GLY B N 1
ATOM 2745 C CA . GLY B 1 49 ? -12.383 13.203 25.344 1 85.5 49 GLY B CA 1
ATOM 2746 C C . GLY B 1 49 ? -12.141 13.43 26.812 1 85.5 49 GLY B C 1
ATOM 2747 O O . GLY B 1 49 ? -13.055 13.812 27.547 1 85.5 49 GLY B O 1
ATOM 2748 N N . ALA B 1 50 ? -10.969 13.195 27.219 1 84.12 50 ALA B N 1
ATOM 2749 C CA . ALA B 1 50 ? -10.602 13.43 28.625 1 84.12 50 ALA B CA 1
ATOM 2750 C C . ALA B 1 50 ? -10.711 14.906 28.969 1 84.12 50 ALA B C 1
ATOM 2752 O O . ALA B 1 50 ? -10.969 15.266 30.125 1 84.12 50 ALA B O 1
ATOM 2753 N N . VAL B 1 51 ? -10.641 15.766 28 1 81.44 51 VAL B N 1
ATOM 2754 C CA . VAL B 1 51 ? -10.648 17.203 28.234 1 81.44 51 VAL B CA 1
ATOM 2755 C C . VAL B 1 51 ? -12.016 17.781 27.875 1 81.44 51 VAL B C 1
ATOM 2757 O O . VAL B 1 51 ? -12.586 18.562 28.625 1 81.44 51 VAL B O 1
ATOM 2760 N N . PHE B 1 52 ? -12.664 17.359 26.812 1 79.81 52 PHE B N 1
ATOM 2761 C CA . PHE B 1 52 ? -13.867 18 26.281 1 79.81 52 PHE B CA 1
ATOM 2762 C C . PHE B 1 52 ? -15.07 17.062 26.406 1 79.81 52 PHE B C 1
ATOM 2764 O O . PHE B 1 52 ? -16.203 17.469 26.141 1 79.81 52 PHE B O 1
ATOM 2771 N N . GLY B 1 53 ? -14.766 15.883 26.844 1 82.56 53 GLY B N 1
ATOM 2772 C CA . GLY B 1 53 ? -15.82 14.875 26.828 1 82.56 53 GLY B CA 1
ATOM 2773 C C . GLY B 1 53 ? -15.75 13.977 25.609 1 82.56 53 GLY B C 1
ATOM 2774 O O . GLY B 1 53 ? -15.414 14.43 24.516 1 82.56 53 GLY B O 1
ATOM 2775 N N . GLU B 1 54 ? -16.047 12.734 25.781 1 85.12 54 GLU B N 1
ATOM 2776 C CA . GLU B 1 54 ? -15.906 11.742 24.719 1 85.12 54 GLU B CA 1
ATOM 2777 C C . GLU B 1 54 ? -16.844 12.047 23.562 1 85.12 54 GLU B C 1
ATOM 2779 O O . GLU B 1 54 ? -16.438 11.953 22.391 1 85.12 54 GLU B O 1
ATOM 2784 N N . ALA B 1 55 ? -18.109 12.383 23.891 1 86.38 55 ALA B N 1
ATOM 2785 C CA . ALA B 1 55 ? -19.109 12.664 22.844 1 86.38 55 ALA B CA 1
ATOM 2786 C C . ALA B 1 55 ? -18.672 13.852 21.984 1 86.38 55 ALA B C 1
ATOM 2788 O O . ALA B 1 55 ? -18.828 13.82 20.766 1 86.38 55 ALA B O 1
ATOM 2789 N N . ALA B 1 56 ? -18.219 14.82 22.656 1 83.12 56 ALA B N 1
ATOM 2790 C CA . ALA B 1 56 ? -17.766 16.016 21.938 1 83.12 56 ALA B CA 1
ATOM 2791 C C . ALA B 1 56 ? -16.578 15.688 21.031 1 83.12 56 ALA B C 1
ATOM 2793 O O . ALA B 1 56 ? -16.531 16.141 19.891 1 83.12 56 ALA B O 1
ATOM 2794 N N . ALA B 1 57 ? -15.648 14.938 21.578 1 84.56 57 ALA B N 1
ATOM 2795 C CA . ALA B 1 57 ? -14.461 14.555 20.812 1 84.56 57 ALA B CA 1
ATOM 2796 C C . ALA B 1 57 ? -14.852 13.703 19.609 1 84.56 57 ALA B C 1
ATOM 2798 O O . ALA B 1 57 ? -14.359 13.93 18.5 1 84.56 57 ALA B O 1
ATOM 2799 N N . ARG B 1 58 ? -15.688 12.789 19.812 1 88 58 ARG B N 1
ATOM 2800 C CA . ARG B 1 58 ? -16.141 11.891 18.7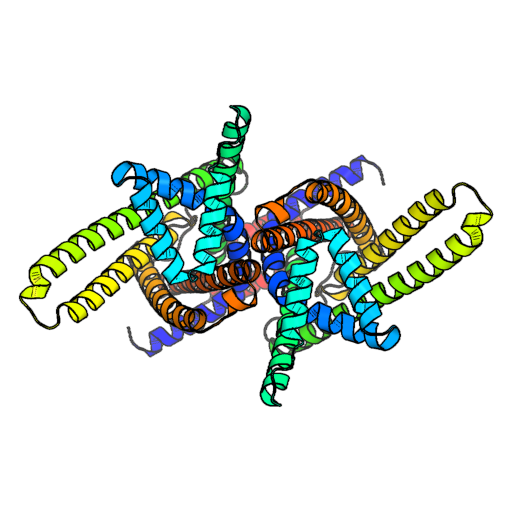5 1 88 58 ARG B CA 1
ATOM 2801 C C . ARG B 1 58 ? -16.859 12.664 17.656 1 88 58 ARG B C 1
ATOM 2803 O O . ARG B 1 58 ? -16.641 12.414 16.469 1 88 58 ARG B O 1
ATOM 2810 N N . ASN B 1 59 ? -17.703 13.516 18.062 1 85.75 59 ASN B N 1
ATOM 2811 C CA . ASN B 1 59 ? -18.453 14.305 17.094 1 85.75 59 ASN B CA 1
ATOM 2812 C C . ASN B 1 59 ? -17.531 15.211 16.281 1 85.75 59 ASN B C 1
ATOM 2814 O O . ASN B 1 59 ? -17.734 15.391 15.078 1 85.75 59 ASN B O 1
ATOM 2818 N N . ALA B 1 60 ? -16.625 15.797 16.953 1 82.44 60 ALA B N 1
ATOM 2819 C CA . ALA B 1 60 ? -15.68 16.672 16.266 1 82.44 60 ALA B CA 1
ATOM 2820 C C . ALA B 1 60 ? -14.883 15.883 15.219 1 82.44 60 ALA B C 1
ATOM 2822 O O . ALA B 1 60 ? -14.688 16.359 14.094 1 82.44 60 ALA B O 1
ATOM 2823 N N . ILE B 1 61 ? -14.469 14.719 15.57 1 87.25 61 ILE B N 1
ATOM 2824 C CA . ILE B 1 61 ? -13.68 13.867 14.68 1 87.25 61 ILE B CA 1
ATOM 2825 C C . ILE B 1 61 ? -14.547 13.398 13.508 1 87.25 61 ILE B C 1
ATOM 2827 O O . ILE B 1 61 ? -14.117 13.422 12.359 1 87.25 61 ILE B O 1
ATOM 2831 N N . PHE B 1 62 ? -15.75 13.047 13.828 1 87 62 PHE B N 1
ATOM 2832 C CA . PHE B 1 62 ? -16.656 12.578 12.797 1 87 62 PHE B CA 1
ATOM 2833 C C . PHE B 1 62 ? -16.953 13.688 11.789 1 87 62 PHE B C 1
ATOM 2835 O O . PHE B 1 62 ? -16.984 13.438 10.578 1 87 62 PHE B O 1
ATOM 2842 N N . THR B 1 63 ? -17.203 14.844 12.258 1 82.38 63 THR B N 1
ATOM 2843 C CA . THR B 1 63 ? -17.469 15.977 11.391 1 82.38 63 THR B CA 1
ATOM 2844 C C . THR B 1 63 ? -16.281 16.266 10.484 1 82.38 63 THR B C 1
ATOM 2846 O O . THR B 1 63 ? -16.453 16.547 9.297 1 82.38 63 THR B O 1
ATOM 2849 N N . GLN B 1 64 ? -15.133 16.172 11.039 1 78.31 64 GLN B N 1
ATOM 2850 C CA . GLN B 1 64 ? -13.922 16.391 10.258 1 78.31 64 GLN B CA 1
ATOM 2851 C C . GLN B 1 64 ? -13.766 15.32 9.18 1 78.31 64 GLN B C 1
ATOM 2853 O O . GLN B 1 64 ? -13.391 15.617 8.047 1 78.31 64 GLN B O 1
ATOM 2858 N N . LEU B 1 65 ? -13.992 14.078 9.523 1 86.19 65 LEU B N 1
ATOM 2859 C CA . LEU B 1 65 ? -13.867 12.969 8.586 1 86.19 65 LEU B CA 1
ATOM 2860 C C . LEU B 1 65 ? -14.867 13.102 7.441 1 86.19 65 LEU B C 1
ATOM 2862 O O . LEU B 1 65 ? -14.539 12.812 6.289 1 86.19 65 LEU B O 1
ATOM 2866 N N . GLN B 1 66 ? -16.078 13.547 7.801 1 84.25 66 GLN B N 1
ATOM 2867 C CA . GLN B 1 66 ? -17.094 13.734 6.781 1 84.25 66 GLN B CA 1
ATOM 2868 C C . GLN B 1 66 ? -16.656 14.758 5.734 1 84.25 66 GLN B C 1
ATOM 2870 O O . GLN B 1 66 ? -16.938 14.602 4.547 1 84.25 66 GLN B O 1
ATOM 2875 N N . GLY B 1 67 ? -16.047 15.773 6.195 1 78.69 67 GLY B N 1
ATOM 2876 C CA . GLY B 1 67 ? -15.547 16.797 5.285 1 78.69 67 GLY B CA 1
ATOM 2877 C C . GLY B 1 67 ? -14.43 16.312 4.387 1 78.69 67 GLY B C 1
ATOM 2878 O O . GLY B 1 67 ? -14.258 16.812 3.271 1 78.69 67 GLY B O 1
ATOM 2879 N N . LEU B 1 68 ? -13.703 15.297 4.812 1 79.75 68 LEU B N 1
ATOM 2880 C CA . LEU B 1 68 ? -12.523 14.836 4.09 1 79.75 68 LEU B CA 1
ATOM 2881 C C . LEU B 1 68 ? -12.875 13.68 3.15 1 79.75 68 LEU B C 1
ATOM 2883 O O . LEU B 1 68 ? -12.43 13.656 2.002 1 79.75 68 LEU B O 1
ATOM 2887 N N . ILE B 1 69 ? -13.711 12.695 3.635 1 82.44 69 ILE B N 1
ATOM 2888 C CA . ILE B 1 69 ? -13.891 11.469 2.865 1 82.44 69 ILE B CA 1
ATOM 2889 C C . ILE B 1 69 ? -15.383 11.227 2.635 1 82.44 69 ILE B C 1
ATOM 2891 O O . ILE B 1 69 ? -15.773 10.18 2.104 1 82.44 69 ILE B O 1
ATOM 2895 N N . GLY B 1 70 ? -16.297 12.18 3.055 1 79.25 70 GLY B N 1
ATOM 2896 C CA . GLY B 1 70 ? -17.734 12.047 2.869 1 79.25 70 GLY B CA 1
ATOM 2897 C C . GLY B 1 70 ? -18.422 11.289 3.998 1 79.25 70 GLY B C 1
ATOM 2898 O O . GLY B 1 70 ? -17.75 10.648 4.809 1 79.25 70 GLY B O 1
ATOM 2899 N N . PRO B 1 71 ? -19.719 11.398 4.039 1 82.44 71 PRO B N 1
ATOM 2900 C CA . PRO B 1 71 ? -20.469 10.773 5.133 1 82.44 71 PRO B CA 1
ATOM 2901 C C . PRO B 1 71 ? -20.297 9.258 5.168 1 82.44 71 PRO B C 1
ATOM 2903 O O . PRO B 1 71 ? -20.172 8.664 6.242 1 82.44 71 PRO B O 1
ATOM 2906 N N . ALA B 1 72 ? -20.312 8.641 4.027 1 83.06 72 ALA B N 1
ATOM 2907 C CA . ALA B 1 72 ? -20.188 7.191 3.973 1 83.06 72 ALA B CA 1
ATOM 2908 C C . ALA B 1 72 ? -18.812 6.734 4.465 1 83.06 72 ALA B C 1
ATOM 2910 O O . ALA B 1 72 ? -18.703 5.734 5.184 1 83.06 72 ALA B O 1
ATOM 2911 N N . GLY B 1 73 ? -17.828 7.41 4.043 1 85.06 73 GLY B N 1
ATOM 2912 C CA . GLY B 1 73 ? -16.484 7.105 4.523 1 85.06 73 GLY B CA 1
ATOM 2913 C C . GLY B 1 73 ? -16.328 7.309 6.02 1 85.06 73 GLY B C 1
ATOM 2914 O O . GLY B 1 73 ? -15.727 6.484 6.707 1 85.06 73 GLY B O 1
ATOM 2915 N N . ALA B 1 74 ? -16.906 8.406 6.504 1 87.31 74 ALA B N 1
ATOM 2916 C CA . ALA B 1 74 ? -16.844 8.688 7.934 1 87.31 74 ALA B CA 1
ATOM 2917 C C . ALA B 1 74 ? -17.562 7.605 8.734 1 87.31 74 ALA B C 1
ATOM 2919 O O . ALA B 1 74 ? -17.109 7.223 9.82 1 87.31 74 ALA B O 1
ATOM 2920 N N . GLU B 1 75 ? -18.609 7.152 8.211 1 86.06 75 GLU B N 1
ATOM 2921 C CA . GLU B 1 75 ? -19.391 6.105 8.875 1 86.06 75 GLU B CA 1
ATOM 2922 C C . GLU B 1 75 ? -18.594 4.805 8.961 1 86.06 75 GLU B C 1
ATOM 2924 O O . GLU B 1 75 ? -18.672 4.094 9.969 1 86.06 75 GLU B O 1
ATOM 2929 N N . VAL B 1 76 ? -17.906 4.508 7.945 1 84 76 VAL B N 1
ATOM 2930 C CA . VAL B 1 76 ? -17.078 3.311 7.938 1 84 76 VAL B CA 1
ATOM 2931 C C . VAL B 1 76 ? -16.047 3.387 9.07 1 84 76 VAL B C 1
ATOM 2933 O O . VAL B 1 76 ? -15.844 2.412 9.797 1 84 76 VAL B O 1
ATOM 2936 N N . ILE B 1 77 ? -15.438 4.508 9.211 1 86.56 77 ILE B N 1
ATOM 2937 C CA . ILE B 1 77 ? -14.43 4.691 10.25 1 86.56 77 ILE B CA 1
ATOM 2938 C C . ILE B 1 77 ? -15.086 4.648 11.625 1 86.56 77 ILE B C 1
ATOM 2940 O O . ILE B 1 77 ? -14.547 4.047 12.555 1 86.56 77 ILE B O 1
ATOM 2944 N N . GLN B 1 78 ? -16.219 5.273 11.711 1 85.94 78 GLN B N 1
ATOM 2945 C CA . GLN B 1 78 ? -16.953 5.242 12.969 1 85.94 78 GLN B CA 1
ATOM 2946 C C . GLN B 1 78 ? -17.312 3.814 13.367 1 85.94 78 GLN B C 1
ATOM 2948 O O . GLN B 1 78 ? -17.188 3.443 14.539 1 85.94 78 GLN B O 1
ATOM 2953 N N . ASN B 1 79 ? -17.766 3.053 12.453 1 83.25 79 ASN B N 1
ATOM 2954 C CA . ASN B 1 79 ? -18.078 1.653 12.719 1 83.25 79 ASN B CA 1
ATOM 2955 C C . ASN B 1 79 ? -16.844 0.869 13.141 1 83.25 79 ASN B C 1
ATOM 2957 O O . ASN B 1 79 ? -16.922 -0.001 14.016 1 83.25 79 ASN B O 1
ATOM 2961 N N . ALA B 1 80 ? -15.797 1.168 12.539 1 80.56 80 ALA B N 1
ATOM 2962 C CA . ALA B 1 80 ? -14.547 0.508 12.898 1 80.56 80 ALA B CA 1
ATOM 2963 C C . ALA B 1 80 ? -14.141 0.846 14.328 1 80.56 80 ALA B C 1
ATOM 2965 O O . ALA B 1 80 ? -13.672 -0.023 15.07 1 80.56 80 ALA B O 1
ATOM 2966 N N . ILE B 1 81 ? -14.312 2.074 14.688 1 83.88 81 ILE B N 1
ATOM 2967 C CA . ILE B 1 81 ? -14 2.527 16.047 1 83.88 81 ILE B CA 1
ATOM 2968 C C . ILE B 1 81 ? -14.906 1.814 17.047 1 83.88 81 ILE B C 1
ATOM 2970 O O . ILE B 1 81 ? -14.438 1.332 18.078 1 83.88 81 ILE B O 1
ATOM 2974 N N . GLU B 1 82 ? -16.141 1.746 16.734 1 80.62 82 GLU B N 1
ATOM 2975 C CA . GLU B 1 82 ? -17.109 1.12 17.625 1 80.62 82 GLU B CA 1
ATOM 2976 C C . GLU B 1 82 ? -16.812 -0.368 17.797 1 80.62 82 GLU B C 1
ATOM 2978 O O . GLU B 1 82 ? -16.953 -0.908 18.906 1 80.62 82 GLU B O 1
ATOM 2983 N N . SER B 1 83 ? -16.406 -0.965 16.781 1 74.44 83 SER B N 1
ATOM 2984 C CA . SER B 1 83 ? -16.094 -2.391 16.844 1 74.44 83 SER B CA 1
ATOM 2985 C C . SER B 1 83 ? -14.828 -2.648 17.641 1 74.44 83 SER B C 1
ATOM 2987 O O . SER B 1 83 ? -14.703 -3.674 18.312 1 74.44 83 SER B O 1
ATOM 2989 N N . ALA B 1 84 ? -13.977 -1.762 17.531 1 69.5 84 ALA B N 1
ATOM 2990 C CA . ALA B 1 84 ? -12.695 -1.919 18.203 1 69.5 84 ALA B CA 1
ATOM 2991 C C . ALA B 1 84 ? -12.805 -1.544 19.672 1 69.5 84 ALA B C 1
ATOM 2993 O O . ALA B 1 84 ? -11.984 -1.98 20.5 1 69.5 84 ALA B O 1
ATOM 2994 N N . SER B 1 85 ? -13.656 -0.655 19.969 1 66.44 85 SER B N 1
ATOM 2995 C CA . SER B 1 85 ? -13.805 -0.155 21.344 1 66.44 85 SER B CA 1
ATOM 2996 C C . SER B 1 85 ? -14.68 -1.086 22.172 1 66.44 85 SER B C 1
ATOM 2998 O O . SER B 1 85 ? -14.75 -0.943 23.391 1 66.44 85 SER B O 1
ATOM 3000 N N . GLN B 1 86 ? -15.398 -1.967 21.469 1 61 86 GLN B N 1
ATOM 3001 C CA . GLN B 1 86 ? -16.281 -2.812 22.266 1 61 86 GLN B CA 1
ATOM 3002 C C . GLN B 1 86 ? -15.492 -3.859 23.047 1 61 86 GLN B C 1
ATOM 3004 O O . GLN B 1 86 ? -14.859 -4.73 22.453 1 61 86 GLN B O 1
ATOM 3009 N N . PRO B 1 87 ? -15.125 -3.523 24.25 1 51.75 87 PRO B N 1
ATOM 3010 C CA . PRO B 1 87 ? -14.477 -4.523 25.109 1 51.75 87 PRO B CA 1
ATOM 3011 C C . PRO B 1 87 ? -15.195 -5.871 25.078 1 51.75 87 PRO B C 1
ATOM 3013 O O . PRO B 1 87 ? -16.422 -5.922 25.125 1 51.75 87 PRO B O 1
ATOM 3016 N N . ARG B 1 88 ? -14.82 -6.734 24.109 1 51.25 88 ARG B N 1
ATOM 3017 C CA . ARG B 1 88 ? -15.422 -8.023 24.422 1 51.25 88 ARG B CA 1
ATOM 3018 C C . ARG B 1 88 ? -15.336 -8.32 25.922 1 51.25 88 ARG B C 1
ATOM 3020 O O . ARG B 1 88 ? -14.422 -7.859 26.594 1 51.25 88 ARG B O 1
ATOM 3027 N N . ALA B 1 89 ? -16.406 -8.914 26.359 1 51.88 89 ALA B N 1
ATOM 3028 C CA . ALA B 1 89 ? -16.516 -9.375 27.75 1 51.88 89 ALA B CA 1
ATOM 3029 C C . ALA B 1 89 ? -15.344 -10.289 28.109 1 51.88 89 ALA B C 1
ATOM 3031 O O . ALA B 1 89 ? -14.984 -11.188 27.344 1 51.88 89 ALA B O 1
ATOM 3032 N N . GLY B 1 90 ? -14.477 -9.797 29.062 1 58.53 90 GLY B N 1
ATOM 3033 C CA . GLY B 1 90 ? -13.445 -10.555 29.734 1 58.53 90 GLY B CA 1
ATOM 3034 C C . GLY B 1 90 ? -12.086 -9.883 29.703 1 58.53 90 GLY B C 1
ATOM 3035 O O . GLY B 1 90 ? -11.805 -9.094 28.797 1 58.53 90 GLY B O 1
ATOM 3036 N N . THR B 1 91 ? -11.422 -9.883 30.656 1 55.19 91 THR B N 1
ATOM 3037 C CA . THR B 1 91 ? -10.117 -9.289 30.938 1 55.19 91 THR B CA 1
ATOM 3038 C C . THR B 1 91 ? -9.141 -9.586 29.812 1 55.19 91 THR B C 1
ATOM 3040 O O . THR B 1 91 ? -8.398 -8.703 29.359 1 55.19 91 THR B O 1
ATOM 3043 N N . ILE B 1 92 ? -9.32 -10.719 29.312 1 58.5 92 ILE B N 1
ATOM 3044 C CA . ILE B 1 92 ? -8.352 -11.141 28.297 1 58.5 92 ILE B CA 1
ATOM 3045 C C . ILE B 1 92 ? -8.664 -10.445 26.984 1 58.5 92 ILE B C 1
ATOM 3047 O O . ILE B 1 92 ? -7.75 -10.008 26.281 1 58.5 92 ILE B O 1
ATOM 3051 N N . ALA B 1 93 ? -9.859 -10.328 26.781 1 58.69 93 ALA B N 1
ATOM 3052 C CA . ALA B 1 93 ? -10.273 -9.68 25.547 1 58.69 93 ALA B CA 1
ATOM 3053 C C . ALA B 1 93 ? -9.891 -8.195 25.547 1 58.69 93 ALA B C 1
ATOM 3055 O O . ALA B 1 93 ? -9.477 -7.656 24.516 1 58.69 93 ALA B O 1
ATOM 3056 N N . SER B 1 94 ? -9.984 -7.707 26.688 1 62.75 94 SER B N 1
ATOM 3057 C CA . SER B 1 94 ? -9.609 -6.305 26.844 1 62.75 94 SER B CA 1
ATOM 3058 C C . SER B 1 94 ? -8.117 -6.102 26.625 1 62.75 94 SER B C 1
ATOM 3060 O O . SER B 1 94 ? -7.703 -5.137 25.984 1 62.75 94 SER B O 1
ATOM 3062 N N . LEU B 1 95 ? -7.398 -6.984 27.172 1 63.78 95 LEU B N 1
ATOM 3063 C CA . LEU B 1 95 ? -5.953 -6.879 27.031 1 63.78 95 LEU B CA 1
ATOM 3064 C C . LEU B 1 95 ? -5.535 -7.07 25.578 1 63.78 95 LEU B C 1
ATOM 3066 O O . LEU B 1 95 ? -4.656 -6.359 25.078 1 63.78 95 LEU B O 1
ATOM 3070 N N . ILE B 1 96 ? -6.176 -7.887 24.938 1 64.94 96 ILE B N 1
ATOM 3071 C CA . ILE B 1 96 ? -5.875 -8.148 23.547 1 64.94 96 ILE B CA 1
ATOM 3072 C C . ILE B 1 96 ? -6.23 -6.922 22.703 1 64.94 96 ILE B C 1
ATOM 3074 O O . ILE B 1 96 ? -5.48 -6.543 21.797 1 64.94 96 ILE B O 1
ATOM 3078 N N . SER B 1 97 ? -7.301 -6.383 23.219 1 64.44 97 SER B N 1
ATOM 3079 C CA . SER B 1 97 ? -7.742 -5.199 22.484 1 64.44 97 SER B CA 1
ATOM 3080 C C . SER B 1 97 ? -6.727 -4.066 22.594 1 64.44 97 SER B C 1
ATOM 3082 O O . SER B 1 97 ? -6.477 -3.348 21.625 1 64.44 97 SER B O 1
ATOM 3084 N N . ILE B 1 98 ? -6.172 -3.998 23.734 1 69.88 98 ILE B N 1
ATOM 3085 C CA . ILE B 1 98 ? -5.18 -2.953 23.969 1 69.88 98 ILE B CA 1
ATOM 3086 C C . ILE B 1 98 ? -3.936 -3.223 23.141 1 69.88 98 ILE B C 1
ATOM 3088 O O . ILE B 1 98 ? -3.395 -2.309 22.5 1 69.88 98 ILE B O 1
ATOM 3092 N N . VAL B 1 99 ? -3.572 -4.395 23.125 1 71.12 99 VAL B N 1
ATOM 3093 C CA . VAL B 1 99 ? -2.389 -4.781 22.359 1 71.12 99 VAL B CA 1
ATOM 3094 C C . VAL B 1 99 ? -2.629 -4.543 20.875 1 71.12 99 VAL B C 1
ATOM 3096 O O . VAL B 1 99 ? -1.776 -3.982 20.188 1 71.12 99 VAL B O 1
ATOM 3099 N N . VAL B 1 100 ? -3.809 -4.812 20.453 1 68.69 100 VAL B N 1
ATOM 3100 C CA . VAL B 1 100 ? -4.168 -4.641 19.062 1 68.69 100 VAL B CA 1
ATOM 3101 C C . VAL B 1 100 ? -4.215 -3.152 18.719 1 68.69 100 VAL B C 1
ATOM 3103 O O . VAL B 1 100 ? -3.787 -2.744 17.625 1 68.69 100 VAL B O 1
ATOM 3106 N N . LEU B 1 101 ? -4.605 -2.512 19.734 1 71.62 101 LEU B N 1
ATOM 3107 C CA . LEU B 1 101 ? -4.699 -1.072 19.516 1 71.62 101 LEU B CA 1
ATOM 3108 C C . LEU B 1 101 ? -3.314 -0.448 19.406 1 71.62 101 LEU B C 1
ATOM 3110 O O . LEU B 1 101 ? -3.057 0.353 18.516 1 71.62 101 LEU B O 1
ATOM 3114 N N . ILE B 1 102 ? -2.48 -0.851 20.297 1 72.5 102 ILE B N 1
ATOM 3115 C CA . ILE B 1 102 ? -1.145 -0.264 20.344 1 72.5 102 ILE B CA 1
ATOM 3116 C C . ILE B 1 102 ? -0.359 -0.669 19.094 1 72.5 102 ILE B C 1
ATOM 3118 O O . ILE B 1 102 ? 0.22 0.182 18.422 1 72.5 102 ILE B O 1
ATOM 3122 N N . PHE B 1 103 ? -0.444 -1.894 18.75 1 74.75 103 PHE B N 1
ATOM 3123 C CA . PHE B 1 103 ? 0.296 -2.387 17.594 1 74.75 103 PHE B CA 1
ATOM 3124 C C . PHE B 1 103 ? -0.338 -1.9 16.297 1 74.75 103 PHE B C 1
ATOM 3126 O O . PHE B 1 103 ? 0.367 -1.587 15.336 1 74.75 103 PHE B O 1
ATOM 3133 N N . GLY B 1 104 ? -1.613 -1.768 16.406 1 76.38 104 GLY B N 1
ATOM 3134 C CA . GLY B 1 104 ? -2.336 -1.347 15.227 1 76.38 104 GLY B CA 1
ATOM 3135 C C . GLY B 1 104 ? -2.107 0.112 14.875 1 76.38 104 GLY B C 1
ATOM 3136 O O . GLY B 1 104 ? -2.066 0.473 13.695 1 76.38 104 GLY B O 1
ATOM 3137 N N . ALA B 1 105 ? -1.795 0.862 15.906 1 80.12 105 ALA B N 1
ATOM 3138 C CA . ALA B 1 105 ? -1.652 2.301 15.695 1 80.12 105 ALA B CA 1
ATOM 3139 C C . ALA B 1 105 ? -0.25 2.648 15.203 1 80.12 105 ALA B C 1
ATOM 3141 O O . ALA B 1 105 ? -0.039 3.707 14.609 1 80.12 105 ALA B O 1
ATOM 3142 N N . THR B 1 106 ? 0.685 1.747 15.375 1 84.88 106 THR B N 1
ATOM 3143 C CA . THR B 1 106 ? 2.08 2.105 15.148 1 84.88 106 THR B CA 1
ATOM 3144 C C . THR B 1 106 ? 2.473 1.862 13.695 1 84.88 106 THR B C 1
ATOM 3146 O O . THR B 1 106 ? 3.43 2.457 13.195 1 84.88 106 THR B O 1
ATOM 3149 N N . GLY B 1 107 ? 1.727 1.037 13 1 86.62 107 GLY B N 1
ATOM 3150 C CA . GLY B 1 107 ? 2.098 0.652 11.648 1 86.62 107 GLY B CA 1
ATOM 3151 C C . GLY B 1 107 ? 2.211 1.833 10.703 1 86.62 107 GLY B C 1
ATOM 3152 O O . GLY B 1 107 ? 3.158 1.92 9.914 1 86.62 107 GLY B O 1
ATOM 3153 N N . LEU B 1 108 ? 1.272 2.711 10.82 1 90.69 108 LEU B N 1
ATOM 3154 C CA . LEU B 1 108 ? 1.243 3.875 9.945 1 90.69 108 LEU B CA 1
ATOM 3155 C C . LEU B 1 108 ? 2.451 4.773 10.195 1 90.69 108 LEU B C 1
ATOM 3157 O O . LEU B 1 108 ? 3.064 5.27 9.25 1 90.69 108 LEU B O 1
ATOM 3161 N N . PHE B 1 109 ? 2.855 5 11.406 1 90.62 109 PHE B N 1
ATOM 3162 C CA . PHE B 1 109 ? 3.945 5.914 11.727 1 90.62 109 PHE B CA 1
ATOM 3163 C C . PHE B 1 109 ? 5.293 5.281 11.406 1 90.62 109 PHE B C 1
ATOM 3165 O O . PHE B 1 109 ? 6.23 5.977 11.008 1 90.62 109 PHE B O 1
ATOM 3172 N N . THR B 1 110 ? 5.316 3.988 11.617 1 89.75 110 THR B N 1
ATOM 3173 C CA . THR B 1 110 ? 6.535 3.287 11.227 1 89.75 110 THR B CA 1
ATOM 3174 C C . THR B 1 110 ? 6.773 3.404 9.727 1 89.75 110 THR B C 1
ATOM 3176 O O . THR B 1 110 ? 7.891 3.695 9.289 1 89.75 110 THR B O 1
ATOM 3179 N N . GLU B 1 111 ? 5.734 3.178 9 1 92.62 111 GLU B N 1
ATOM 3180 C CA . GLU B 1 111 ? 5.848 3.299 7.547 1 92.62 111 GLU B CA 1
ATOM 3181 C C . GLU B 1 111 ? 6.141 4.738 7.137 1 92.62 111 GLU B C 1
ATOM 3183 O O . GLU B 1 111 ? 6.938 4.977 6.223 1 92.62 111 GLU B O 1
ATOM 3188 N N . LEU B 1 112 ? 5.465 5.633 7.785 1 94.44 112 LEU B N 1
ATOM 3189 C CA . LEU B 1 112 ? 5.676 7.047 7.48 1 94.44 112 LEU B CA 1
ATOM 3190 C C . LEU B 1 112 ? 7.117 7.449 7.754 1 94.44 112 LEU B C 1
ATOM 3192 O O . LEU B 1 112 ? 7.746 8.125 6.93 1 94.44 112 LEU B O 1
ATOM 3196 N N . GLN B 1 113 ? 7.613 7.09 8.883 1 92.75 113 GLN B N 1
ATOM 3197 C CA . GLN B 1 113 ? 9 7.383 9.219 1 92.75 113 GLN B CA 1
ATOM 3198 C C . GLN B 1 113 ? 9.961 6.77 8.203 1 92.75 113 GLN B C 1
ATOM 3200 O O . GLN B 1 113 ? 10.883 7.438 7.734 1 92.75 113 GLN B O 1
ATOM 3205 N N . ASP B 1 114 ? 9.75 5.527 7.926 1 92.19 114 ASP B N 1
ATOM 3206 C CA . ASP B 1 114 ? 10.625 4.832 6.984 1 92.19 114 ASP B CA 1
ATOM 3207 C C . ASP B 1 114 ? 10.57 5.477 5.602 1 92.19 114 ASP B C 1
ATOM 3209 O O . ASP B 1 114 ? 11.586 5.547 4.906 1 92.19 114 ASP B O 1
ATOM 3213 N N . SER B 1 115 ? 9.414 5.84 5.168 1 95.44 115 SER B N 1
ATOM 3214 C CA . SER B 1 115 ? 9.258 6.508 3.883 1 95.44 115 SER B CA 1
ATOM 3215 C C . SER B 1 115 ? 10.016 7.832 3.852 1 95.44 115 SER B C 1
ATOM 3217 O O . SER B 1 115 ? 10.711 8.133 2.881 1 95.44 115 SER B O 1
ATOM 3219 N N . LEU B 1 116 ? 9.891 8.609 4.906 1 94.81 116 LEU B N 1
ATOM 3220 C CA . LEU B 1 116 ? 10.594 9.891 4.973 1 94.81 116 LEU B CA 1
ATOM 3221 C C . LEU B 1 116 ? 12.102 9.688 5.027 1 94.81 116 LEU B C 1
ATOM 3223 O O . LEU B 1 116 ? 12.859 10.461 4.434 1 94.81 116 LEU B O 1
ATOM 3227 N N . ASN B 1 117 ? 12.531 8.648 5.797 1 92.5 117 ASN B N 1
ATOM 3228 C CA . ASN B 1 117 ? 13.945 8.297 5.812 1 92.5 117 ASN B CA 1
ATOM 3229 C C . ASN B 1 117 ? 14.453 7.953 4.414 1 92.5 117 ASN B C 1
ATOM 3231 O O . ASN B 1 117 ? 15.562 8.328 4.043 1 92.5 117 ASN B O 1
ATOM 3235 N N . THR B 1 118 ? 13.648 7.219 3.693 1 91.81 118 THR B N 1
ATOM 3236 C CA . THR B 1 118 ? 14 6.855 2.326 1 91.81 118 THR B CA 1
ATOM 3237 C C . THR B 1 118 ? 14.141 8.102 1.454 1 91.81 118 THR B C 1
ATOM 3239 O O . THR B 1 118 ? 15.102 8.234 0.697 1 91.81 118 THR B O 1
ATOM 3242 N N . ILE B 1 119 ? 13.234 8.992 1.593 1 92.75 119 ILE B N 1
ATOM 3243 C CA . ILE B 1 119 ? 13.219 10.219 0.801 1 92.75 119 ILE B CA 1
ATOM 3244 C C . ILE B 1 119 ? 14.422 11.078 1.163 1 92.75 119 ILE B C 1
ATOM 3246 O O . ILE B 1 119 ? 15.078 11.648 0.284 1 92.75 119 ILE B O 1
ATOM 3250 N N . TRP B 1 120 ? 14.719 11.164 2.396 1 91.62 120 TRP B N 1
ATOM 3251 C CA . TRP B 1 120 ? 15.812 12.023 2.855 1 91.62 120 TRP B CA 1
ATOM 3252 C C . TRP B 1 120 ? 17.125 11.258 2.877 1 91.62 120 TRP B C 1
ATOM 3254 O O . TRP B 1 120 ? 18.156 11.797 3.287 1 91.62 120 TRP B O 1
ATOM 3264 N N . GLU B 1 121 ? 17.062 9.93 2.5 1 88.88 121 GLU B N 1
ATOM 3265 C CA . GLU B 1 121 ? 18.234 9.094 2.285 1 88.88 121 GLU B CA 1
ATOM 3266 C C . GLU B 1 121 ? 18.984 8.859 3.59 1 88.88 121 GLU B C 1
ATOM 3268 O O . GLU B 1 121 ? 20.219 9.008 3.643 1 88.88 121 GLU B O 1
ATOM 3273 N N . VAL B 1 122 ? 18.281 8.633 4.617 1 87.94 122 VAL B N 1
ATOM 3274 C CA . VAL B 1 122 ? 18.844 8.273 5.91 1 87.94 122 VAL B CA 1
ATOM 3275 C C . VAL B 1 122 ? 18.25 6.949 6.387 1 87.94 122 VAL B C 1
ATOM 3277 O O . VAL B 1 122 ? 17.203 6.527 5.906 1 87.94 122 VAL B O 1
ATOM 3280 N N . GLN B 1 123 ? 18.938 6.266 7.207 1 84.44 123 GLN B N 1
ATOM 3281 C CA . GLN B 1 123 ? 18.438 5.035 7.816 1 84.44 123 GLN B CA 1
ATOM 3282 C C . GLN B 1 123 ? 18.984 4.863 9.227 1 84.44 123 GLN B C 1
ATOM 3284 O O . GLN B 1 123 ? 20.078 5.355 9.539 1 84.44 123 GLN B O 1
ATOM 3289 N N . PRO B 1 124 ? 18.172 4.148 10.016 1 81.19 124 PRO B N 1
ATOM 3290 C CA . PRO B 1 124 ? 18.703 3.883 11.352 1 81.19 124 PRO B CA 1
ATOM 3291 C C . PRO B 1 124 ? 19.969 3.018 11.32 1 81.19 124 PRO B C 1
ATOM 3293 O O . PRO B 1 124 ? 20.109 2.178 10.43 1 81.19 124 PRO B O 1
ATOM 3296 N N . LYS B 1 125 ? 20.812 3.336 12.234 1 79.31 125 LYS B N 1
ATOM 3297 C CA . LYS B 1 125 ? 22.031 2.531 12.328 1 79.31 125 LYS B CA 1
ATOM 3298 C C . LYS B 1 125 ? 21.703 1.05 12.477 1 79.31 125 LYS B C 1
ATOM 3300 O O . LYS B 1 125 ? 20.766 0.686 13.195 1 79.31 125 LYS B O 1
ATOM 3305 N N . PRO B 1 126 ? 22.438 0.285 11.758 1 73.25 126 PRO B N 1
ATOM 3306 C CA . PRO B 1 126 ? 22.203 -1.158 11.82 1 73.25 126 PRO B CA 1
ATOM 3307 C C . PRO B 1 126 ? 22.484 -1.748 13.203 1 73.25 126 PRO B C 1
ATOM 3309 O O . PRO B 1 126 ? 23.328 -1.228 13.93 1 73.25 126 PRO B O 1
ATOM 3312 N N . GLY B 1 127 ? 21.797 -2.836 13.641 1 68.31 127 GLY B N 1
ATOM 3313 C CA . GLY B 1 127 ? 22.125 -3.596 14.836 1 68.31 127 GLY B CA 1
ATOM 3314 C C . GLY B 1 127 ? 21.297 -3.201 16.047 1 68.31 127 GLY B C 1
ATOM 3315 O O . GLY B 1 127 ? 21.422 -3.809 17.109 1 68.31 127 GLY B O 1
ATOM 3316 N N . LYS B 1 128 ? 20.672 -2.193 15.945 1 68.81 128 LYS B N 1
ATOM 3317 C CA . LYS B 1 128 ? 19.922 -1.784 17.125 1 68.81 128 LYS B CA 1
ATOM 3318 C C . LYS B 1 128 ? 18.406 -1.891 16.875 1 68.81 128 LYS B C 1
ATOM 3320 O O . LYS B 1 128 ? 17.672 -0.924 17.078 1 68.81 128 LYS B O 1
ATOM 3325 N N . MET B 1 129 ? 18.047 -3.055 16.547 1 71.38 129 MET B N 1
ATOM 3326 C CA . MET B 1 129 ? 16.672 -3.283 16.141 1 71.38 129 MET B CA 1
ATOM 3327 C C . MET B 1 129 ? 15.703 -2.965 17.266 1 71.38 129 MET B C 1
ATOM 3329 O O . MET B 1 129 ? 14.688 -2.293 17.062 1 71.38 129 MET B O 1
ATOM 3333 N N . VAL B 1 130 ? 16.141 -3.395 18.469 1 72.5 130 VAL B N 1
ATOM 3334 C CA . VAL B 1 130 ? 15.258 -3.229 19.609 1 72.5 130 VAL B CA 1
ATOM 3335 C C . VAL B 1 130 ? 15.125 -1.747 19.969 1 72.5 130 VAL B C 1
ATOM 3337 O O . VAL B 1 130 ? 14.023 -1.253 20.203 1 72.5 130 VAL B O 1
ATOM 3340 N N . LYS B 1 131 ? 16.219 -1.073 20 1 75.69 131 LYS B N 1
ATOM 3341 C CA . LYS B 1 131 ? 16.203 0.35 20.328 1 75.69 131 LYS B CA 1
ATOM 3342 C C . LYS B 1 131 ? 15.398 1.141 19.297 1 75.69 131 LYS B C 1
ATOM 3344 O O . LYS B 1 131 ? 14.664 2.066 19.656 1 75.69 131 LYS B O 1
ATOM 3349 N N . ASN B 1 132 ? 15.523 0.682 18.109 1 78.88 132 ASN B N 1
ATOM 3350 C CA . ASN B 1 132 ? 14.797 1.348 17.031 1 78.88 132 ASN B CA 1
ATOM 3351 C C . ASN B 1 132 ? 13.289 1.119 17.156 1 78.88 132 ASN B C 1
ATOM 3353 O O . ASN B 1 132 ? 12.5 2.031 16.906 1 78.88 132 ASN B O 1
ATOM 3357 N N . MET B 1 133 ? 13 -0.031 17.594 1 77.25 133 MET B N 1
ATOM 3358 C CA . MET B 1 133 ? 11.586 -0.356 17.766 1 77.25 133 MET B CA 1
ATOM 3359 C C . MET B 1 133 ? 10.969 0.466 18.891 1 77.25 133 MET B C 1
ATOM 3361 O O . MET B 1 133 ? 9.844 0.959 18.766 1 77.25 133 MET B O 1
ATOM 3365 N N . VAL B 1 134 ? 11.672 0.581 19.953 1 81.44 134 VAL B N 1
ATOM 3366 C CA . VAL B 1 134 ? 11.195 1.344 21.109 1 81.44 134 VAL B CA 1
ATOM 3367 C C . VAL B 1 134 ? 11.062 2.816 20.719 1 81.44 134 VAL B C 1
ATOM 3369 O O . VAL B 1 134 ? 10.078 3.471 21.094 1 81.44 134 VAL B O 1
ATOM 3372 N N . ARG B 1 135 ? 11.992 3.268 20.062 1 82.12 135 ARG B N 1
ATOM 3373 C CA . ARG B 1 135 ? 11.945 4.656 19.609 1 82.12 135 ARG B CA 1
ATOM 3374 C C . ARG B 1 135 ? 10.758 4.898 18.703 1 82.12 135 ARG B C 1
ATOM 3376 O O . ARG B 1 135 ? 10.086 5.93 18.797 1 82.12 135 ARG B O 1
ATOM 3383 N N . GLN B 1 136 ? 10.523 3.994 17.875 1 79.62 136 GLN B N 1
ATOM 3384 C CA . GLN B 1 136 ? 9.414 4.102 16.938 1 79.62 136 GLN B CA 1
ATOM 3385 C C . GLN B 1 136 ? 8.078 4.156 17.672 1 79.62 136 GLN B C 1
ATOM 3387 O O . GLN B 1 136 ? 7.172 4.891 17.266 1 79.62 136 GLN B O 1
ATOM 3392 N N . ARG B 1 137 ? 8.016 3.41 18.656 1 78.44 137 ARG B N 1
ATOM 3393 C CA . ARG B 1 137 ? 6.781 3.4 19.438 1 78.44 137 ARG B CA 1
ATOM 3394 C C . ARG B 1 137 ? 6.574 4.73 20.156 1 78.44 137 ARG B C 1
ATOM 3396 O O . ARG B 1 137 ? 5.461 5.262 20.188 1 78.44 137 ARG B O 1
ATOM 3403 N N . PHE B 1 138 ? 7.613 5.227 20.688 1 83.69 138 PHE B N 1
ATOM 3404 C CA . PHE B 1 138 ? 7.543 6.512 21.359 1 83.69 138 PHE B CA 1
ATOM 3405 C C . PHE B 1 138 ? 7.191 7.629 20.391 1 83.69 138 PHE B C 1
ATOM 3407 O O . PHE B 1 138 ? 6.398 8.516 20.703 1 83.69 138 PHE B O 1
ATOM 3414 N N . LEU B 1 139 ? 7.793 7.562 19.266 1 83.88 139 LEU B N 1
ATOM 3415 C CA . LEU B 1 139 ? 7.52 8.57 18.25 1 83.88 139 LEU B CA 1
ATOM 3416 C C . LEU B 1 139 ? 6.062 8.508 17.812 1 83.88 139 LEU B C 1
ATOM 3418 O O . LEU B 1 139 ? 5.418 9.547 17.625 1 83.88 139 LEU B O 1
ATOM 3422 N N . SER B 1 140 ? 5.656 7.316 17.641 1 80.75 140 SER B N 1
ATOM 3423 C CA . SER B 1 140 ? 4.258 7.133 17.266 1 80.75 140 SER B CA 1
ATOM 3424 C C . SER B 1 140 ? 3.322 7.719 18.328 1 80.75 140 SER B C 1
ATOM 3426 O O . SER B 1 140 ? 2.367 8.422 17.984 1 80.75 140 SER B O 1
ATOM 3428 N N . PHE B 1 141 ? 3.629 7.473 19.469 1 81.06 141 PHE B N 1
ATOM 3429 C CA . PHE B 1 141 ? 2.828 7.996 20.578 1 81.06 141 PHE B CA 1
ATOM 3430 C C . PHE B 1 141 ? 2.889 9.523 20.609 1 81.06 141 PHE B C 1
ATOM 3432 O O . PHE B 1 141 ? 1.869 10.18 20.812 1 81.06 141 PHE B O 1
ATOM 3439 N N . ALA B 1 142 ? 4.023 9.992 20.406 1 84.62 142 ALA B N 1
ATOM 3440 C CA . ALA B 1 142 ? 4.191 11.445 20.406 1 84.62 142 ALA B CA 1
ATOM 3441 C C . ALA B 1 142 ? 3.385 12.086 19.281 1 84.62 142 ALA B C 1
ATOM 3443 O O . ALA B 1 142 ? 2.789 13.148 19.469 1 84.62 142 ALA B O 1
ATOM 3444 N N . MET B 1 143 ? 3.402 11.43 18.172 1 85.75 143 MET B N 1
ATOM 3445 C CA . MET B 1 143 ? 2.662 11.953 17.031 1 85.75 143 MET B CA 1
ATOM 3446 C C . MET B 1 143 ? 1.16 11.914 17.281 1 85.75 143 MET B C 1
ATOM 3448 O O . MET B 1 143 ? 0.444 12.859 16.953 1 85.75 143 MET B O 1
ATOM 3452 N N . VAL B 1 144 ? 0.72 10.891 17.875 1 83.19 144 VAL B N 1
ATOM 3453 C CA . VAL B 1 144 ? -0.696 10.766 18.203 1 83.19 144 VAL B CA 1
ATOM 3454 C C . VAL B 1 144 ? -1.097 11.867 19.188 1 83.19 144 VAL B C 1
ATOM 3456 O O . VAL B 1 144 ? -2.16 12.477 19.047 1 83.19 144 VAL B O 1
ATOM 3459 N N . LEU B 1 145 ? -0.259 12.125 20.125 1 83.56 145 LEU B N 1
ATOM 3460 C CA . LEU B 1 145 ? -0.491 13.188 21.094 1 83.56 145 LEU B CA 1
ATOM 3461 C C . LEU B 1 145 ? -0.5 14.555 20.406 1 83.56 145 LEU B C 1
ATOM 3463 O O . LEU B 1 145 ? -1.323 15.414 20.734 1 83.56 145 LEU B O 1
ATOM 3467 N N . ALA B 1 146 ? 0.423 14.68 19.531 1 84.75 146 ALA B N 1
ATOM 3468 C CA . ALA B 1 146 ? 0.492 15.938 18.797 1 84.75 146 ALA B CA 1
ATOM 3469 C C . ALA B 1 146 ? -0.77 16.156 17.969 1 84.75 146 ALA B C 1
ATOM 3471 O O . ALA B 1 146 ? -1.318 17.266 17.938 1 84.75 146 ALA B O 1
ATOM 3472 N N . ILE B 1 147 ? -1.188 15.18 17.344 1 82.19 147 ILE B N 1
ATOM 3473 C CA . ILE B 1 147 ? -2.406 15.242 16.547 1 82.19 147 ILE B CA 1
ATOM 3474 C C . ILE B 1 147 ? -3.598 15.547 17.453 1 82.19 147 ILE B C 1
ATOM 3476 O O . ILE B 1 147 ? -4.406 16.438 17.141 1 82.19 147 ILE B O 1
ATOM 3480 N N . GLY B 1 148 ? -3.682 14.805 18.484 1 77.62 148 GLY B N 1
ATOM 3481 C CA . GLY B 1 148 ? -4.73 15.078 19.453 1 77.62 148 GLY B CA 1
ATOM 3482 C C . GLY B 1 148 ? -4.711 16.5 19.984 1 77.62 148 GLY B C 1
ATOM 3483 O O . GLY B 1 148 ? -5.754 17.141 20.078 1 77.62 148 GLY B O 1
ATOM 3484 N N . PHE B 1 149 ? -3.551 16.969 20.234 1 82.19 149 PHE B N 1
ATOM 3485 C CA . PHE B 1 149 ? -3.4 18.328 20.734 1 82.19 149 PHE B CA 1
ATOM 3486 C C . PHE B 1 149 ? -3.842 19.344 19.672 1 82.19 149 PHE B C 1
ATOM 3488 O O . PHE B 1 149 ? -4.559 20.297 19.984 1 82.19 149 PHE B O 1
ATOM 3495 N N . LEU B 1 150 ? -3.361 19.156 18.469 1 81.94 150 LEU B N 1
ATOM 3496 C CA . LEU B 1 150 ? -3.736 20.062 17.406 1 81.94 150 LEU B CA 1
ATOM 3497 C C . LEU B 1 150 ? -5.242 20.047 17.172 1 81.94 150 LEU B C 1
ATOM 3499 O O . LEU B 1 150 ? -5.844 21.094 16.891 1 81.94 150 LEU B O 1
ATOM 3503 N N . LEU B 1 151 ? -5.793 18.891 17.312 1 75.38 151 LEU B N 1
ATOM 3504 C CA . LEU B 1 151 ? -7.246 18.781 17.219 1 75.38 151 LEU B CA 1
ATOM 3505 C C . LEU B 1 151 ? -7.918 19.578 18.344 1 75.38 151 LEU B C 1
ATOM 3507 O O . LEU B 1 151 ? -8.898 20.281 18.094 1 75.38 151 LEU B O 1
ATOM 3511 N N . LEU B 1 152 ? -7.449 19.453 19.594 1 79.75 152 LEU B N 1
ATOM 3512 C CA . LEU B 1 152 ? -7.984 20.172 20.734 1 79.75 152 LEU B CA 1
ATOM 3513 C C . LEU B 1 152 ? -7.902 21.688 20.5 1 79.75 152 LEU B C 1
ATOM 3515 O O . LEU B 1 152 ? -8.867 22.406 20.75 1 79.75 152 LEU B O 1
ATOM 3519 N N . VAL B 1 153 ? -6.793 22.062 20.047 1 81.44 153 VAL B N 1
ATOM 3520 C CA . VAL B 1 153 ? -6.594 23.484 19.781 1 81.44 153 VAL B CA 1
ATOM 3521 C C . VAL B 1 153 ? -7.582 23.938 18.703 1 81.44 153 VAL B C 1
ATOM 3523 O O . VAL B 1 153 ? -8.18 25.016 18.828 1 81.44 153 VAL B O 1
ATOM 3526 N N . SER B 1 154 ? -7.703 23.094 17.688 1 76.12 154 SER B N 1
ATOM 3527 C CA . SER B 1 154 ? -8.641 23.406 16.625 1 76.12 154 SER B CA 1
ATOM 3528 C C . SER B 1 154 ? -10.07 23.516 17.156 1 76.12 154 SER B C 1
ATOM 3530 O O . SER B 1 154 ? -10.812 24.422 16.766 1 76.12 154 SER B O 1
ATOM 3532 N N . LEU B 1 155 ? -10.422 22.688 18.016 1 72.25 155 LEU B N 1
ATOM 3533 C CA . LEU B 1 155 ? -11.758 22.672 18.594 1 72.25 155 LEU B CA 1
ATOM 3534 C C . LEU B 1 155 ? -11.992 23.906 19.469 1 72.25 155 LEU B C 1
ATOM 3536 O O . LEU B 1 155 ? -13.062 24.516 19.422 1 72.25 155 LEU B O 1
ATOM 3540 N N . VAL B 1 156 ? -11.094 24.203 20.234 1 77.75 156 VAL B N 1
ATOM 3541 C CA . VAL B 1 156 ? -11.195 25.359 21.125 1 77.75 156 VAL B CA 1
ATOM 3542 C C . VAL B 1 156 ? -11.352 26.641 20.281 1 77.75 156 VAL B C 1
ATOM 3544 O O . VAL B 1 156 ? -12.242 27.438 20.547 1 77.75 156 VAL B O 1
ATOM 3547 N N . ILE B 1 157 ? -10.523 26.734 19.312 1 78.25 157 ILE B N 1
ATOM 3548 C CA . ILE B 1 157 ? -10.57 27.922 18.469 1 78.25 157 ILE B CA 1
ATOM 3549 C C . ILE B 1 157 ? -11.906 27.984 17.734 1 78.25 157 ILE B C 1
ATOM 3551 O O . ILE B 1 157 ? -12.516 29.047 17.625 1 78.25 157 ILE B O 1
ATOM 3555 N N . SER B 1 158 ? -12.289 26.812 17.234 1 71.06 158 SER B N 1
ATOM 3556 C CA . SER B 1 158 ? -13.555 26.75 16.516 1 71.06 158 SER B CA 1
ATOM 3557 C C . SER B 1 158 ? -14.719 27.156 17.422 1 71.06 158 SER B C 1
ATOM 3559 O O . SER B 1 158 ? -15.648 27.844 16.984 1 71.06 158 SER B O 1
ATOM 3561 N N . THR B 1 159 ? -14.688 26.75 18.656 1 71.19 159 THR B N 1
ATOM 3562 C CA . THR B 1 159 ? -15.734 27.047 19.625 1 71.19 159 THR B CA 1
ATOM 3563 C C . THR B 1 159 ? -15.734 28.547 19.969 1 71.19 159 THR B C 1
ATOM 3565 O O . THR B 1 159 ? -16.797 29.172 20.047 1 71.19 159 THR B O 1
ATOM 3568 N N . VAL B 1 160 ? -14.602 29.016 20.172 1 76.31 160 VAL B N 1
ATOM 3569 C CA . VAL B 1 160 ? -14.469 30.438 20.5 1 76.31 160 VAL B CA 1
ATOM 3570 C C . VAL B 1 160 ? -14.961 31.281 19.328 1 76.31 160 VAL B C 1
ATOM 3572 O O . VAL B 1 160 ? -15.688 32.25 19.516 1 76.31 160 VAL B O 1
ATOM 3575 N N . LEU B 1 161 ? -14.531 30.906 18.156 1 74.5 161 LEU B N 1
ATOM 3576 C CA . LEU B 1 161 ? -14.945 31.641 16.969 1 74.5 161 LEU B CA 1
ATOM 3577 C C . LEU B 1 161 ? -16.453 31.562 16.781 1 74.5 161 LEU B C 1
ATOM 3579 O O . LEU B 1 161 ? -17.094 32.562 16.406 1 74.5 161 LEU B O 1
ATOM 3583 N N . ALA B 1 162 ? -16.969 30.422 16.938 1 72.56 162 ALA B N 1
ATOM 3584 C CA . ALA B 1 162 ? -18.406 30.266 16.828 1 72.56 162 ALA B CA 1
ATOM 3585 C C . ALA B 1 162 ? -19.125 31.141 17.844 1 72.56 162 ALA B C 1
ATOM 3587 O O . ALA B 1 162 ? -20.172 31.75 17.531 1 72.56 162 ALA B O 1
ATOM 3588 N N . ALA B 1 163 ? -18.625 31.203 19 1 73.88 163 ALA B N 1
ATOM 3589 C CA . ALA B 1 163 ? -19.219 32.031 20.047 1 73.88 163 ALA B CA 1
ATOM 3590 C C . ALA B 1 163 ? -19.141 33.5 19.688 1 73.88 163 ALA B C 1
ATOM 3592 O O . ALA B 1 163 ? -20.094 34.25 19.906 1 73.88 163 ALA B O 1
ATOM 3593 N N . LEU B 1 164 ? -18.062 33.844 19.109 1 75.06 164 LEU B N 1
ATOM 3594 C CA . LEU B 1 164 ? -17.859 35.25 18.719 1 75.06 164 LEU B CA 1
ATOM 3595 C C . LEU B 1 164 ? -18.812 35.625 17.578 1 75.06 164 LEU B C 1
ATOM 3597 O O . LEU B 1 164 ? -19.359 36.719 17.562 1 75.06 164 LEU B O 1
ATOM 3601 N N . VAL B 1 165 ? -18.938 34.75 16.578 1 74.12 165 VAL B N 1
ATOM 3602 C CA . VAL B 1 165 ? -19.844 35 15.461 1 74.12 165 VAL B CA 1
ATOM 3603 C C . VAL B 1 165 ? -21.266 35.125 15.969 1 74.12 165 VAL B C 1
ATOM 3605 O O . VAL B 1 165 ? -22.016 36 15.531 1 74.12 165 VAL B O 1
ATOM 3608 N N . ASN B 1 166 ? -21.594 34.219 16.812 1 72.5 166 ASN B N 1
ATOM 3609 C CA . ASN B 1 166 ? -22.938 34.281 17.375 1 72.5 166 ASN B CA 1
ATOM 3610 C C . ASN B 1 166 ? -23.156 35.562 18.156 1 72.5 166 ASN B C 1
ATOM 3612 O O . ASN B 1 166 ? -24.266 36.125 18.125 1 72.5 166 ASN B O 1
ATOM 3616 N N . TYR B 1 167 ? -22.172 35.938 18.719 1 71.5 167 TYR B N 1
ATOM 3617 C CA . TYR B 1 167 ? -22.281 37.188 19.484 1 71.5 167 TYR B CA 1
ATOM 3618 C C . TYR B 1 167 ? -22.359 38.406 18.578 1 71.5 167 TYR B C 1
ATOM 3620 O O . TYR B 1 167 ? -23.125 39.312 18.812 1 71.5 167 TYR B O 1
ATOM 3628 N N . PHE B 1 168 ? -21.578 38.312 17.484 1 65.75 168 PHE B N 1
ATOM 3629 C CA . PHE B 1 168 ? -21.5 39.5 16.625 1 65.75 168 PHE B CA 1
ATOM 3630 C C . PHE B 1 168 ? -22.469 39.375 15.461 1 65.75 168 PHE B C 1
ATOM 3632 O O . PHE B 1 168 ? -22.641 40.312 14.688 1 65.75 168 PHE B O 1
ATOM 3639 N N . GLN B 1 169 ? -22.875 38.125 15.023 1 63.88 169 GLN B N 1
ATOM 3640 C CA . GLN B 1 169 ? -23.781 37.906 13.898 1 63.88 169 GLN B CA 1
ATOM 3641 C C . GLN B 1 169 ? -24.875 38.969 13.859 1 63.88 169 GLN B C 1
ATOM 3643 O O . GLN B 1 169 ? -25.297 39.406 12.781 1 63.88 169 GLN B O 1
ATOM 3648 N N . ASN B 1 170 ? -25.359 39.406 14.93 1 61.56 170 ASN B N 1
ATOM 3649 C CA . ASN B 1 170 ? -26.406 40.406 14.922 1 61.56 170 ASN B CA 1
ATOM 3650 C C . ASN B 1 170 ? -25.844 41.781 14.625 1 61.56 170 ASN B C 1
ATOM 3652 O O . ASN B 1 170 ? -26.594 42.719 14.297 1 61.56 170 ASN B O 1
ATOM 3656 N N . LEU B 1 171 ? -24.656 41.969 14.812 1 55.94 171 LEU B N 1
ATOM 3657 C CA . LEU B 1 171 ? -24.156 43.312 14.734 1 55.94 171 LEU B CA 1
ATOM 3658 C C . LEU B 1 171 ? -23.547 43.594 13.367 1 55.94 171 LEU B C 1
ATOM 3660 O O . LEU B 1 171 ? -23.438 44.781 12.961 1 55.94 171 LEU B O 1
ATOM 3664 N N . LEU B 1 172 ? -22.875 42.812 12.57 1 57.94 172 LEU B N 1
ATOM 3665 C CA . LEU B 1 172 ? -22.172 43.188 11.352 1 57.94 172 LEU B CA 1
ATOM 3666 C C . LEU B 1 172 ? -22.531 42.219 10.219 1 57.94 172 LEU B C 1
ATOM 3668 O O . LEU B 1 172 ? -22.422 41 10.367 1 57.94 172 LEU B O 1
ATOM 3672 N N . PRO B 1 173 ? -23.172 42.688 9.148 1 57.16 173 PRO B N 1
ATOM 3673 C CA . PRO B 1 173 ? -23.391 42.062 7.844 1 57.16 173 PRO B CA 1
ATOM 3674 C C . PRO B 1 173 ? -22.078 41.656 7.172 1 57.16 173 PRO B C 1
ATOM 3676 O O . PRO B 1 173 ? -21.094 42.375 7.219 1 57.16 173 PRO B O 1
ATOM 3679 N N . GLY B 1 174 ? -21.609 40.281 7.027 1 62.06 174 GLY B N 1
ATOM 3680 C CA . GLY B 1 174 ? -20.375 39.844 6.379 1 62.06 174 GLY B CA 1
ATOM 3681 C C . GLY B 1 174 ? -19.5 38.969 7.266 1 62.06 174 GLY B C 1
ATOM 3682 O O . GLY B 1 174 ? -18.422 38.562 6.863 1 62.06 174 GLY B O 1
ATOM 3683 N N . VAL B 1 175 ? -20.016 38.938 8.383 1 63.47 175 VAL B N 1
ATOM 3684 C CA . VAL B 1 175 ? -19.312 38.188 9.414 1 63.47 175 VAL B CA 1
ATOM 3685 C C . VAL B 1 175 ? -19.078 36.75 8.93 1 63.47 175 VAL B C 1
ATOM 3687 O O . VAL B 1 175 ? -18.047 36.156 9.242 1 63.47 175 VAL B O 1
ATOM 3690 N N . ASP B 1 176 ? -19.953 36.375 7.984 1 71.56 176 ASP B N 1
ATOM 3691 C CA . ASP B 1 176 ? -19.812 35.031 7.48 1 71.56 176 ASP B CA 1
ATOM 3692 C C . ASP B 1 176 ? -18.547 34.875 6.641 1 71.56 176 ASP B C 1
ATOM 3694 O O . ASP B 1 176 ? -17.844 33.844 6.734 1 71.56 176 ASP B O 1
ATOM 3698 N N . PHE B 1 177 ? -18.344 35.906 5.832 1 76.44 177 PHE B N 1
ATOM 3699 C CA . PHE B 1 177 ? -17.156 35.875 4.984 1 76.44 177 PHE B CA 1
ATOM 3700 C C . PHE B 1 177 ? -15.883 35.875 5.828 1 76.44 177 PHE B C 1
ATOM 3702 O O . PHE B 1 177 ? -14.938 35.156 5.547 1 76.44 177 PHE B O 1
ATOM 3709 N N . VAL B 1 178 ? -15.859 36.781 6.816 1 77.06 178 VAL B N 1
ATOM 3710 C CA . VAL B 1 178 ? -14.711 36.875 7.703 1 77.06 178 VAL B CA 1
ATOM 3711 C C . VAL B 1 178 ? -14.492 35.531 8.422 1 77.06 178 VAL B C 1
ATOM 3713 O O . VAL B 1 178 ? -13.352 35.094 8.578 1 77.06 178 VAL B O 1
ATOM 3716 N N . TRP B 1 179 ? -15.594 34.906 8.633 1 75.06 179 TRP B N 1
ATOM 3717 C CA . TRP B 1 179 ? -15.539 33.625 9.305 1 75.06 179 TRP B CA 1
ATOM 3718 C C . TRP B 1 179 ? -14.906 32.562 8.406 1 75.06 179 TRP B C 1
ATOM 3720 O O . TRP B 1 179 ? -14.117 31.734 8.875 1 75.06 179 TRP B O 1
ATOM 3730 N N . GLN B 1 180 ? -15.258 32.625 7.277 1 77.88 180 GLN B N 1
ATOM 3731 C CA . GLN B 1 180 ? -14.711 31.656 6.316 1 77.88 180 GLN B CA 1
ATOM 3732 C C . GLN B 1 180 ? -13.203 31.844 6.156 1 77.88 180 GLN B C 1
ATOM 3734 O O . GLN B 1 180 ? -12.461 30.859 6.062 1 77.88 180 GLN B O 1
ATOM 3739 N N . ILE B 1 181 ? -12.805 33.031 6.203 1 84.06 181 ILE B N 1
ATOM 3740 C CA . ILE B 1 181 ? -11.383 33.312 6.039 1 84.06 181 ILE B CA 1
ATOM 3741 C C . ILE B 1 181 ? -10.617 32.875 7.281 1 84.06 181 ILE B C 1
ATOM 3743 O O . ILE B 1 181 ? -9.539 32.281 7.176 1 84.06 181 ILE B O 1
ATOM 3747 N N . ILE B 1 182 ? -11.172 33.188 8.414 1 82.69 182 ILE B N 1
ATOM 3748 C CA . ILE B 1 182 ? -10.516 32.812 9.664 1 82.69 182 ILE B CA 1
ATOM 3749 C C . ILE B 1 182 ? -10.406 31.297 9.766 1 82.69 182 ILE B C 1
ATOM 3751 O O . ILE B 1 182 ? -9.367 30.766 10.156 1 82.69 182 ILE B O 1
ATOM 3755 N N . ASN B 1 183 ? -11.453 30.594 9.367 1 77.19 183 ASN B N 1
ATOM 3756 C CA . ASN B 1 183 ? -11.438 29.141 9.398 1 77.19 183 ASN B CA 1
ATOM 3757 C C . ASN B 1 183 ? -10.398 28.562 8.438 1 77.19 183 ASN B C 1
ATOM 3759 O O . ASN B 1 183 ? -9.734 27.578 8.75 1 77.19 183 ASN B O 1
ATOM 3763 N N . PHE B 1 184 ? -10.273 29.172 7.387 1 82.62 184 PHE B N 1
ATOM 3764 C CA . PHE B 1 184 ? -9.297 28.734 6.398 1 82.62 184 PHE B CA 1
ATOM 3765 C C . PHE B 1 184 ? -7.875 28.938 6.922 1 82.62 184 PHE B C 1
ATOM 3767 O O . PHE B 1 184 ? -7.035 28.047 6.809 1 82.62 184 PHE B O 1
ATOM 3774 N N . ILE B 1 185 ? -7.645 30.078 7.496 1 88.12 185 ILE B N 1
ATOM 3775 C CA . ILE B 1 185 ? -6.316 30.406 8.008 1 88.12 185 ILE B CA 1
ATOM 3776 C C . ILE B 1 185 ? -5.973 29.469 9.172 1 88.12 185 ILE B C 1
ATOM 3778 O O . ILE B 1 185 ? -4.848 28.969 9.258 1 88.12 185 ILE B O 1
ATOM 3782 N N . LEU B 1 186 ? -6.922 29.281 9.977 1 84.25 186 LEU B N 1
ATOM 3783 C CA . LEU B 1 186 ? -6.707 28.391 11.117 1 84.25 186 LEU B CA 1
ATOM 3784 C C . LEU B 1 186 ? -6.395 26.984 10.656 1 84.25 186 LEU B C 1
ATOM 3786 O O . LEU B 1 186 ? -5.469 26.344 11.156 1 84.25 186 LEU B O 1
ATOM 3790 N N . GLY B 1 187 ? -7.211 26.484 9.734 1 84.75 187 GLY B N 1
ATOM 3791 C CA . GLY B 1 187 ? -6.957 25.172 9.172 1 84.75 187 GLY B CA 1
ATOM 3792 C C . GLY B 1 187 ? -5.586 25.062 8.531 1 84.75 187 GLY B C 1
ATOM 3793 O O . GLY B 1 187 ? -4.891 24.062 8.719 1 84.75 187 GLY B O 1
ATOM 3794 N N . PHE B 1 188 ? -5.254 26.109 7.871 1 90.31 188 PHE B N 1
ATOM 3795 C CA . PHE B 1 188 ? -3.971 26.141 7.184 1 90.31 188 PHE B CA 1
ATOM 3796 C C . PHE B 1 188 ? -2.82 26.109 8.18 1 90.31 188 PHE B C 1
ATOM 3798 O O . PHE B 1 188 ? -1.853 25.375 7.996 1 90.31 188 PHE B O 1
ATOM 3805 N N . VAL B 1 189 ? -2.924 26.891 9.211 1 92 189 VAL B N 1
ATOM 3806 C CA . VAL B 1 189 ? -1.871 26.969 10.219 1 92 189 VAL B CA 1
ATOM 3807 C C . VAL B 1 189 ? -1.75 25.641 10.945 1 92 189 VAL B C 1
ATOM 3809 O O . VAL B 1 189 ? -0.643 25.156 11.18 1 92 189 VAL B O 1
ATOM 3812 N N . ILE B 1 190 ? -2.836 25.047 11.242 1 87.69 190 ILE B N 1
ATOM 3813 C CA . ILE B 1 190 ? -2.842 23.781 11.969 1 87.69 190 ILE B CA 1
ATOM 3814 C C . ILE B 1 190 ? -2.207 22.688 11.109 1 87.69 190 ILE B C 1
ATOM 3816 O O . ILE B 1 190 ? -1.364 21.922 11.586 1 87.69 190 ILE B O 1
ATOM 3820 N N . THR B 1 191 ? -2.596 22.625 9.867 1 90.62 191 THR B N 1
ATOM 3821 C CA . THR B 1 191 ? -2.049 21.609 8.977 1 90.62 191 THR B CA 1
ATOM 3822 C C . THR B 1 191 ? -0.563 21.844 8.727 1 90.62 191 THR B C 1
ATOM 3824 O O . THR B 1 191 ? 0.216 20.891 8.625 1 90.62 191 THR B O 1
ATOM 3827 N N . THR B 1 192 ? -0.22 23.125 8.625 1 94.88 192 THR B N 1
ATOM 3828 C CA . THR B 1 192 ? 1.19 23.453 8.438 1 94.88 192 THR B CA 1
ATOM 3829 C C . THR B 1 192 ? 2.014 22.984 9.641 1 94.88 192 THR B C 1
ATOM 3831 O O . THR B 1 192 ? 3.102 22.438 9.477 1 94.88 192 THR B O 1
ATOM 3834 N N . LEU B 1 193 ? 1.478 23.219 10.789 1 93.5 193 LEU B N 1
ATOM 3835 C CA . LEU B 1 193 ? 2.164 22.797 12.008 1 93.5 193 LEU B CA 1
ATOM 3836 C C . LEU B 1 193 ? 2.248 21.266 12.07 1 93.5 193 LEU B C 1
ATOM 3838 O O . LEU B 1 193 ? 3.268 20.719 12.492 1 93.5 193 LEU B O 1
ATOM 3842 N N . LEU B 1 194 ? 1.237 20.641 11.672 1 91.75 194 LEU B N 1
ATOM 3843 C CA . LEU B 1 194 ? 1.217 19.188 11.688 1 91.75 194 LEU B CA 1
ATOM 3844 C C . LEU B 1 194 ? 2.262 18.609 10.727 1 91.75 194 LEU B C 1
ATOM 3846 O O . LEU B 1 194 ? 3.045 17.75 11.109 1 91.75 194 LEU B O 1
ATOM 3850 N N . PHE B 1 195 ? 2.215 19.078 9.445 1 95.38 195 PHE B N 1
ATOM 3851 C CA . PHE B 1 195 ? 3.195 18.609 8.477 1 95.38 195 PHE B CA 1
ATOM 3852 C C . PHE B 1 195 ? 4.609 18.984 8.906 1 95.38 195 PHE B C 1
ATOM 3854 O O . PHE B 1 195 ? 5.551 18.219 8.688 1 95.38 195 PHE B O 1
ATOM 3861 N N . GLY B 1 196 ? 4.734 20.188 9.477 1 94.81 196 GLY B N 1
ATOM 3862 C CA . GLY B 1 196 ? 6.027 20.578 10.008 1 94.81 196 GLY B CA 1
ATOM 3863 C C . GLY B 1 196 ? 6.539 19.641 11.086 1 94.81 196 GLY B C 1
ATOM 3864 O O . GLY B 1 196 ? 7.719 19.266 11.078 1 94.81 196 GLY B O 1
ATOM 3865 N N . LEU B 1 197 ? 5.691 19.25 11.992 1 93.06 197 LEU B N 1
ATOM 3866 C CA . LEU B 1 197 ? 6.066 18.312 13.047 1 93.06 197 LEU B CA 1
ATOM 3867 C C . LEU B 1 197 ? 6.449 16.969 12.453 1 93.06 197 LEU B C 1
ATOM 3869 O O . LEU B 1 197 ? 7.387 16.312 12.922 1 93.06 197 LEU B O 1
ATOM 3873 N N . ILE B 1 198 ? 5.734 16.531 11.477 1 94.31 198 ILE B N 1
ATOM 3874 C CA . ILE B 1 198 ? 6.02 15.258 10.82 1 94.31 198 ILE B CA 1
ATOM 3875 C C . ILE B 1 198 ? 7.41 15.297 10.195 1 94.31 198 ILE B C 1
ATOM 3877 O O . ILE B 1 198 ? 8.211 14.383 10.391 1 94.31 198 ILE B O 1
ATOM 3881 N N . PHE B 1 199 ? 7.711 16.406 9.516 1 94.25 199 PHE B N 1
ATOM 3882 C CA . PHE B 1 199 ? 8.992 16.531 8.836 1 94.25 199 PHE B CA 1
ATOM 3883 C C . PHE B 1 199 ? 10.133 16.672 9.844 1 94.25 199 PHE B C 1
ATOM 3885 O O . PHE B 1 199 ? 11.25 16.219 9.586 1 94.25 199 PHE B O 1
ATOM 3892 N N . LYS B 1 200 ? 9.852 17.297 10.914 1 92.38 200 LYS B N 1
ATOM 3893 C CA . LYS B 1 200 ? 10.898 17.656 11.867 1 92.38 200 LYS B CA 1
ATOM 3894 C C . LYS B 1 200 ? 11.219 16.484 12.797 1 92.38 200 LYS B C 1
ATOM 3896 O O . LYS B 1 200 ? 12.383 16.266 13.148 1 92.38 200 LYS B O 1
ATOM 3901 N N . VAL B 1 201 ? 10.242 15.758 13.133 1 89.69 201 VAL B N 1
ATOM 3902 C CA . VAL B 1 201 ? 10.391 14.859 14.273 1 89.69 201 VAL B CA 1
ATOM 3903 C C . VAL B 1 201 ? 10.5 13.422 13.781 1 89.69 201 VAL B C 1
ATOM 3905 O O . VAL B 1 201 ? 11.25 12.617 14.352 1 89.69 201 VAL B O 1
ATOM 3908 N N . LEU B 1 202 ? 9.828 13.016 12.766 1 90.19 202 LEU B N 1
ATOM 3909 C CA . LEU B 1 202 ? 9.688 11.602 12.414 1 90.19 202 LEU B CA 1
ATOM 3910 C C . LEU B 1 202 ? 10.961 11.078 11.766 1 90.19 202 LEU B C 1
ATOM 3912 O O . LEU B 1 202 ? 11.445 10 12.117 1 90.19 202 LEU B O 1
ATOM 3916 N N . PRO B 1 203 ? 11.461 11.789 10.812 1 91.25 203 PRO B N 1
ATOM 3917 C CA . PRO B 1 203 ? 12.641 11.234 10.141 1 91.25 203 PRO B CA 1
ATOM 3918 C C . PRO B 1 203 ? 13.867 11.172 11.055 1 91.25 203 PRO B C 1
ATOM 3920 O O . PRO B 1 203 ? 13.992 11.977 11.984 1 91.25 203 PRO B O 1
ATOM 3923 N N . ASP B 1 204 ? 14.711 10.227 10.734 1 89.75 204 ASP B N 1
ATOM 3924 C CA . ASP B 1 204 ? 15.977 10.102 11.453 1 89.75 204 ASP B CA 1
ATOM 3925 C C . ASP B 1 204 ? 17.016 11.086 10.906 1 89.75 204 ASP B C 1
ATOM 3927 O O . ASP B 1 204 ? 18.125 10.688 10.555 1 89.75 204 ASP B O 1
ATOM 3931 N N . ALA B 1 205 ? 16.641 12.281 10.82 1 89.31 205 ALA B N 1
ATOM 3932 C CA . ALA B 1 205 ? 17.484 13.344 10.273 1 89.31 205 ALA B CA 1
ATOM 3933 C C . ALA B 1 205 ? 17.328 14.633 11.07 1 89.31 205 ALA B C 1
ATOM 3935 O O . ALA B 1 205 ? 16.281 14.852 11.703 1 89.31 205 ALA B O 1
ATOM 3936 N N . LYS B 1 206 ? 18.344 15.422 11.023 1 88.88 206 LYS B N 1
ATOM 3937 C CA . LYS B 1 206 ? 18.312 16.75 11.625 1 88.88 206 LYS B CA 1
ATOM 3938 C C . LYS B 1 206 ? 18.094 17.828 10.57 1 88.88 206 LYS B C 1
ATOM 3940 O O . LYS B 1 206 ? 18.844 17.922 9.594 1 88.88 206 LYS B O 1
ATOM 3945 N N . ILE B 1 207 ? 17.094 18.547 10.766 1 88.25 207 ILE B N 1
ATOM 3946 C CA . ILE B 1 207 ? 16.781 19.641 9.852 1 88.25 20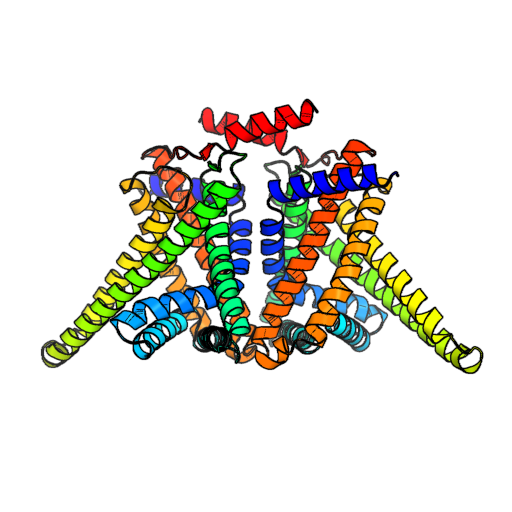7 ILE B CA 1
ATOM 3947 C C . ILE B 1 207 ? 16.312 20.859 10.656 1 88.25 207 ILE B C 1
ATOM 3949 O O . ILE B 1 207 ? 15.695 20.703 11.719 1 88.25 207 ILE B O 1
ATOM 3953 N N . VAL B 1 208 ? 16.609 22.016 10.188 1 91.25 208 VAL B N 1
ATOM 3954 C CA . VAL B 1 208 ? 16.266 23.234 10.906 1 91.25 208 VAL B CA 1
ATOM 3955 C C . VAL B 1 208 ? 14.812 23.594 10.656 1 91.25 208 VAL B C 1
ATOM 3957 O O . VAL B 1 208 ? 14.266 23.312 9.586 1 91.25 208 VAL B O 1
ATOM 3960 N N . TRP B 1 209 ? 14.188 24.266 11.562 1 92.44 209 TRP B N 1
ATOM 3961 C CA . TRP B 1 209 ? 12.766 24.578 11.523 1 92.44 209 TRP B CA 1
ATOM 3962 C C . TRP B 1 209 ? 12.438 25.516 10.367 1 92.44 209 TRP B C 1
ATOM 3964 O O . TRP B 1 209 ? 11.367 25.422 9.766 1 92.44 209 TRP B O 1
ATOM 3974 N N . LYS B 1 210 ? 13.328 26.359 10.047 1 91.56 210 LYS B N 1
ATOM 3975 C CA . LYS B 1 210 ? 13.07 27.312 8.984 1 91.56 210 LYS B CA 1
ATOM 3976 C C . LYS B 1 210 ? 12.812 26.609 7.656 1 91.56 210 LYS B C 1
ATOM 3978 O O . LYS B 1 210 ? 11.883 26.953 6.93 1 91.56 210 LYS B O 1
ATOM 3983 N N . ASP B 1 211 ? 13.633 25.641 7.371 1 91.81 211 ASP B N 1
ATOM 3984 C CA . ASP B 1 211 ? 13.484 24.875 6.133 1 91.81 211 ASP B CA 1
ATOM 3985 C C . ASP B 1 211 ? 12.242 24 6.18 1 91.81 211 ASP B C 1
ATOM 3987 O O . ASP B 1 211 ? 11.531 23.859 5.184 1 91.81 211 ASP B O 1
ATOM 3991 N N . VAL B 1 212 ? 12.008 23.453 7.336 1 93.62 212 VAL B N 1
ATOM 3992 C CA . VAL B 1 212 ? 10.875 22.547 7.535 1 93.62 212 VAL B CA 1
ATOM 3993 C C . VAL B 1 212 ? 9.57 23.312 7.336 1 93.62 212 VAL B C 1
ATOM 3995 O O . VAL B 1 212 ? 8.641 22.797 6.707 1 93.62 212 VAL B O 1
ATOM 3998 N N . LEU B 1 213 ? 9.516 24.531 7.801 1 94.12 213 LEU B N 1
ATOM 3999 C CA . LEU B 1 213 ? 8.273 25.297 7.754 1 94.12 213 LEU B CA 1
ATOM 4000 C C . LEU B 1 213 ? 7.941 25.703 6.324 1 94.12 213 LEU B C 1
ATOM 4002 O O . LEU B 1 213 ? 6.77 25.797 5.957 1 94.12 213 LEU B O 1
ATOM 4006 N N . ILE B 1 214 ? 8.953 25.938 5.555 1 92.12 214 ILE B N 1
ATOM 4007 C CA . ILE B 1 214 ? 8.727 26.266 4.152 1 92.12 214 ILE B CA 1
ATOM 4008 C C . ILE B 1 214 ? 8.125 25.047 3.434 1 92.12 214 ILE B C 1
ATOM 4010 O O . ILE B 1 214 ? 7.145 25.188 2.701 1 92.12 214 ILE B O 1
ATOM 4014 N N . GLY B 1 215 ? 8.734 23.906 3.678 1 93.38 215 GLY B N 1
ATOM 4015 C CA . GLY B 1 215 ? 8.195 22.688 3.096 1 93.38 215 GLY B CA 1
ATOM 4016 C C . GLY B 1 215 ? 6.809 22.359 3.6 1 93.38 215 GLY B C 1
ATOM 4017 O O . GLY B 1 215 ? 5.941 21.953 2.82 1 93.38 215 GLY B O 1
ATOM 4018 N N . ALA B 1 216 ? 6.613 22.594 4.836 1 96.5 216 ALA B N 1
ATOM 4019 C CA . ALA B 1 216 ? 5.32 22.297 5.453 1 96.5 216 ALA B CA 1
ATOM 4020 C C . ALA B 1 216 ? 4.23 23.219 4.91 1 96.5 216 ALA B C 1
ATOM 4022 O O . ALA B 1 216 ? 3.094 22.797 4.703 1 96.5 216 ALA B O 1
ATOM 4023 N N . ALA B 1 217 ? 4.59 24.453 4.66 1 95.5 217 ALA B N 1
ATOM 4024 C CA . ALA B 1 217 ? 3.631 25.422 4.133 1 95.5 217 ALA B CA 1
ATOM 4025 C C . ALA B 1 217 ? 3.193 25.047 2.721 1 95.5 217 ALA B C 1
ATOM 4027 O O . ALA B 1 217 ? 2.006 25.109 2.395 1 95.5 217 ALA B O 1
ATOM 4028 N N . ILE B 1 218 ? 4.137 24.641 1.965 1 93.38 218 ILE B N 1
ATOM 4029 C CA . ILE B 1 218 ? 3.816 24.234 0.599 1 93.38 218 ILE B CA 1
ATOM 4030 C C . ILE B 1 218 ? 2.961 22.969 0.62 1 93.38 218 ILE B C 1
ATOM 4032 O O . ILE B 1 218 ? 2.029 22.844 -0.176 1 93.38 218 ILE B O 1
ATOM 4036 N N . THR B 1 219 ? 3.336 22.078 1.474 1 94.81 219 THR B N 1
ATOM 4037 C CA . THR B 1 219 ? 2.562 20.859 1.615 1 94.81 219 THR B CA 1
ATOM 4038 C C . THR B 1 219 ? 1.127 21.172 2.029 1 94.81 219 THR B C 1
ATOM 4040 O O . THR B 1 219 ? 0.182 20.578 1.492 1 94.81 219 THR B O 1
ATOM 4043 N N . SER B 1 220 ? 1.016 22.094 2.941 1 94.75 220 SER B N 1
ATOM 4044 C CA . SER B 1 220 ? -0.306 22.5 3.416 1 94.75 220 SER B CA 1
ATOM 4045 C C . SER B 1 220 ? -1.119 23.156 2.307 1 94.75 220 SER B C 1
ATOM 4047 O O . SER B 1 220 ? -2.334 22.969 2.225 1 94.75 220 SER B O 1
ATOM 4049 N N . LEU B 1 221 ? -0.503 23.922 1.52 1 93.06 221 LEU B N 1
ATOM 4050 C CA . LEU B 1 221 ? -1.173 24.547 0.388 1 93.06 221 LEU B CA 1
ATOM 4051 C C . LEU B 1 221 ? -1.681 23.5 -0.598 1 93.06 221 LEU B C 1
ATOM 4053 O O . LEU B 1 221 ? -2.824 23.578 -1.054 1 93.06 221 LEU B O 1
ATOM 4057 N N . LEU B 1 222 ? -0.788 22.578 -0.943 1 91.75 222 LEU B N 1
ATOM 4058 C CA . LEU B 1 222 ? -1.176 21.516 -1.85 1 91.75 222 LEU B CA 1
ATOM 4059 C C . LEU B 1 222 ? -2.299 20.672 -1.248 1 91.75 222 LEU B C 1
ATOM 4061 O O . LEU B 1 222 ? -3.199 20.234 -1.964 1 91.75 222 LEU B O 1
ATOM 4065 N N . PHE B 1 223 ? -2.189 20.453 0.019 1 91.19 223 PHE B N 1
ATOM 4066 C CA . PHE B 1 223 ? -3.223 19.703 0.725 1 91.19 223 PHE B CA 1
ATOM 4067 C C . PHE B 1 223 ? -4.562 20.422 0.65 1 91.19 223 PHE B C 1
ATOM 4069 O O . PHE B 1 223 ? -5.598 19.797 0.421 1 91.19 223 PHE B O 1
ATOM 4076 N N . SER B 1 224 ? -4.551 21.688 0.924 1 87.94 224 SER B N 1
ATOM 4077 C CA . SER B 1 224 ? -5.773 22.484 0.865 1 87.94 224 SER B CA 1
ATOM 4078 C C . SER B 1 224 ? -6.395 22.438 -0.527 1 87.94 224 SER B C 1
ATOM 4080 O O . SER B 1 224 ? -7.617 22.375 -0.665 1 87.94 224 SER B O 1
ATOM 4082 N N . LEU B 1 225 ? -5.57 22.453 -1.491 1 84.81 225 LEU B N 1
ATOM 4083 C CA . LEU B 1 225 ? -6.051 22.344 -2.863 1 84.81 225 LEU B CA 1
ATOM 4084 C C . LEU B 1 225 ? -6.652 20.969 -3.125 1 84.81 225 LEU B C 1
ATOM 4086 O O . LEU B 1 225 ? -7.652 20.844 -3.834 1 84.81 225 LEU B O 1
ATOM 4090 N N . GLY B 1 226 ? -5.988 19.969 -2.604 1 79.44 226 GLY B N 1
ATOM 4091 C CA . GLY B 1 226 ? -6.512 18.625 -2.736 1 79.44 226 GLY B CA 1
ATOM 4092 C C . GLY B 1 226 ? -7.848 18.438 -2.047 1 79.44 226 GLY B C 1
ATOM 4093 O O . GLY B 1 226 ? -8.742 17.781 -2.584 1 79.44 226 GLY B O 1
ATOM 4094 N N . ARG B 1 227 ? -7.906 18.938 -0.873 1 80.56 227 ARG B N 1
ATOM 4095 C CA . ARG B 1 227 ? -9.164 18.875 -0.137 1 80.56 227 ARG B CA 1
ATOM 4096 C C . ARG B 1 227 ? -10.305 19.484 -0.942 1 80.56 227 ARG B C 1
ATOM 4098 O O . ARG B 1 227 ? -11.422 18.969 -0.945 1 80.56 227 ARG B O 1
ATOM 4105 N N . TYR B 1 228 ? -10.031 20.547 -1.533 1 76.94 228 TYR B N 1
ATOM 4106 C CA . TYR B 1 228 ? -11.031 21.219 -2.354 1 76.94 228 TYR B CA 1
ATOM 4107 C C . TYR B 1 228 ? -11.383 20.391 -3.58 1 76.94 228 TYR B C 1
ATOM 4109 O O . TYR B 1 228 ? -12.555 20.234 -3.922 1 76.94 228 TYR B O 1
ATOM 4117 N N . ALA B 1 229 ? -10.414 19.797 -4.191 1 76.88 229 ALA B N 1
ATOM 4118 C CA . ALA B 1 229 ? -10.617 19 -5.395 1 76.88 229 ALA B CA 1
ATOM 4119 C C . ALA B 1 229 ? -11.391 17.719 -5.082 1 76.88 229 ALA B C 1
ATOM 4121 O O . ALA B 1 229 ? -12.352 17.391 -5.777 1 76.88 229 ALA B O 1
ATOM 4122 N N . LEU B 1 230 ? -10.977 17.062 -4.062 1 73.06 230 LEU B N 1
ATOM 4123 C CA . LEU B 1 230 ? -11.625 15.805 -3.725 1 73.06 230 LEU B CA 1
ATOM 4124 C C . LEU B 1 230 ? -13.008 16.047 -3.119 1 73.06 230 LEU B C 1
ATOM 4126 O O . LEU B 1 230 ? -13.93 15.266 -3.336 1 73.06 230 LEU B O 1
ATOM 4130 N N . GLY B 1 231 ? -13.102 17.125 -2.328 1 67.62 231 GLY B N 1
ATOM 4131 C CA . GLY B 1 231 ? -14.406 17.484 -1.797 1 67.62 231 GLY B CA 1
ATOM 4132 C C . GLY B 1 231 ? -15.445 17.703 -2.875 1 67.62 231 GLY B C 1
ATOM 4133 O O . GLY B 1 231 ? -16.578 17.25 -2.758 1 67.62 231 GLY B O 1
ATOM 4134 N N . HIS B 1 232 ? -15.008 18.297 -3.814 1 66.88 232 HIS B N 1
ATOM 4135 C CA . HIS B 1 232 ? -15.914 18.531 -4.934 1 66.88 232 HIS B CA 1
ATOM 4136 C C . HIS B 1 232 ? -16.219 17.25 -5.688 1 66.88 232 HIS B C 1
ATOM 4138 O O . HIS B 1 232 ? -17.344 17.047 -6.145 1 66.88 232 HIS B O 1
ATOM 4144 N N . TYR B 1 233 ? -15.273 16.453 -5.773 1 64.31 233 TYR B N 1
ATOM 4145 C CA . TYR B 1 233 ? -15.469 15.195 -6.469 1 64.31 233 TYR B CA 1
ATOM 4146 C C . TYR B 1 233 ? -16.375 14.266 -5.664 1 64.31 233 TYR B C 1
ATOM 4148 O O . TYR B 1 233 ? -17.281 13.641 -6.219 1 64.31 233 TYR B O 1
ATOM 4156 N N . LEU B 1 234 ? -16.078 14.125 -4.438 1 62.78 234 LEU B N 1
ATOM 4157 C CA . LEU B 1 234 ? -16.844 13.227 -3.582 1 62.78 234 LEU B CA 1
ATOM 4158 C C . LEU B 1 234 ? -18.234 13.789 -3.299 1 62.78 234 LEU B C 1
ATOM 4160 O O . LEU B 1 234 ? -19.188 13.039 -3.061 1 62.78 234 LEU B O 1
ATOM 4164 N N . GLY B 1 235 ? -18.234 15 -3.098 1 57.25 235 GLY B N 1
ATOM 4165 C CA . GLY B 1 235 ? -19.531 15.617 -2.926 1 57.25 235 GLY B CA 1
ATOM 4166 C C . GLY B 1 235 ? -20.469 15.375 -4.098 1 57.25 235 GLY B C 1
ATOM 4167 O O . GLY B 1 235 ? -21.688 15.281 -3.92 1 57.25 235 GLY B O 1
ATOM 4168 N N . ASN B 1 236 ? -19.844 15.273 -5.176 1 52.41 236 ASN B N 1
ATOM 4169 C CA . ASN B 1 236 ? -20.656 15.055 -6.363 1 52.41 236 ASN B CA 1
ATOM 4170 C C . ASN B 1 236 ? -20.688 13.578 -6.754 1 52.41 236 ASN B C 1
ATOM 4172 O O . ASN B 1 236 ? -21.516 13.172 -7.574 1 52.41 236 ASN B O 1
ATOM 4176 N N . ALA B 1 237 ? -19.672 12.938 -6.383 1 53.72 237 ALA B N 1
ATOM 4177 C CA . ALA B 1 237 ? -19.547 11.57 -6.883 1 53.72 237 ALA B CA 1
ATOM 4178 C C . ALA B 1 237 ? -20.344 10.594 -6.016 1 53.72 237 ALA B C 1
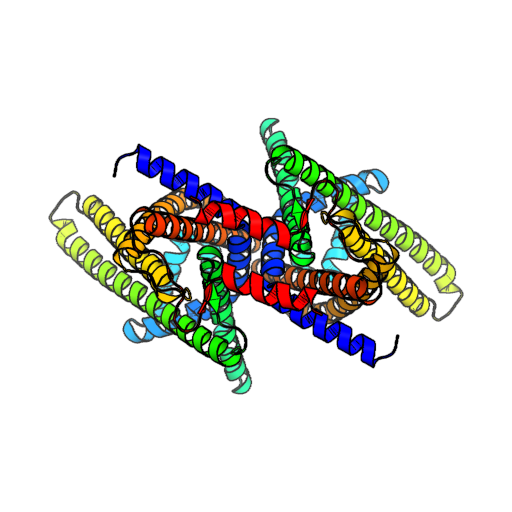ATOM 4180 O O . ALA B 1 237 ? -20.391 10.742 -4.793 1 53.72 237 ALA B O 1
ATOM 4181 N N . THR B 1 238 ? -21.328 10.07 -6.484 1 50.03 238 THR B N 1
ATOM 4182 C CA . THR B 1 238 ? -22.156 8.969 -6.008 1 50.03 238 THR B CA 1
ATOM 4183 C C . THR B 1 238 ? -21.297 7.75 -5.672 1 50.03 238 THR B C 1
ATOM 4185 O O . THR B 1 238 ? -21.828 6.648 -5.484 1 50.03 238 THR B O 1
ATOM 4188 N N . PHE B 1 239 ? -20.094 7.879 -5.691 1 50.81 239 PHE B N 1
ATOM 4189 C CA . PHE B 1 239 ? -19.234 6.699 -5.582 1 50.81 239 PHE B CA 1
ATOM 4190 C C . PHE B 1 239 ? -19.531 5.934 -4.297 1 50.81 239 PHE B C 1
ATOM 4192 O O . PHE B 1 239 ? -19.578 4.703 -4.297 1 50.81 239 PHE B O 1
ATOM 4199 N N . GLY B 1 240 ? -19.688 6.652 -3.133 1 51.78 240 GLY B N 1
ATOM 4200 C CA . GLY B 1 240 ? -20.078 5.957 -1.919 1 51.78 240 GLY B CA 1
ATOM 4201 C C . GLY B 1 240 ? -21.453 5.332 -2.014 1 51.78 240 GLY B C 1
ATOM 4202 O O . GLY B 1 240 ? -21.688 4.246 -1.477 1 51.78 240 GLY B O 1
ATOM 4203 N N . SER B 1 241 ? -22.266 6.059 -2.65 1 52.91 241 SER B N 1
ATOM 4204 C CA . SER B 1 241 ? -23.641 5.582 -2.697 1 52.91 241 SER B CA 1
ATOM 4205 C C . SER B 1 241 ? -23.797 4.406 -3.656 1 52.91 241 SER B C 1
ATOM 4207 O O . SER B 1 241 ? -24.5 3.445 -3.363 1 52.91 241 SER B O 1
ATOM 4209 N N . THR B 1 242 ? -23.016 4.461 -4.715 1 50.81 242 THR B N 1
ATOM 4210 C CA . THR B 1 242 ? -23.203 3.422 -5.719 1 50.81 242 THR B CA 1
ATOM 4211 C C . THR B 1 242 ? -22.516 2.127 -5.297 1 50.81 242 THR B C 1
ATOM 4213 O O . THR B 1 242 ? -23.016 1.034 -5.566 1 50.81 242 THR B O 1
ATOM 4216 N N . TYR B 1 243 ? -21.516 2.342 -4.492 1 58.16 243 TYR B N 1
ATOM 4217 C CA . TYR B 1 243 ? -20.75 1.126 -4.223 1 58.16 243 TYR B CA 1
ATOM 4218 C C . TYR B 1 243 ? -20.812 0.762 -2.742 1 58.16 243 TYR B C 1
ATOM 4220 O O . TYR B 1 243 ? -20.25 -0.253 -2.324 1 58.16 243 TYR B O 1
ATOM 4228 N N . GLY B 1 244 ? -21.734 1.54 -2.057 1 64.62 244 GLY B N 1
ATOM 4229 C CA . GLY B 1 244 ? -22 1.228 -0.66 1 64.62 244 GLY B CA 1
ATOM 4230 C C . GLY B 1 244 ? -20.766 1.335 0.212 1 64.62 244 GLY B C 1
ATOM 4231 O O . GLY B 1 244 ? -19.906 2.188 -0.023 1 64.62 244 GLY B O 1
ATOM 4232 N N . ALA B 1 245 ? -20.75 0.552 1.237 1 66.94 245 ALA B N 1
ATOM 4233 C CA . ALA B 1 245 ? -19.688 0.567 2.24 1 66.94 245 ALA B CA 1
ATOM 4234 C C . ALA B 1 245 ? -18.344 0.165 1.628 1 66.94 245 ALA B C 1
ATOM 4236 O O . ALA B 1 245 ? -17.312 0.724 1.978 1 66.94 245 ALA B O 1
ATOM 4237 N N . ALA B 1 246 ? -18.406 -0.698 0.676 1 74.44 246 ALA B N 1
ATOM 4238 C CA . ALA B 1 246 ? -17.172 -1.114 0 1 74.44 246 ALA B CA 1
ATOM 4239 C C . ALA B 1 246 ? -16.547 0.047 -0.767 1 74.44 246 ALA B C 1
ATOM 4241 O O . ALA B 1 246 ? -15.336 0.251 -0.714 1 74.44 246 ALA B O 1
ATOM 4242 N N . GLY B 1 247 ? -17.375 0.782 -1.343 1 79.38 247 GLY B N 1
ATOM 4243 C CA . GLY B 1 247 ? -16.906 1.941 -2.078 1 79.38 247 GLY B CA 1
ATOM 4244 C C . GLY B 1 247 ? -16.266 2.99 -1.189 1 79.38 247 GLY B C 1
ATOM 4245 O O . GLY B 1 247 ? -15.352 3.703 -1.616 1 79.38 247 GLY B O 1
ATOM 4246 N N . SER B 1 248 ? -16.703 3.035 0.052 1 83.5 248 SER B N 1
ATOM 4247 C CA . SER B 1 248 ? -16.188 4.031 0.982 1 83.5 248 SER B CA 1
ATOM 4248 C C . SER B 1 248 ? -14.75 3.732 1.37 1 83.5 248 SER B C 1
ATOM 4250 O O . SER B 1 248 ? -13.945 4.652 1.556 1 83.5 248 SER B O 1
ATOM 4252 N N . ILE B 1 249 ? -14.422 2.455 1.486 1 86.69 249 ILE B N 1
ATOM 4253 C CA . ILE B 1 249 ? -13.047 2.088 1.801 1 86.69 249 ILE B CA 1
ATOM 4254 C C . ILE B 1 249 ? -12.133 2.49 0.649 1 86.69 249 ILE B C 1
ATOM 4256 O O . ILE B 1 249 ? -11.008 2.959 0.875 1 86.69 249 ILE B O 1
ATOM 4260 N N . VAL B 1 250 ? -12.602 2.312 -0.537 1 87 250 VAL B N 1
ATOM 4261 C CA . VAL B 1 250 ? -11.828 2.68 -1.714 1 87 250 VAL B CA 1
ATOM 4262 C C . VAL B 1 250 ? -11.594 4.188 -1.729 1 87 250 VAL B C 1
ATOM 4264 O O . VAL B 1 250 ? -10.492 4.648 -2.035 1 87 250 VAL B O 1
ATOM 4267 N N . VAL B 1 251 ? -12.633 4.91 -1.357 1 84.5 251 VAL B N 1
ATOM 4268 C CA . VAL B 1 251 ? -12.523 6.363 -1.289 1 84.5 251 VAL B CA 1
ATOM 4269 C C . VAL B 1 251 ? -11.477 6.754 -0.249 1 84.5 251 VAL B C 1
ATOM 4271 O O . VAL B 1 251 ? -10.672 7.656 -0.48 1 84.5 251 VAL B O 1
ATOM 4274 N N . ILE B 1 252 ? -11.484 6.098 0.854 1 88.75 252 ILE B N 1
ATOM 4275 C CA . ILE B 1 252 ? -10.516 6.367 1.912 1 88.75 252 ILE B CA 1
ATOM 4276 C C . ILE B 1 252 ? -9.102 6.07 1.408 1 88.75 252 ILE B C 1
ATOM 4278 O O . ILE B 1 252 ? -8.188 6.863 1.621 1 88.75 252 ILE B O 1
ATOM 4282 N N . LEU B 1 253 ? -8.984 4.965 0.689 1 91.88 253 LEU B N 1
ATOM 4283 C CA . LEU B 1 253 ? -7.68 4.586 0.149 1 91.88 253 LEU B CA 1
ATOM 4284 C C . LEU B 1 253 ? -7.16 5.648 -0.812 1 91.88 253 LEU B C 1
ATOM 4286 O O . LEU B 1 253 ? -5.992 6.039 -0.738 1 91.88 253 LEU B O 1
ATOM 4290 N N . VAL B 1 254 ? -8.047 6.117 -1.632 1 89.69 254 VAL B N 1
ATOM 4291 C CA . VAL B 1 254 ? -7.656 7.113 -2.625 1 89.69 254 VAL B CA 1
ATOM 4292 C C . VAL B 1 254 ? -7.262 8.414 -1.925 1 89.69 254 VAL B C 1
ATOM 4294 O O . VAL B 1 254 ? -6.266 9.039 -2.287 1 89.69 254 VAL B O 1
ATOM 4297 N N . TRP B 1 255 ? -8.031 8.742 -0.979 1 87.81 255 TRP B N 1
ATOM 4298 C CA . TRP B 1 255 ? -7.773 9.977 -0.248 1 87.81 255 TRP B CA 1
ATOM 4299 C C . TRP B 1 255 ? -6.441 9.906 0.491 1 87.81 255 TRP B C 1
ATOM 4301 O O . TRP B 1 255 ? -5.672 10.867 0.485 1 87.81 255 TRP B O 1
ATOM 4311 N N . VAL B 1 256 ? -6.238 8.859 1.164 1 92.69 256 VAL B N 1
ATOM 4312 C CA . VAL B 1 256 ? -5 8.695 1.916 1 92.69 256 VAL B CA 1
ATOM 4313 C C . VAL B 1 256 ? -3.812 8.664 0.956 1 92.69 256 VAL B C 1
ATOM 4315 O O . VAL B 1 256 ? -2.764 9.25 1.239 1 92.69 256 VAL B O 1
ATOM 4318 N N . TYR B 1 257 ? -3.98 7.938 -0.13 1 93.88 257 TYR B N 1
ATOM 4319 C CA . TYR B 1 257 ? -2.928 7.875 -1.137 1 93.88 257 TYR B CA 1
ATOM 4320 C C . TYR B 1 257 ? -2.582 9.273 -1.648 1 93.88 257 TYR B C 1
ATOM 4322 O O . TYR B 1 257 ? -1.406 9.633 -1.737 1 93.88 257 TYR B O 1
ATOM 4330 N N . TYR B 1 258 ? -3.58 10.008 -1.927 1 89.81 258 TYR B N 1
ATOM 4331 C CA . TYR B 1 258 ? -3.4 11.367 -2.412 1 89.81 258 TYR B CA 1
ATOM 4332 C C . TYR B 1 258 ? -2.674 12.227 -1.381 1 89.81 258 TYR B C 1
ATOM 4334 O O . TYR B 1 258 ? -1.731 12.945 -1.716 1 89.81 258 TYR B O 1
ATOM 4342 N N . THR B 1 259 ? -3.17 12.18 -0.179 1 92.62 259 THR B N 1
ATOM 4343 C CA . THR B 1 259 ? -2.555 12.945 0.9 1 92.62 259 THR B CA 1
ATOM 4344 C C . THR B 1 259 ? -1.094 12.547 1.083 1 92.62 259 THR B C 1
ATOM 4346 O O . THR B 1 259 ? -0.233 13.406 1.303 1 92.62 259 THR B O 1
ATOM 4349 N N . ALA B 1 260 ? -0.87 11.266 0.973 1 95.94 260 ALA B N 1
ATOM 4350 C CA . ALA B 1 260 ? 0.501 10.781 1.101 1 95.94 260 ALA B CA 1
ATOM 4351 C C . ALA B 1 260 ? 1.377 11.305 -0.033 1 95.94 260 ALA B C 1
ATOM 4353 O O . ALA B 1 260 ? 2.539 11.656 0.184 1 95.94 260 ALA B O 1
ATOM 4354 N N . GLN B 1 261 ? 0.834 11.305 -1.199 1 95.06 261 GLN B N 1
ATOM 4355 C CA . GLN B 1 261 ? 1.562 11.852 -2.34 1 95.06 261 GLN B CA 1
ATOM 4356 C C . GLN B 1 261 ? 1.965 13.297 -2.092 1 95.06 261 GLN B C 1
ATOM 4358 O O . GLN B 1 261 ? 3.102 13.688 -2.369 1 95.06 261 GLN B O 1
ATOM 4363 N N . ILE B 1 262 ? 1.081 14.047 -1.609 1 94.62 262 ILE B N 1
ATOM 4364 C CA . ILE B 1 262 ? 1.326 15.453 -1.329 1 94.62 262 ILE B CA 1
ATOM 4365 C C . ILE B 1 262 ? 2.375 15.586 -0.228 1 94.62 262 ILE B C 1
ATOM 4367 O O . ILE B 1 262 ? 3.27 16.438 -0.312 1 94.62 262 ILE B O 1
ATOM 4371 N N . LEU B 1 263 ? 2.229 14.828 0.774 1 95.81 263 LEU B N 1
ATOM 4372 C CA . LEU B 1 263 ? 3.166 14.844 1.892 1 95.81 263 LEU B CA 1
ATOM 4373 C C . LEU B 1 263 ? 4.578 14.516 1.422 1 95.81 263 LEU B C 1
ATOM 4375 O O . LEU B 1 263 ? 5.535 15.203 1.782 1 95.81 263 LEU B O 1
ATOM 4379 N N . PHE B 1 264 ? 4.703 13.477 0.634 1 97.31 264 PHE B N 1
ATOM 4380 C CA . PHE B 1 264 ? 6.02 13.039 0.179 1 97.31 264 PHE B CA 1
ATOM 4381 C C . PHE B 1 264 ? 6.59 14.031 -0.834 1 97.31 264 PHE B C 1
ATOM 4383 O O . PHE B 1 264 ? 7.805 14.234 -0.888 1 97.31 264 PHE B O 1
ATOM 4390 N N . PHE B 1 265 ? 5.711 14.594 -1.615 1 96.31 265 PHE B N 1
ATOM 4391 C CA . PHE B 1 265 ? 6.168 15.656 -2.502 1 96.31 265 PHE B CA 1
ATOM 4392 C C . PHE B 1 265 ? 6.711 16.828 -1.699 1 96.31 265 PHE B C 1
ATOM 4394 O O . PHE B 1 265 ? 7.738 17.422 -2.055 1 96.31 265 PHE B O 1
ATOM 4401 N N . GLY B 1 266 ? 6.008 17.219 -0.689 1 95.56 266 GLY B N 1
ATOM 4402 C CA . GLY B 1 266 ? 6.488 18.266 0.208 1 95.56 266 GLY B CA 1
ATOM 4403 C C . GLY B 1 266 ? 7.816 17.922 0.857 1 95.56 266 GLY B C 1
ATOM 4404 O O . GLY B 1 266 ? 8.68 18.797 1.014 1 95.56 266 GLY B O 1
ATOM 4405 N N . ALA B 1 267 ? 7.93 16.719 1.287 1 95.5 267 ALA B N 1
ATOM 4406 C CA . ALA B 1 267 ? 9.195 16.281 1.874 1 95.5 267 ALA B CA 1
ATOM 4407 C C . ALA B 1 267 ? 10.336 16.422 0.874 1 95.5 267 ALA B C 1
ATOM 4409 O O . ALA B 1 267 ? 11.438 16.859 1.231 1 95.5 267 ALA B O 1
ATOM 4410 N N . GLU B 1 268 ? 10.07 15.938 -0.335 1 95.62 268 GLU B N 1
ATOM 4411 C CA . GLU B 1 268 ? 11.07 16.078 -1.391 1 95.62 268 GLU B CA 1
ATOM 4412 C C . GLU B 1 268 ? 11.414 17.547 -1.624 1 95.62 268 GLU B C 1
ATOM 4414 O O . GLU B 1 268 ? 12.586 17.891 -1.789 1 95.62 268 GLU B O 1
ATOM 4419 N N . PHE B 1 269 ? 10.414 18.328 -1.667 1 94.69 269 PHE B N 1
ATOM 4420 C CA . PHE B 1 269 ? 10.617 19.75 -1.851 1 94.69 269 PHE B CA 1
ATOM 4421 C C . PHE B 1 269 ? 11.484 20.328 -0.735 1 94.69 269 PHE B C 1
ATOM 4423 O O . PHE B 1 269 ? 12.383 21.125 -0.991 1 94.69 269 PHE B O 1
ATOM 4430 N N . THR B 1 270 ? 11.156 19.984 0.439 1 93.38 270 THR B N 1
ATOM 4431 C CA . THR B 1 270 ? 11.914 20.453 1.598 1 93.38 270 THR B CA 1
ATOM 4432 C C . THR B 1 270 ? 13.383 20.062 1.479 1 93.38 270 THR B C 1
ATOM 4434 O O . THR B 1 270 ? 14.273 20.859 1.795 1 93.38 270 THR B O 1
ATOM 4437 N N . GLN B 1 271 ? 13.57 18.828 1.104 1 91.88 271 GLN B N 1
ATOM 4438 C CA . GLN B 1 271 ? 14.945 18.344 0.937 1 91.88 271 GLN B CA 1
ATOM 4439 C C . GLN B 1 271 ? 15.672 19.141 -0.142 1 91.88 271 GLN B C 1
ATOM 4441 O O . GLN B 1 271 ? 16.828 19.531 0.046 1 91.88 271 GLN B O 1
ATOM 4446 N N . VAL B 1 272 ? 15.055 19.281 -1.261 1 91.81 272 VAL B N 1
ATOM 4447 C CA . VAL B 1 272 ? 15.648 20.016 -2.373 1 91.81 272 VAL B CA 1
ATOM 4448 C C . VAL B 1 272 ? 15.914 21.453 -1.957 1 91.81 272 VAL B C 1
ATOM 4450 O O . VAL B 1 272 ? 16.969 22.016 -2.25 1 91.81 272 VAL B O 1
ATOM 4453 N N . TYR B 1 273 ? 14.977 22.062 -1.31 1 91.06 273 TYR B N 1
ATOM 4454 C CA . TYR B 1 273 ? 15.102 23.438 -0.838 1 91.06 273 TYR B CA 1
ATOM 4455 C C . TYR B 1 273 ? 16.25 23.562 0.159 1 91.06 273 TYR B C 1
ATOM 4457 O O . TYR B 1 273 ? 17.047 24.5 0.078 1 91.06 273 TYR B O 1
ATOM 4465 N N . ALA B 1 274 ? 16.297 22.688 1.098 1 89 274 ALA B N 1
ATOM 4466 C CA . ALA B 1 274 ? 17.344 22.703 2.115 1 89 274 ALA B CA 1
ATOM 4467 C C . ALA B 1 274 ? 18.719 22.531 1.486 1 89 274 ALA B C 1
ATOM 4469 O O . ALA B 1 274 ? 19.703 23.141 1.94 1 89 274 ALA B O 1
ATOM 4470 N N . ARG B 1 275 ? 18.781 21.672 0.539 1 86.88 275 ARG B N 1
ATOM 4471 C CA . ARG B 1 275 ? 20.047 21.422 -0.144 1 86.88 275 ARG B CA 1
ATOM 4472 C C . ARG B 1 275 ? 20.5 22.641 -0.942 1 86.88 275 ARG B C 1
ATOM 4474 O O . ARG B 1 275 ? 21.688 22.969 -0.97 1 86.88 275 ARG B O 1
ATOM 4481 N N . ARG B 1 276 ? 19.609 23.312 -1.523 1 87.62 276 ARG B N 1
ATOM 4482 C CA . ARG B 1 276 ? 19.938 24.422 -2.418 1 87.62 276 ARG B CA 1
ATOM 4483 C C . ARG B 1 276 ? 20.062 25.734 -1.647 1 87.62 276 ARG B C 1
ATOM 4485 O O . ARG B 1 276 ? 20.938 26.547 -1.938 1 87.62 276 ARG B O 1
ATOM 4492 N N . TYR B 1 277 ? 19.156 25.984 -0.768 1 84.5 277 TYR B N 1
ATOM 4493 C CA . TYR B 1 277 ? 19.047 27.328 -0.184 1 84.5 277 TYR B CA 1
ATOM 4494 C C . TYR B 1 277 ? 19.141 27.266 1.336 1 84.5 277 TYR B C 1
ATOM 4496 O O . TYR B 1 277 ? 19.281 28.297 1.999 1 84.5 277 TYR B O 1
ATOM 4504 N N . GLY B 1 278 ? 18.984 26.016 1.812 1 81.88 278 GLY B N 1
ATOM 4505 C CA . GLY B 1 278 ? 18.906 25.906 3.26 1 81.88 278 GLY B CA 1
ATOM 4506 C C . GLY B 1 278 ? 20.078 25.172 3.869 1 81.88 278 GLY B C 1
ATOM 4507 O O . GLY B 1 278 ? 21.219 25.359 3.441 1 81.88 278 GLY B O 1
ATOM 4508 N N . SER B 1 279 ? 19.641 24.516 5.082 1 76.69 279 SER B N 1
ATOM 4509 C CA . SER B 1 279 ? 20.625 23.719 5.809 1 76.69 279 SER B CA 1
ATOM 4510 C C . SER B 1 279 ? 20.625 22.281 5.328 1 76.69 279 SER B C 1
ATOM 4512 O O . SER B 1 279 ? 19.578 21.75 4.922 1 76.69 279 SER B O 1
ATOM 4514 N N . ARG B 1 280 ? 21.578 21.797 4.816 1 81.94 280 ARG B N 1
ATOM 4515 C CA . ARG B 1 280 ? 21.688 20.406 4.395 1 81.94 280 ARG B CA 1
ATOM 4516 C C . ARG B 1 280 ? 21.109 19.469 5.453 1 81.94 280 ARG B C 1
ATOM 4518 O O . ARG B 1 280 ? 21.25 19.719 6.652 1 81.94 280 ARG B O 1
ATOM 4525 N N . ILE B 1 281 ? 20.312 18.547 5.047 1 81.69 281 ILE B N 1
ATOM 4526 C CA . ILE B 1 281 ? 19.781 17.531 5.953 1 81.69 281 ILE B CA 1
ATOM 4527 C C . ILE B 1 281 ? 20.891 16.547 6.332 1 81.69 281 ILE B C 1
ATOM 4529 O O . ILE B 1 281 ? 21.562 15.992 5.461 1 81.69 281 ILE B O 1
ATOM 4533 N N . VAL B 1 282 ? 21.094 16.375 7.652 1 81.56 282 VAL B N 1
ATOM 4534 C CA . VAL B 1 282 ? 22.125 15.461 8.125 1 81.56 282 VAL B CA 1
ATOM 4535 C C . VAL B 1 282 ? 21.5 14.359 8.969 1 81.56 282 VAL B C 1
ATOM 4537 O O . VAL B 1 282 ? 20.5 14.594 9.656 1 81.56 282 VAL B O 1
ATOM 4540 N N . PRO B 1 283 ? 22.078 13.148 8.836 1 84 283 PRO B N 1
ATOM 4541 C CA . PRO B 1 283 ? 21.547 12.062 9.656 1 84 283 PRO B CA 1
ATOM 4542 C C . PRO B 1 283 ? 21.594 12.375 11.156 1 84 283 PRO B C 1
ATOM 4544 O O . PRO B 1 283 ? 22.531 13.039 11.617 1 84 283 PRO B O 1
ATOM 4547 N N . ALA B 1 284 ? 20.594 11.898 11.852 1 81.69 284 ALA B N 1
ATOM 4548 C CA . ALA B 1 284 ? 20.625 11.969 13.312 1 81.69 284 ALA B CA 1
ATOM 4549 C C . ALA B 1 284 ? 21.781 11.141 13.867 1 81.69 284 ALA B C 1
ATOM 4551 O O . ALA B 1 284 ? 22.406 10.359 13.141 1 81.69 284 ALA B O 1
ATOM 4552 N N . ASP B 1 285 ? 21.984 11.328 15.117 1 78.31 285 ASP B N 1
ATOM 4553 C CA . ASP B 1 285 ? 23.125 10.664 15.758 1 78.31 285 ASP B CA 1
ATOM 4554 C C . ASP B 1 285 ? 22.969 9.148 15.688 1 78.31 285 ASP B C 1
ATOM 4556 O O . ASP B 1 285 ? 23.969 8.422 15.609 1 78.31 285 ASP B O 1
ATOM 4560 N N . TYR B 1 286 ? 21.781 8.695 15.656 1 78.94 286 TYR B N 1
ATOM 4561 C CA . TYR B 1 286 ? 21.516 7.258 15.664 1 78.94 286 TYR B CA 1
ATOM 4562 C C . TYR B 1 286 ? 21.203 6.754 14.258 1 78.94 286 TYR B C 1
ATOM 4564 O O . TYR B 1 286 ? 20.688 5.641 14.094 1 78.94 286 TYR B O 1
ATOM 4572 N N . ALA B 1 287 ? 21.562 7.582 13.258 1 82.12 287 ALA B N 1
ATOM 4573 C CA . ALA B 1 287 ? 21.25 7.23 11.875 1 82.12 287 ALA B CA 1
ATOM 4574 C C . ALA B 1 287 ? 22.453 7.445 10.969 1 82.12 287 ALA B C 1
ATOM 4576 O O . ALA B 1 287 ? 23.469 8.016 11.391 1 82.12 287 ALA B O 1
ATOM 4577 N N . VAL B 1 288 ? 22.438 6.766 9.781 1 77.88 288 VAL B N 1
ATOM 4578 C CA . VAL B 1 288 ? 23.5 6.914 8.789 1 77.88 288 VAL B CA 1
ATOM 4579 C C . VAL B 1 288 ? 22.875 7.238 7.43 1 77.88 288 VAL B C 1
ATOM 4581 O O . VAL B 1 288 ? 21.688 6.996 7.207 1 77.88 288 VAL B O 1
ATOM 4584 N N . SER B 1 289 ? 23.688 7.797 6.578 1 76.88 289 SER B N 1
ATOM 4585 C CA . SER B 1 289 ? 23.234 8.109 5.227 1 76.88 289 SER B CA 1
ATOM 4586 C C . SER B 1 289 ? 23.125 6.844 4.379 1 76.88 289 SER B C 1
ATOM 4588 O O . SER B 1 289 ? 23.938 5.938 4.496 1 76.88 289 SER B O 1
ATOM 4590 N N . LEU B 1 290 ? 22.062 6.672 3.607 1 69.62 290 LEU B N 1
ATOM 4591 C CA . LEU B 1 290 ? 21.859 5.512 2.746 1 69.62 290 LEU B CA 1
ATOM 4592 C C . LEU B 1 290 ? 23 5.359 1.754 1 69.62 290 LEU B C 1
ATOM 4594 O O . LEU B 1 290 ? 23.359 4.242 1.373 1 69.62 290 LEU B O 1
ATOM 4598 N N . ASN B 1 291 ? 23.516 6.426 1.381 1 58.12 291 ASN B N 1
ATOM 4599 C CA . ASN B 1 291 ? 24.641 6.375 0.451 1 58.12 291 ASN B CA 1
ATOM 4600 C C . ASN B 1 291 ? 25.859 5.719 1.083 1 58.12 291 ASN B C 1
ATOM 4602 O O . ASN B 1 291 ? 26.625 5.023 0.403 1 58.12 291 ASN B O 1
ATOM 4606 N N . GLU B 1 292 ? 26.156 5.887 2.303 1 48.94 292 GLU B N 1
ATOM 4607 C CA . GLU B 1 292 ? 27.297 5.312 2.988 1 48.94 292 GLU B CA 1
ATOM 4608 C C . GLU B 1 292 ? 27.094 3.826 3.273 1 48.94 292 GLU B C 1
ATOM 4610 O O . GLU B 1 292 ? 28.031 3.033 3.184 1 48.94 292 GLU B O 1
ATOM 4615 N N . THR B 1 293 ? 25.984 3.457 3.602 1 47.44 293 THR B N 1
ATOM 4616 C CA . THR B 1 293 ? 25.703 2.084 4.008 1 47.44 293 THR B CA 1
ATOM 4617 C C . THR B 1 293 ? 25.578 1.174 2.791 1 47.44 293 THR B C 1
ATOM 4619 O O . THR B 1 293 ? 25.953 -0.002 2.848 1 47.44 293 THR B O 1
ATOM 4622 N N . ASP B 1 294 ? 24.953 1.58 1.774 1 50.97 294 ASP B N 1
ATOM 4623 C CA . ASP B 1 294 ? 24.922 0.746 0.577 1 50.97 294 ASP B CA 1
ATOM 4624 C C . ASP B 1 294 ? 26.328 0.37 0.13 1 50.97 294 ASP B C 1
ATOM 4626 O O . ASP B 1 294 ? 26.547 -0.732 -0.374 1 50.97 294 ASP B O 1
ATOM 4630 N N . LYS B 1 295 ? 27.281 1.241 0.346 1 44.25 295 LYS B N 1
ATOM 4631 C CA . LYS B 1 295 ? 28.672 0.903 0.07 1 44.25 295 LYS B CA 1
ATOM 4632 C C . LYS B 1 295 ? 29.172 -0.185 1.016 1 44.25 295 LYS B C 1
ATOM 4634 O O . LYS B 1 295 ? 29.859 -1.113 0.592 1 44.25 295 LYS B O 1
ATOM 4639 N N . GLU B 1 296 ? 28.891 -0.05 2.223 1 45.91 296 GLU B N 1
ATOM 4640 C CA . GLU B 1 296 ? 29.406 -1.015 3.182 1 45.91 296 GLU B CA 1
ATOM 4641 C C . GLU B 1 296 ? 28.734 -2.371 3.035 1 45.91 296 GLU B C 1
ATOM 4643 O O . GLU B 1 296 ? 29.391 -3.414 3.096 1 45.91 296 GLU B O 1
ATOM 4648 N N . THR B 1 297 ? 27.484 -2.42 2.969 1 47 297 THR B N 1
ATOM 4649 C CA . THR B 1 297 ? 26.75 -3.682 2.859 1 47 297 THR B CA 1
ATOM 4650 C C . THR B 1 297 ? 27.094 -4.383 1.547 1 47 297 THR B C 1
ATOM 4652 O O . THR B 1 297 ? 27.234 -5.609 1.512 1 47 297 THR B O 1
ATOM 4655 N N . LYS B 1 298 ? 27.25 -3.709 0.479 1 45.31 298 LYS B N 1
ATOM 4656 C CA . LYS B 1 298 ? 27.703 -4.238 -0.805 1 45.31 298 LYS B CA 1
ATOM 4657 C C . LYS B 1 298 ? 29.109 -4.809 -0.698 1 45.31 298 LYS B C 1
ATOM 46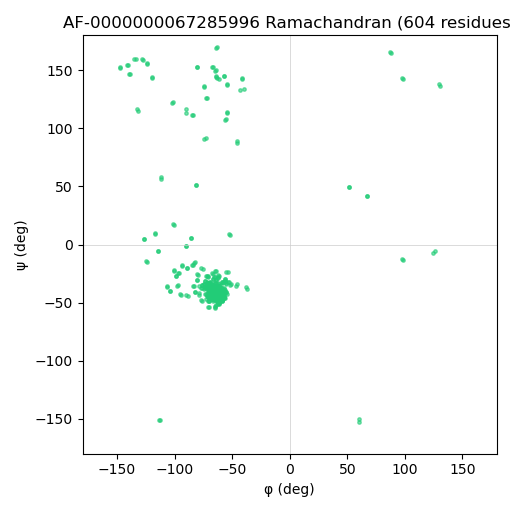59 O O . LYS B 1 298 ? 29.422 -5.828 -1.317 1 45.31 298 LYS B O 1
ATOM 4664 N N . GLN B 1 299 ? 29.969 -4.129 -0.096 1 43.19 299 GLN B N 1
ATOM 4665 C CA . GLN B 1 299 ? 31.312 -4.66 0.146 1 43.19 299 GLN B CA 1
ATOM 4666 C C . GLN B 1 299 ? 31.25 -5.988 0.898 1 43.19 299 GLN B C 1
ATOM 4668 O O . GLN B 1 299 ? 32.031 -6.891 0.639 1 43.19 299 GLN B O 1
ATOM 4673 N N . LEU B 1 300 ? 30.281 -6.043 1.613 1 42.12 300 LEU B N 1
ATOM 4674 C CA . LEU B 1 300 ? 30.188 -7.277 2.385 1 42.12 300 LEU B CA 1
ATOM 4675 C C . LEU B 1 300 ? 29.578 -8.398 1.547 1 42.12 300 LEU B C 1
ATOM 4677 O O . LEU B 1 300 ? 29.953 -9.555 1.679 1 42.12 300 LEU B O 1
ATOM 4681 N N . LYS B 1 301 ? 28.578 -8.172 0.765 1 45.31 301 LYS B N 1
ATOM 4682 C CA . LYS B 1 301 ? 27.953 -9.18 -0.092 1 45.31 301 LYS B CA 1
ATOM 4683 C C . LYS B 1 301 ? 28.953 -9.695 -1.134 1 45.31 301 LYS B C 1
ATOM 4685 O O . LYS B 1 301 ? 28.906 -10.867 -1.513 1 45.31 301 LYS B O 1
ATOM 4690 N N . ILE B 1 302 ? 29.891 -8.891 -1.756 1 41.34 302 ILE B N 1
ATOM 4691 C CA . ILE B 1 302 ? 30.953 -9.297 -2.66 1 41.34 302 ILE B CA 1
ATOM 4692 C C . ILE B 1 302 ? 32 -10.094 -1.891 1 41.34 302 ILE B C 1
ATOM 4694 O O . ILE B 1 302 ? 32.688 -10.961 -2.461 1 41.34 302 ILE B O 1
ATOM 4698 N N . LYS B 1 303 ? 32.219 -9.641 -0.749 1 40.22 303 LYS B N 1
ATOM 4699 C CA . LYS B 1 303 ? 33.281 -10.375 -0.018 1 40.22 303 LYS B CA 1
ATOM 4700 C C . LYS B 1 303 ? 32.781 -11.758 0.396 1 40.22 303 LYS B C 1
ATOM 4702 O O . LYS B 1 303 ? 33.562 -12.602 0.813 1 40.22 303 LYS B O 1
ATOM 4707 N N . ASN B 1 304 ? 31.422 -11.766 0.55 1 35.53 304 ASN B N 1
ATOM 4708 C CA . ASN B 1 304 ? 31.016 -13.109 0.961 1 35.53 304 ASN B CA 1
ATOM 4709 C C . ASN B 1 304 ? 30.531 -13.938 -0.225 1 35.53 304 ASN B C 1
ATOM 4711 O O . ASN B 1 304 ? 29.734 -13.461 -1.04 1 35.53 304 ASN B O 1
#

Sequence (608 aa):
MKLTVIWDLLKETFNEWQQDKASRLAAALAYYTIFSIAPLLIIVIAIAGAVFGEAAARNAIFTQLQGLIGPAGAEVIQNAIESASQPRAGTIASLISIVVLIFGATGLFTELQDSLNTIWEVQPKPGKMVKNMVRQRFLSFAMVLAIGFLLLVSLVISTVLAALVNYFQNLLPGVDFVWQIINFILGFVITTLLFGLIFKVLPDAKIVWKDVLIGAAITSLLFSLGRYALGHYLGNATFGSTYGAAGSIVVILVWVYYTAQILFFGAEFTQVYARRYGSRIVPADYAVSLNETDKETKQLKIKNMKLTVIWDLLKETFNEWQQDKASRLAAALAYYTIFSIAPLLIIVIAIAGAVFGEAAARNAIFTQLQGLIGPAGAEVIQNAIESASQPRAGTIASLISIVVLIFGATGLFTELQDSLNTIWEVQPKPGKMVKNMVRQRFLSFAMVLAIGFLLLVSLVISTVLAALVNYFQNLLPGVDFVWQIINFILGFVITTLLFGLIFKVLPDAKIVWKDVLIGAAITSLLFSLGRYALGHYLGNATFGSTYGAAGSIVVILVWVYYTAQILFFGAEFTQVYARRYGSRIVPADYAVSLNETDKETKQLKIKN

InterPro domains:
  IPR017039 Virulence factor BrkB [PF03631] (18-276)
  IPR017039 Virulence factor BrkB [PIRSF035875] (5-284)
  IPR017039 Virulence factor BrkB [PTHR30213] (3-280)
  IPR017039 Virulence factor BrkB [TIGR00765] (10-272)

Secondary structure (DSSP, 8-state):
--HHHHHHHHHHHHHHHHHTTHHHHHHHHHHHHHHHHHHHHHHHHHHHHHHH-HHHHHHHHHHHHHHHHHHHHHHHHHHHHHHHHS--SSHHHHHHHHHHHHHHHHHHHHHHHHHHHHHTTEEEPTT-HHHHHHHHHHHHHHHHHHHHHHHHHHHHHHHHHHHHHHHHTTT-TTHHHHHHHHHHHHHHHHHHHHHHHHHHHSSSEE--HHHHHHHHHHHHHHHHHHHHHHHHHHHH-THHHHHHHHHHHHHHHHHHHHHHHHHHHHHHHHHHHHHHTS---EE-TTEEEHHHHHHHHHHHHHH-/--HHHHHHHHHHHHHHHHHTTHHHHHHHHHHHHHHHHHHHHHHHHHHHHHHH-HHHHHHHHHHHHHHHHHHHHHHHHHHHHHHHHS--SSHHHHHHHHHHHHHHHHHHHHHHHHHHHHHTTEEEPTT-HHHHHHHHHHHHHHHHHHHHHHHHHHHHHHHHHHHHHHHHTTT-TTHHHHHHHHHHHHHHHHHHHHHHHHHHHSSSEE--HHHHHHHHHHHHHHHHHHHHHHHHHHHH-THHHHHHHHHHHHHHHHHHHHHHHHHHHHHHHHHHHHHHTS---EE-TTEEEHHHHHHHHHHHHHH-